Protein 4MNR (pdb70)

B-factor: mean 21.24, std 13.18, range [5.57, 93.98]

Nearest PDB structures (foldseek):
  4mnr-assembly1_A  TM=1.002E+00  e=3.454E-84  Eggerthella lenta DSM 2243
  4r3j-assembly1_A  TM=9.388E-01  e=1.676E-47  Lancefieldella parvula DSM 20469
  4r23-assembly2_B  TM=9.209E-01  e=1.993E-47  Lancefieldella parvula DSM 20469
  4jbf-assembly1_A  TM=9.152E-01  e=1.888E-46  Lancefieldella parvula DSM 20469
  7kis-assembly1_A  TM=8.381E-01  e=5.412E-27  Pseudomonas aeruginosa

Radius of gyration: 22.0 Å; Cα contacts (8 Å, |Δi|>4): 1036; chains: 1; bounding box: 55×34×71 Å

Sequence (407 aa):
ARSERGTIATYDGVVLARSVKEEDGTYEREYPAGDLASHVVGYSSSPQFGNSGIEKAYNDTLKGTAGNDVTLTLNSKIQQAAQDALAGRKGACVVDPDDTGAILAASSAPTYNAADFAAVIEEQANNANPDDSTLVDRAAGSLYAPGSSTFKIVTLATALEDDVAGEDTVFSSSPGTTEIGNATVSSNFFNKANYGSLTLAQATELSSNTVFGQLGVEGADKLVAGAESSFGFNKEIDFPLYTPESLPSAEDLQKSPWELAWAAAGEPVGDTTRPGRESPAGPQATVLEAVGTAIANDGVIQPYLVDSVNNANGERSFSASPTKLQAVSKTTAGRVRRDVLLGVVQNGTGTAAAIPGIDVAGKTGTAEKENGNDSWFVGAPAEDPRVVVVAIVIEDGEEGVGTAKAQNVLKTALEVQGLL

Foldseek 3Di:
DQAWFAWEAEQVGHTQKTWDQDPVRDIDIDGPPFFQCLLQVWDDDPVPHTAHPCVLCVDQRPDLGHWYFYWHEDRLLAVLQCVLQPPFAWGKWKFLAFQGTHYDGPPEGTNRCVVVVVVVCVVPVPDCHNPDQQFADWAQFFQQCLLLLQLLCVQVVLFAQQAKDFQFQWDWQRDMWGFVVSDGPGIDGNLVCQLALGLVRLLVSQVSALVSSVVLVVLLQAPHDADASHHGDHFYFHSVVCRVGSPLSSRQSRRAFPDDPVDPPRDTGTDRIHGLSSLNLSCLQPQQWGRNYITQFIANPVRHTDDGDDRDTPGSGGSVSSLSSLVSQLCSCVPGLQVLLDDPPARKGWGWRWYDDDPATKTWIWITNSVRDRMIMIIITPRDDYCSRSNSVNSSVVSVCVVVPVD

Structure (mmCIF, N/CA/C/O backbone):
data_4MNR
#
_entry.id   4MNR
#
_cell.length_a   48.060
_cell.length_b   69.159
_cell.length_c   119.975
_cell.angle_alpha   90.00
_cell.angle_beta   90.00
_cell.angle_gamma   90.00
#
_symmetry.space_group_name_H-M   'P 21 21 21'
#
loop_
_entity.id
_entity.type
_entity.pdbx_description
1 polymer 'Peptidoglycan glycosyltransferase'
2 non-polymer 'MAGNESIUM ION'
3 non-polymer 'ACETIC ACID'
4 water water
#
loop_
_atom_site.group_PDB
_atom_site.id
_atom_site.type_symbol
_atom_site.label_atom_id
_atom_site.label_alt_id
_atom_site.label_comp_id
_atom_site.label_asym_id
_atom_site.label_entity_id
_atom_site.label_seq_id
_atom_site.pdbx_PDB_ins_code
_atom_site.Cartn_x
_atom_site.Cartn_y
_atom_site.Cartn_z
_atom_site.occupancy
_atom_site.B_iso_or_equiv
_atom_site.auth_seq_id
_atom_site.auth_comp_id
_atom_site.auth_asym_id
_atom_site.auth_atom_id
_atom_site.pdbx_PDB_model_num
ATOM 1 N N . ALA A 1 23 ? -7.178 15.982 59.574 1.00 64.42 20 ALA A N 1
ATOM 2 C CA . ALA A 1 23 ? -7.566 14.818 60.362 1.00 65.31 20 ALA A CA 1
ATOM 3 C C . ALA A 1 23 ? -9.019 14.913 60.823 1.00 65.20 20 ALA A C 1
ATOM 4 O O . ALA A 1 23 ? -9.684 13.895 61.025 1.00 62.65 20 ALA A O 1
ATOM 6 N N . ARG A 1 24 ? -9.507 16.142 60.969 1.00 68.45 21 ARG A N 1
ATOM 7 C CA . ARG A 1 24 ? -10.807 16.388 61.591 1.00 72.06 21 ARG A CA 1
ATOM 8 C C . ARG A 1 24 ? -11.975 16.560 60.615 1.00 69.79 21 ARG A C 1
ATOM 9 O O . ARG A 1 24 ? -13.129 16.326 60.978 1.00 70.40 21 ARG A O 1
ATOM 17 N N . SER A 1 25 ? -11.683 16.980 59.389 1.00 65.59 22 SER A N 1
ATOM 18 C CA . SER A 1 25 ? -12.735 17.290 58.422 1.00 62.05 22 SER A CA 1
ATOM 19 C C . SER A 1 25 ? -12.677 16.404 57.179 1.00 52.33 22 SER A C 1
ATOM 20 O O . SER A 1 25 ? -11.632 15.836 56.859 1.00 51.35 22 SER A O 1
ATOM 23 N N . GLU A 1 26 ? -13.805 16.292 56.479 1.00 44.11 23 GLU A N 1
ATOM 24 C CA . GLU A 1 26 ? -13.899 15.398 55.329 1.00 39.21 23 GLU A CA 1
ATOM 25 C C . GLU A 1 26 ? -13.163 15.938 54.110 1.00 32.29 23 GLU A C 1
ATOM 26 O O . GLU A 1 26 ? -13.592 16.911 53.492 1.00 31.17 23 GLU A O 1
ATOM 32 N N . ARG A 1 27 ? -12.050 15.300 53.771 1.00 28.01 24 ARG A N 1
ATOM 33 C CA . ARG A 1 27 ? -11.339 15.607 52.536 1.00 23.86 24 ARG A CA 1
ATOM 34 C C . ARG A 1 27 ? -12.254 15.311 51.344 1.00 23.76 24 ARG A C 1
ATOM 35 O O . ARG A 1 27 ? -12.999 14.330 51.357 1.00 23.08 24 ARG A O 1
ATOM 43 N N . GLY A 1 28 ? -12.211 16.159 50.319 1.00 21.86 25 GLY A N 1
ATOM 44 C CA . GLY A 1 28 ? -13.078 15.989 49.160 1.00 21.29 25 GLY A CA 1
ATOM 45 C C . GLY A 1 28 ? -12.818 14.719 48.358 1.00 22.10 25 GLY A C 1
ATOM 46 O O . GLY A 1 28 ? -11.767 14.096 48.496 1.00 18.31 25 GLY A O 1
ATOM 47 N N . THR A 1 29 ? -13.781 14.324 47.528 1.00 18.02 26 THR A N 1
ATOM 48 C CA . THR A 1 29 ? -13.622 13.132 46.692 1.00 16.81 26 THR A CA 1
ATOM 49 C C . THR A 1 29 ? -12.927 13.465 45.383 1.00 16.43 26 THR A C 1
ATOM 50 O O . THR A 1 29 ? -12.940 14.603 44.944 1.00 17.41 26 THR A O 1
ATOM 54 N N . ILE A 1 30 ? -12.296 12.457 44.785 1.00 14.26 27 ILE A N 1
ATOM 55 C CA . ILE A 1 30 ? -11.755 12.555 43.436 1.00 12.86 27 ILE A CA 1
ATOM 56 C C . ILE A 1 30 ? -12.476 11.489 42.641 1.00 14.08 27 ILE A C 1
ATOM 57 O O . ILE A 1 30 ? -12.532 10.340 43.074 1.00 14.25 27 ILE A O 1
ATOM 62 N N . ALA A 1 31 ? -13.024 11.857 41.482 1.00 12.32 28 ALA A N 1
ATOM 63 C CA . ALA A 1 31 ? -13.821 10.923 40.686 1.00 11.69 28 ALA A CA 1
ATOM 64 C C . ALA A 1 31 ? -13.559 11.133 39.193 1.00 11.39 28 ALA A C 1
ATOM 65 O O . ALA A 1 31 ? -13.145 12.218 38.780 1.00 13.92 28 ALA A O 1
ATOM 67 N N . THR A 1 32 ? -13.802 10.097 38.387 1.00 11.74 29 THR A N 1
ATOM 68 C CA . THR A 1 32 ? -13.715 10.231 36.932 1.00 11.66 29 THR A CA 1
ATOM 69 C C . THR A 1 32 ? -14.905 11.024 36.388 1.00 11.99 29 THR A C 1
ATOM 70 O O . THR A 1 32 ? -15.867 11.302 37.098 1.00 14.60 29 THR A O 1
ATOM 74 N N . TYR A 1 33 ? -14.824 11.384 35.110 1.00 10.16 30 TYR A N 1
ATOM 75 C CA . TYR A 1 33 ? -15.871 12.195 34.494 1.00 10.35 30 TYR A CA 1
ATOM 76 C C . TYR A 1 33 ? -17.204 11.443 34.459 1.00 12.43 30 TYR A C 1
ATOM 77 O O . TYR A 1 33 ? -18.273 12.054 34.571 1.00 15.25 30 TYR A O 1
ATOM 86 N N . ASP A 1 34 ? -17.138 10.114 34.343 1.00 14.00 31 ASP A N 1
ATOM 87 C CA . ASP A 1 34 ? -18.358 9.303 34.354 1.00 16.20 31 ASP A CA 1
ATOM 88 C C . ASP A 1 34 ? -18.762 8.839 35.752 1.00 19.94 31 ASP A C 1
ATOM 89 O O . ASP A 1 34 ? -19.659 8.011 35.898 1.00 21.21 31 ASP A O 1
ATOM 94 N N . GLY A 1 35 ? -18.100 9.378 36.774 1.00 16.24 32 GLY A N 1
ATOM 95 C CA . GLY A 1 35 ? -18.599 9.260 38.130 1.00 17.78 32 GLY A CA 1
ATOM 96 C C . GLY A 1 35 ? -18.045 8.130 38.972 1.00 17.22 32 GLY A C 1
ATOM 97 O O . GLY A 1 35 ? -18.565 7.862 40.056 1.00 20.89 32 GLY A O 1
ATOM 98 N N . VAL A 1 36 ? -16.993 7.472 38.493 1.00 16.32 33 VAL A N 1
ATOM 99 C CA . VAL A 1 36 ? -16.342 6.438 39.300 1.00 15.01 33 VAL A CA 1
ATOM 100 C C . VAL A 1 36 ? -15.441 7.106 40.342 1.00 13.94 33 VAL A C 1
ATOM 101 O O . VAL A 1 36 ? -14.503 7.834 40.000 1.00 15.50 33 VAL A O 1
ATOM 105 N N . VAL A 1 37 ? -15.755 6.871 41.612 1.00 14.75 34 VAL A N 1
ATOM 106 C CA . VAL A 1 37 ? -14.998 7.453 42.714 1.00 16.44 34 VAL A CA 1
ATOM 107 C C . VAL A 1 37 ? -13.632 6.779 42.846 1.00 15.68 34 VAL A C 1
ATOM 108 O O . VAL A 1 37 ? -13.545 5.549 42.991 1.00 15.83 34 VAL A O 1
ATOM 112 N N . LEU A 1 38 ? -12.572 7.585 42.801 1.00 12.58 35 LEU A N 1
ATOM 113 C CA . LEU A 1 38 ? -11.208 7.077 42.921 1.00 12.95 35 LEU A CA 1
ATOM 114 C C . LEU A 1 38 ? -10.663 7.266 44.331 1.00 14.92 35 LEU A C 1
ATOM 115 O O . LEU A 1 38 ? -9.784 6.524 44.766 1.00 14.82 35 LEU A O 1
ATOM 120 N N . ALA A 1 39 ? -11.178 8.264 45.045 1.00 15.17 36 ALA A N 1
ATOM 121 C CA . ALA A 1 39 ? -10.744 8.516 46.419 1.00 15.16 36 ALA A CA 1
ATOM 122 C C . ALA A 1 39 ? -11.844 9.240 47.169 1.00 16.29 36 ALA A C 1
ATOM 123 O O . ALA A 1 39 ? -12.499 10.116 46.623 1.00 15.97 36 ALA A O 1
ATOM 125 N N . ARG A 1 40 ? -12.052 8.867 48.423 1.00 17.77 37 ARG A N 1
ATOM 126 C CA . ARG A 1 40 ? -13.036 9.539 49.253 1.00 19.11 37 ARG A CA 1
ATOM 127 C C . ARG A 1 40 ? -12.595 9.387 50.697 1.00 20.73 37 ARG A C 1
ATOM 128 O O . ARG A 1 40 ? -11.724 8.571 50.999 1.00 20.83 37 ARG A O 1
ATOM 136 N N . SER A 1 41 ? -13.177 10.185 51.585 1.00 22.14 38 SER A N 1
ATOM 137 C CA . SER A 1 41 ? -12.903 10.047 53.006 1.00 23.99 38 SER A CA 1
ATOM 138 C C . SER A 1 41 ? -14.165 9.587 53.710 1.00 26.14 38 SER A C 1
ATOM 139 O O . SER A 1 41 ? -15.263 10.059 53.409 1.00 28.31 38 SER A O 1
ATOM 142 N N . VAL A 1 42 ? -14.002 8.649 54.633 1.00 30.00 39 VAL A N 1
ATOM 143 C CA . VAL A 1 42 ? -15.127 8.097 55.376 1.00 35.37 39 VAL A CA 1
ATOM 144 C C . VAL A 1 42 ? -14.933 8.338 56.871 1.00 39.48 39 VAL A C 1
ATOM 145 O O . VAL A 1 42 ? -13.835 8.145 57.400 1.00 36.24 39 VAL A O 1
ATOM 149 N N . LYS A 1 43 ? -15.990 8.783 57.547 1.00 45.54 40 LYS A N 1
ATOM 150 C CA . LYS A 1 43 ? -15.897 9.075 58.972 1.00 53.39 40 LYS A CA 1
ATOM 151 C C . LYS A 1 43 ? -15.829 7.783 59.773 1.00 58.17 40 LYS A C 1
ATOM 152 O O . LYS A 1 43 ? -16.659 6.888 59.604 1.00 57.48 40 LYS A O 1
ATOM 158 N N . GLU A 1 44 ? -14.830 7.695 60.644 1.00 62.92 41 GLU A N 1
ATOM 159 C CA . GLU A 1 44 ? -14.551 6.470 61.382 1.00 68.61 41 GLU A CA 1
ATOM 160 C C . GLU A 1 44 ? -15.396 6.357 62.648 1.00 72.08 41 GLU A C 1
ATOM 161 O O . GLU A 1 44 ? -16.278 7.182 62.905 1.00 72.28 41 GLU A O 1
ATOM 167 N N . GLU A 1 45 ? -15.110 5.320 63.430 1.00 74.47 42 GLU A N 1
ATOM 168 C CA . GLU A 1 45 ? -15.725 5.107 64.732 1.00 77.68 42 GLU A CA 1
ATOM 169 C C . GLU A 1 45 ? -15.561 6.321 65.640 1.00 75.31 42 GLU A C 1
ATOM 170 O O . GLU A 1 45 ? -16.543 6.900 66.108 1.00 75.76 42 GLU A O 1
ATOM 176 N N . ASP A 1 46 ? -14.309 6.706 65.871 1.00 72.76 43 ASP A N 1
ATOM 177 C CA . ASP A 1 46 ? -13.979 7.784 66.802 1.00 73.43 43 ASP A CA 1
ATOM 178 C C . ASP A 1 46 ? -14.263 9.180 66.256 1.00 70.34 43 ASP A C 1
ATOM 179 O O . ASP A 1 46 ? -13.855 10.175 66.853 1.00 71.25 43 ASP A O 1
ATOM 184 N N . GLY A 1 47 ? -14.950 9.253 65.120 1.00 66.76 44 GLY A N 1
ATOM 185 C CA . GLY A 1 47 ? -15.288 10.531 64.522 1.00 63.51 44 GLY A CA 1
ATOM 186 C C . GLY A 1 47 ? -14.184 11.083 63.640 1.00 58.94 44 GLY A C 1
ATOM 187 O O . GLY A 1 47 ? -14.309 12.178 63.089 1.00 57.98 44 GLY A O 1
ATOM 188 N N . THR A 1 48 ? -13.099 10.326 63.507 1.00 54.13 45 THR A N 1
ATOM 189 C CA . THR A 1 48 ? -11.991 10.730 62.650 1.00 48.48 45 THR A CA 1
ATOM 190 C C . THR A 1 48 ? -12.298 10.337 61.203 1.00 43.88 45 THR A C 1
ATOM 191 O O . THR A 1 48 ? -13.269 9.622 60.943 1.00 38.71 45 THR A O 1
ATOM 195 N N . TYR A 1 49 ? -11.487 10.822 60.267 1.00 43.21 46 TYR A N 1
ATOM 196 C CA . TYR A 1 49 ? -11.655 10.479 58.857 1.00 42.30 46 TYR A CA 1
ATOM 197 C C . TYR A 1 49 ? -10.465 9.694 58.316 1.00 42.97 46 TYR A C 1
ATOM 198 O O . TYR A 1 49 ? -9.316 9.966 58.664 1.00 45.41 46 TYR A O 1
ATOM 207 N N . GLU A 1 50 ? -10.753 8.719 57.459 1.00 39.56 47 GLU A N 1
ATOM 208 C CA . GLU A 1 50 ? -9.715 7.922 56.823 1.00 38.29 47 GLU A CA 1
ATOM 209 C C . GLU A 1 50 ? -9.945 7.916 55.318 1.00 30.68 47 GLU A C 1
ATOM 210 O O . GLU A 1 50 ? -11.090 7.901 54.856 1.00 27.32 47 GLU A O 1
ATOM 216 N N . ARG A 1 51 ? -8.856 7.933 54.560 1.00 25.24 48 ARG A N 1
ATOM 217 C CA . ARG A 1 51 ? -8.927 7.984 53.104 1.00 23.60 48 ARG A CA 1
ATOM 218 C C . ARG A 1 51 ? -9.176 6.587 52.538 1.00 26.42 48 ARG A C 1
ATOM 219 O O . ARG A 1 51 ? -8.524 5.626 52.938 1.00 29.82 48 ARG A O 1
ATOM 227 N N . GLU A 1 52 ? -10.136 6.474 51.629 1.00 21.38 49 GLU A N 1
ATOM 228 C CA . GLU A 1 52 ? -10.410 5.212 50.953 1.00 23.36 49 GLU A CA 1
ATOM 229 C C . GLU A 1 52 ? -10.153 5.350 49.457 1.00 18.78 49 GLU A C 1
ATOM 230 O O . GLU A 1 52 ? -10.466 6.388 48.869 1.00 17.99 49 GLU A O 1
ATOM 236 N N . TYR A 1 53 ? -9.600 4.295 48.852 1.00 18.14 50 TYR A N 1
ATOM 237 C CA . TYR A 1 53 ? -9.358 4.244 47.397 1.00 16.45 50 TYR A CA 1
ATOM 238 C C . TYR A 1 53 ? -10.100 3.048 46.799 1.00 19.43 50 TYR A C 1
ATOM 239 O O . TYR A 1 53 ? -9.546 1.952 46.679 1.00 18.18 50 TYR A O 1
ATOM 248 N N . PRO A 1 54 ? -11.379 3.246 46.444 1.00 16.61 51 PRO A N 1
ATOM 249 C CA . PRO A 1 54 ? -12.239 2.079 46.212 1.00 17.93 51 PRO A CA 1
ATOM 250 C C . PRO A 1 54 ? -12.228 1.524 44.790 1.00 18.79 51 PRO A C 1
ATOM 251 O O . PRO A 1 54 ? -12.995 0.603 44.503 1.00 20.02 51 PRO A O 1
ATOM 255 N N . ALA A 1 55 ? -11.389 2.060 43.913 1.00 15.20 52 ALA A N 1
ATOM 256 C CA . ALA A 1 55 ? -11.418 1.636 42.515 1.00 13.66 52 ALA A CA 1
ATOM 257 C C . ALA A 1 55 ? -10.225 0.779 42.086 1.00 14.92 52 ALA A C 1
ATOM 258 O O . ALA A 1 55 ? -9.884 0.744 40.902 1.00 16.48 52 ALA A O 1
ATOM 260 N N . GLY A 1 56 ? -9.595 0.096 43.036 1.00 15.74 53 GLY A N 1
ATOM 261 C CA . GLY A 1 56 ? -8.542 -0.849 42.697 1.00 16.77 53 GLY A CA 1
ATOM 262 C C . GLY A 1 56 ? -7.371 -0.145 42.052 1.00 15.96 53 GLY A C 1
ATOM 263 O O . GLY A 1 56 ? -6.867 0.829 42.597 1.00 14.61 53 GLY A O 1
ATOM 264 N N . ASP A 1 57 ? -6.941 -0.612 40.884 1.00 14.04 54 ASP A N 1
ATOM 265 C CA . ASP A 1 57 ? -5.806 0.035 40.222 1.00 13.55 54 ASP A CA 1
ATOM 266 C C . ASP A 1 57 ? -6.187 1.040 39.132 1.00 11.41 54 ASP A C 1
ATOM 267 O O . ASP A 1 57 ? -5.347 1.422 38.316 1.00 13.29 54 ASP A O 1
ATOM 272 N N . LEU A 1 58 ? -7.440 1.494 39.138 1.00 12.75 55 LEU A N 1
ATOM 273 C CA . LEU A 1 58 ? -7.905 2.436 38.119 1.00 11.36 55 LEU A CA 1
ATOM 274 C C . LEU A 1 58 ? -7.241 3.801 38.292 1.00 11.64 55 LEU A C 1
ATOM 275 O O . LEU A 1 58 ? -7.419 4.450 39.327 1.00 12.76 55 LEU A O 1
ATOM 280 N N . ALA A 1 59 ? -6.435 4.195 37.300 1.00 8.32 56 ALA A N 1
ATOM 281 C CA . ALA A 1 59 ? -5.727 5.473 37.310 1.00 9.38 56 ALA A CA 1
ATOM 282 C C . ALA A 1 59 ? -4.891 5.731 38.573 1.00 10.40 56 ALA A C 1
ATOM 283 O O . ALA A 1 59 ? -4.801 6.862 39.029 1.00 11.84 56 ALA A O 1
ATOM 285 N N . SER A 1 60 ? -4.265 4.691 39.113 1.00 10.40 57 SER A N 1
ATOM 286 C CA . SER A 1 60 ? -3.531 4.839 40.367 1.00 12.22 57 SER A CA 1
ATOM 287 C C . SER A 1 60 ? -2.497 5.958 40.376 1.00 10.94 57 SER A C 1
ATOM 288 O O . SER A 1 60 ? -2.418 6.721 41.339 1.00 12.65 57 SER A O 1
ATOM 291 N N . HIS A 1 61 ? -1.685 6.045 39.332 1.00 9.95 58 HIS A N 1
ATOM 292 C CA . HIS A 1 61 ? -0.625 7.052 39.325 1.00 13.21 58 HIS A CA 1
ATOM 293 C C . HIS A 1 61 ? -1.193 8.452 39.270 1.00 11.73 58 HIS A C 1
ATOM 294 O O . HIS A 1 61 ? -0.633 9.378 39.850 1.00 15.88 58 HIS A O 1
ATOM 301 N N . VAL A 1 62 ? -2.301 8.605 38.550 1.00 10.51 59 VAL A N 1
ATOM 302 C CA . VAL A 1 62 ? -2.961 9.899 38.425 1.00 11.38 59 VAL A CA 1
ATOM 303 C C . VAL A 1 62 ? -3.600 10.345 39.746 1.00 11.15 59 VAL A C 1
ATOM 304 O O . VAL A 1 62 ? -3.390 11.483 40.191 1.00 13.86 59 VAL A O 1
ATOM 308 N N . VAL A 1 63 ? -4.345 9.446 40.387 1.00 11.84 60 VAL A N 1
ATOM 309 C CA . VAL A 1 63 ? -5.045 9.798 41.620 1.00 13.11 60 VAL A CA 1
ATOM 310 C C . VAL A 1 63 ? -4.051 10.138 42.732 1.00 15.57 60 VAL A C 1
ATOM 311 O O . VAL A 1 63 ? -4.208 11.134 43.444 1.00 13.37 60 VAL A O 1
ATOM 315 N N . GLY A 1 64 ? -2.988 9.349 42.831 1.00 14.18 61 GLY A N 1
ATOM 316 C CA . GLY A 1 64 ? -1.988 9.559 43.853 1.00 14.15 61 GLY A CA 1
ATOM 317 C C . GLY A 1 64 ? -2.493 9.122 45.213 1.00 17.53 61 GLY A C 1
ATOM 318 O O . GLY A 1 64 ? -3.497 8.420 45.332 1.00 17.63 61 GLY A O 1
ATOM 319 N N . TYR A 1 65 ? -1.790 9.538 46.251 1.00 16.26 62 TYR A N 1
ATOM 320 C CA . TYR A 1 65 ? -2.185 9.176 47.602 1.00 16.22 62 TYR A CA 1
ATOM 321 C C . TYR A 1 65 ? -2.070 10.381 48.501 1.00 19.36 62 TYR A C 1
ATOM 322 O O . TYR A 1 65 ? -1.345 11.328 48.193 1.00 16.94 62 TYR A O 1
ATOM 331 N N A SER A 1 66 ? -2.799 10.345 49.613 0.27 21.07 63 SER A N 1
ATOM 332 N N B SER A 1 66 ? -2.802 10.344 49.610 0.73 21.43 63 SER A N 1
ATOM 333 C CA A SER A 1 66 ? -2.693 11.365 50.647 0.27 22.45 63 SER A CA 1
ATOM 334 C CA B SER A 1 66 ? -2.694 11.351 50.651 0.73 22.28 63 SER A CA 1
ATOM 335 C C A SER A 1 66 ? -2.546 10.671 51.993 0.27 24.56 63 SER A C 1
ATOM 336 C C B SER A 1 66 ? -2.516 10.616 51.964 0.73 24.77 63 SER A C 1
ATOM 337 O O A SER A 1 66 ? -3.437 9.938 52.425 0.27 25.24 63 SER A O 1
ATOM 338 O O B SER A 1 66 ? -3.353 9.791 52.339 0.73 24.93 63 SER A O 1
ATOM 343 N N . SER A 1 67 ? -1.413 10.901 52.647 1.00 25.88 64 SER A N 1
ATOM 344 C CA . SER A 1 67 ? -1.073 10.188 53.865 1.00 34.83 64 SER A CA 1
ATOM 345 C C . SER A 1 67 ? -0.319 11.084 54.834 1.00 36.40 64 SER A C 1
ATOM 346 O O . SER A 1 67 ? 0.578 11.822 54.424 1.00 37.85 64 SER A O 1
ATOM 349 N N . PRO A 1 68 ? -0.671 11.009 56.128 1.00 42.54 65 PRO A N 1
ATOM 350 C CA . PRO A 1 68 ? 0.038 11.785 57.148 1.00 40.87 65 PRO A CA 1
ATOM 351 C C . PRO A 1 68 ? 1.437 11.223 57.390 1.00 42.85 65 PRO A C 1
ATOM 352 O O . PRO A 1 68 ? 2.266 11.882 58.014 1.00 45.47 65 PRO A O 1
ATOM 356 N N . GLN A 1 69 ? 1.689 10.016 56.892 1.00 41.96 66 GLN A N 1
ATOM 357 C CA . GLN A 1 69 ? 2.991 9.377 57.032 1.00 45.19 66 GLN A CA 1
ATOM 358 C C . GLN A 1 69 ? 3.849 9.592 55.789 1.00 40.02 66 GLN A C 1
ATOM 359 O O . GLN A 1 69 ? 5.029 9.920 55.891 1.00 39.10 66 GLN A O 1
ATOM 365 N N . PHE A 1 70 ? 3.247 9.403 54.615 1.00 35.23 67 PHE A N 1
ATOM 366 C CA . PHE A 1 70 ? 3.999 9.379 53.361 1.00 32.63 67 PHE A CA 1
ATOM 367 C C . PHE A 1 70 ? 3.827 10.631 52.507 1.00 31.15 67 PHE A C 1
ATOM 368 O O . PHE A 1 70 ? 4.455 10.754 51.456 1.00 34.27 67 PHE A O 1
ATOM 376 N N . GLY A 1 71 ? 2.979 11.555 52.945 1.00 29.11 68 GLY A N 1
ATOM 377 C CA . GLY A 1 71 ? 2.767 12.779 52.190 1.00 29.60 68 GLY A CA 1
ATOM 378 C C . GLY A 1 71 ? 1.782 12.558 51.055 1.00 28.75 68 GLY A C 1
ATOM 379 O O . GLY A 1 71 ? 0.876 11.735 51.190 1.00 28.03 68 GLY A O 1
ATOM 380 N N . ASN A 1 72 ? 1.956 13.284 49.948 1.00 26.67 69 ASN A N 1
ATOM 381 C CA . ASN A 1 72 ? 1.020 13.207 48.819 1.00 24.94 69 ASN A CA 1
ATOM 382 C C 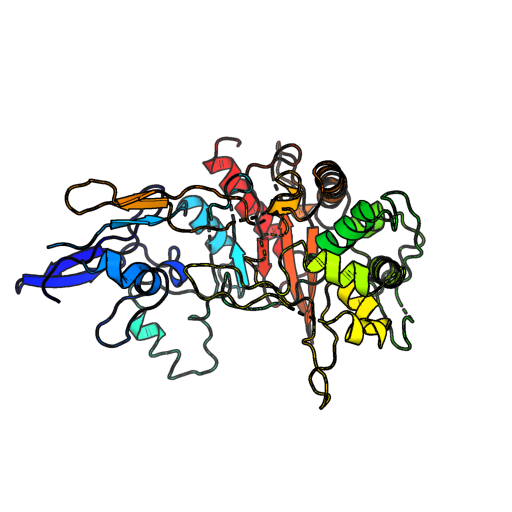. ASN A 1 72 ? 1.703 13.011 47.466 1.00 22.10 69 ASN A C 1
ATOM 383 O O . ASN A 1 72 ? 2.892 13.285 47.307 1.00 23.77 69 ASN A O 1
ATOM 388 N N . SER A 1 73 ? 0.930 12.545 46.488 1.00 19.01 70 SER A N 1
ATOM 389 C CA . SER A 1 73 ? 1.368 12.508 45.101 1.00 20.13 70 SER A CA 1
ATOM 390 C C . SER A 1 73 ? 0.150 12.638 44.194 1.00 16.36 70 SER A C 1
ATOM 391 O O . SER A 1 73 ? -0.994 12.646 44.676 1.00 16.90 70 SER A O 1
ATOM 394 N N . GLY A 1 74 ? 0.388 12.733 42.890 1.00 12.95 71 GLY A N 1
ATOM 395 C CA . GLY A 1 74 ? -0.697 12.778 41.919 1.00 12.87 71 GLY A CA 1
ATOM 396 C C . GLY A 1 74 ? -1.674 13.924 42.137 1.00 11.09 71 GLY A C 1
ATOM 397 O O . GLY A 1 74 ? -1.276 15.035 42.505 1.00 12.86 71 GLY A O 1
ATOM 398 N N . ILE A 1 75 ? -2.955 13.660 41.904 1.00 12.35 72 ILE A N 1
ATOM 399 C CA . ILE A 1 75 ? -3.989 14.684 42.055 1.00 12.34 72 ILE A CA 1
ATOM 400 C C . ILE A 1 75 ? -4.173 15.050 43.529 1.00 13.72 72 ILE A C 1
ATOM 401 O O . ILE A 1 75 ? -4.432 16.206 43.862 1.00 14.34 72 ILE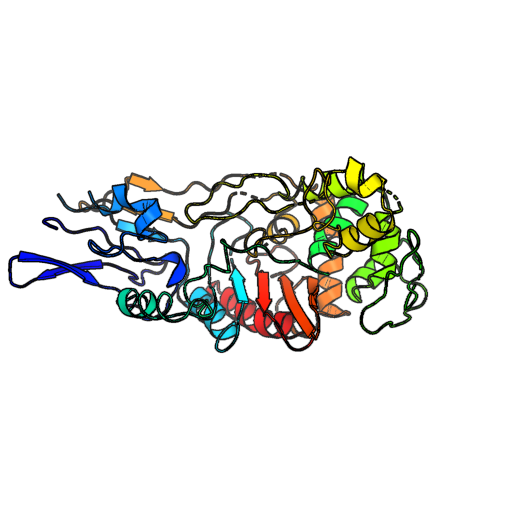 A O 1
ATOM 406 N N . GLU A 1 76 ? -3.999 14.073 44.418 1.00 12.92 73 GLU A N 1
ATOM 407 C CA . GLU A 1 76 ? -4.080 14.334 45.861 1.00 15.51 73 GLU A CA 1
ATOM 408 C C . GLU A 1 76 ? -3.116 15.443 46.274 1.00 19.29 73 GLU A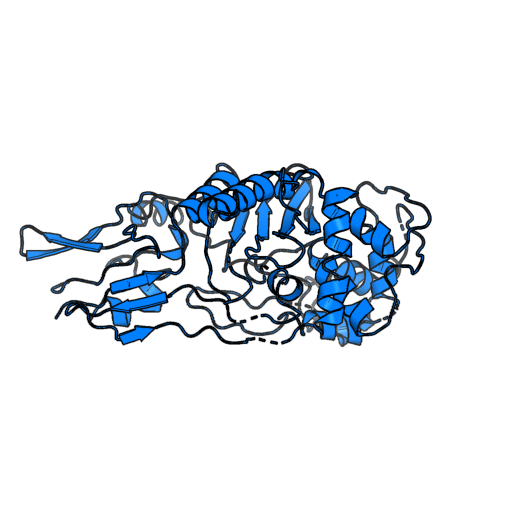 C 1
ATOM 409 O O . GLU A 1 76 ? -3.416 16.258 47.153 1.00 19.37 73 GLU A O 1
ATOM 415 N N . LYS A 1 77 ? -1.940 15.447 45.648 1.00 16.93 74 LYS A N 1
ATOM 416 C CA . LYS A 1 77 ? -0.942 16.490 45.871 1.00 17.97 74 LYS A CA 1
ATOM 417 C C . LYS A 1 77 ? -1.286 17.792 45.146 1.00 15.35 74 LYS A C 1
ATOM 418 O O . LYS A 1 77 ? -1.319 18.863 45.760 1.00 19.10 74 LYS A O 1
ATOM 424 N N . ALA A 1 78 ? -1.548 17.697 43.846 1.00 15.13 75 ALA A N 1
ATOM 425 C CA . ALA A 1 78 ? -1.743 18.884 43.020 1.00 18.32 75 ALA A CA 1
ATOM 426 C C . ALA A 1 78 ? -2.939 19.703 43.473 1.00 19.18 75 ALA A C 1
ATOM 427 O O . ALA A 1 78 ? -2.920 20.931 43.414 1.00 21.46 75 ALA A O 1
ATOM 429 N N . TYR A 1 79 ? -3.981 19.017 43.931 1.00 15.76 76 TYR A N 1
ATOM 430 C CA . TYR A 1 79 ? -5.204 19.698 44.329 1.00 17.20 76 TYR A CA 1
ATOM 431 C C . TYR A 1 79 ? -5.429 19.570 45.826 1.00 20.23 76 TYR A C 1
ATOM 432 O O . TYR A 1 79 ? -6.557 19.657 46.305 1.00 20.70 76 TYR A O 1
ATOM 441 N N . ASN A 1 80 ? -4.334 19.386 46.564 1.00 17.62 77 ASN A N 1
ATOM 442 C CA . ASN A 1 80 ? -4.402 19.234 48.013 1.00 19.81 77 ASN A CA 1
ATOM 443 C C . ASN A 1 80 ? -5.175 20.348 48.705 1.00 23.40 77 ASN A C 1
ATOM 444 O O . ASN A 1 80 ? -6.010 20.082 49.563 1.00 21.80 77 ASN A O 1
ATOM 449 N N . ASP A 1 81 ? -4.908 21.593 48.322 1.00 21.85 78 ASP A N 1
ATOM 450 C CA . ASP A 1 81 ? -5.570 22.730 48.951 1.00 28.47 78 ASP A CA 1
ATOM 451 C C . ASP A 1 81 ? -7.091 22.722 48.773 1.00 24.85 78 ASP A C 1
ATOM 452 O O . ASP A 1 81 ? -7.828 22.999 49.723 1.00 27.50 78 ASP A O 1
ATOM 457 N N . THR A 1 82 ? -7.560 22.399 47.574 1.00 23.35 79 THR A N 1
ATOM 458 C CA . THR A 1 82 ? -8.999 22.368 47.341 1.00 26.27 79 THR A CA 1
ATOM 459 C C . THR A 1 82 ? -9.634 21.151 48.007 1.00 24.36 79 THR A C 1
ATOM 460 O O . THR A 1 82 ? -10.751 21.225 48.513 1.00 22.93 79 THR A O 1
ATOM 464 N N . LEU A 1 83 ? -8.912 20.035 48.011 1.00 19.33 80 LEU A N 1
ATOM 465 C CA . LEU A 1 83 ? -9.444 18.797 48.578 1.00 19.48 80 LEU A CA 1
ATOM 466 C C . LEU A 1 83 ? -9.515 18.858 50.096 1.00 21.43 80 LEU A C 1
ATOM 467 O O . LEU A 1 83 ? -10.423 18.296 50.702 1.00 22.15 80 LEU A O 1
ATOM 472 N N . LYS A 1 84 ? -8.548 19.540 50.700 1.00 24.83 81 LYS A N 1
ATOM 473 C CA . LYS A 1 84 ? -8.454 19.649 52.151 1.00 32.03 81 LYS A CA 1
ATOM 474 C C . LYS A 1 84 ? -9.600 20.467 52.736 1.00 36.84 81 LYS A C 1
ATOM 475 O O . LYS A 1 84 ? -10.231 20.068 53.715 1.00 38.40 81 LYS A O 1
ATOM 481 N N . GLY A 1 85 ? -9.850 21.626 52.138 1.00 37.90 82 GLY A N 1
ATOM 482 C CA . GLY A 1 85 ? -10.862 22.536 52.644 1.00 46.90 82 GLY A CA 1
ATOM 483 C C . GLY A 1 85 ? -10.389 23.284 53.876 1.00 52.02 82 GLY A C 1
ATOM 484 O O . GLY A 1 85 ? -9.194 23.535 54.037 1.00 54.67 82 GLY A O 1
ATOM 485 N N . THR A 1 104 ? -15.256 22.537 58.098 1.00 53.38 101 THR A N 1
ATOM 486 C CA . THR A 1 104 ? -15.880 22.585 56.782 1.00 50.96 101 THR A CA 1
ATOM 487 C C . THR A 1 104 ? -15.201 21.609 55.823 1.00 47.41 101 THR A C 1
ATOM 488 O O . THR A 1 104 ? -13.975 21.591 55.701 1.00 46.24 101 THR A O 1
ATOM 492 N N . ALA A 1 105 ? -16.010 20.800 55.149 1.00 41.65 102 ALA A N 1
ATOM 493 C CA . ALA A 1 105 ? -15.507 19.782 54.237 1.00 36.80 102 ALA A CA 1
ATOM 494 C C . ALA A 1 105 ? -14.700 20.385 53.094 1.00 33.36 102 ALA A C 1
ATOM 495 O O . ALA A 1 105 ? -14.831 21.567 52.778 1.00 32.04 102 ALA A O 1
ATOM 497 N N . GLY A 1 106 ? -13.857 19.563 52.481 1.00 27.12 103 GLY A N 1
ATOM 498 C CA . GLY A 1 106 ? -13.115 19.972 51.305 1.00 24.56 103 GLY A CA 1
ATOM 499 C C . GLY A 1 106 ? -13.973 19.857 50.061 1.00 24.96 103 GLY A C 1
ATOM 500 O O . GLY A 1 106 ? -15.105 19.377 50.114 1.00 27.44 103 GLY A O 1
ATOM 501 N N . ASN A 1 107 ? -13.424 20.296 48.934 1.00 21.80 104 ASN A N 1
ATOM 502 C CA . ASN A 1 107 ? -14.153 20.301 47.679 1.00 22.82 104 ASN A CA 1
ATOM 503 C C . ASN A 1 107 ? -13.920 19.023 46.881 1.00 22.14 104 ASN A C 1
ATOM 504 O O . ASN A 1 107 ? -12.889 18.378 47.019 1.00 19.74 104 ASN A O 1
ATOM 509 N N . ASP A 1 108 ? -14.891 18.664 46.053 1.00 18.43 105 ASP A N 1
ATOM 510 C CA . ASP A 1 108 ? -14.818 17.448 45.265 1.00 18.06 105 ASP A CA 1
ATOM 511 C C . ASP A 1 108 ? -14.250 17.772 43.897 1.00 17.03 105 ASP A C 1
ATOM 512 O O . ASP A 1 108 ? -14.633 18.762 43.270 1.00 18.07 105 ASP A O 1
ATOM 517 N N . VAL A 1 109 ? -13.337 16.926 43.435 1.00 14.55 106 VAL A N 1
ATOM 518 C CA . VAL A 1 109 ? -12.648 17.143 42.169 1.00 15.85 106 VAL A CA 1
ATOM 519 C C . VAL A 1 109 ? -13.098 16.117 41.136 1.00 15.36 106 VAL A C 1
ATOM 520 O O . VAL A 1 109 ? -13.040 14.917 41.395 1.00 17.18 106 VAL A O 1
ATOM 524 N N . THR A 1 110 ? -13.559 16.594 39.977 1.00 13.70 107 THR A N 1
ATOM 525 C CA . THR A 1 110 ? -13.963 15.716 38.876 1.00 12.05 107 THR A CA 1
ATOM 526 C C . THR A 1 110 ? -12.933 15.750 37.759 1.00 12.77 107 THR A C 1
ATOM 527 O O . THR A 1 110 ? -12.628 16.815 37.218 1.00 12.72 107 THR A O 1
ATOM 531 N N . LEU A 1 111 ? -12.387 14.584 37.430 1.00 10.17 108 LEU A N 1
ATOM 532 C CA . LEU A 1 111 ? -11.371 14.477 36.389 1.00 10.13 108 LEU A CA 1
ATOM 533 C C . LEU A 1 111 ? -12.021 14.350 35.021 1.00 10.25 108 LEU A C 1
ATOM 534 O O . LEU A 1 111 ? -13.230 14.102 34.913 1.00 11.21 108 LEU A O 1
ATOM 539 N N . THR A 1 112 ? -11.197 14.504 33.985 1.00 10.10 109 THR A N 1
ATOM 540 C CA . THR A 1 112 ? -11.634 14.320 32.602 1.00 9.26 109 THR A CA 1
ATOM 541 C C . THR A 1 112 ? -11.677 12.844 32.181 1.00 10.08 109 THR A C 1
ATOM 542 O O . THR A 1 112 ? -12.235 12.513 31.129 1.00 10.29 109 THR A O 1
ATOM 546 N N . LEU A 1 113 ? -11.082 11.969 32.992 1.00 9.67 110 LEU A N 1
ATOM 547 C CA . LEU A 1 113 ? -10.937 10.562 32.621 1.00 9.21 110 LEU A CA 1
ATOM 548 C C . LEU A 1 113 ? -12.277 9.871 32.429 1.00 9.11 110 LEU A C 1
ATOM 549 O O . LEU A 1 113 ? -13.230 10.125 33.179 1.00 11.07 110 LEU A O 1
ATOM 554 N N . ASN A 1 114 ? -12.352 8.993 31.426 1.00 8.99 111 ASN A N 1
ATOM 555 C CA . ASN A 1 114 ? -13.486 8.087 31.298 1.00 9.41 111 ASN A CA 1
ATOM 556 C C . ASN A 1 114 ? -13.067 6.716 31.824 1.00 8.40 111 ASN A C 1
ATOM 557 O O . ASN A 1 114 ? -12.022 6.203 31.434 1.00 9.49 111 ASN A O 1
ATOM 562 N N . SER A 1 115 ? -13.844 6.135 32.732 1.00 9.93 112 SER A N 1
ATOM 563 C CA . SER A 1 115 ? -13.391 4.900 33.367 1.00 11.23 112 SER A CA 1
ATOM 564 C C . SER A 1 115 ? -13.204 3.729 32.397 1.00 11.12 112 SER A C 1
ATOM 565 O O . SER A 1 115 ? -12.310 2.912 32.596 1.00 12.66 112 SER A O 1
ATOM 568 N N . LYS A 1 116 ? -14.012 3.668 31.340 1.00 12.55 113 LYS A N 1
ATOM 569 C CA . LYS A 1 116 ? -13.919 2.555 30.394 1.00 13.18 113 LYS A CA 1
ATOM 570 C C . LYS A 1 116 ? -12.715 2.699 29.467 1.00 14.05 113 LYS A C 1
ATOM 571 O O . LYS A 1 116 ? -12.033 1.712 29.160 1.00 14.17 113 LYS A O 1
ATOM 577 N N . ILE A 1 117 ? -12.450 3.927 29.023 1.00 8.29 114 ILE A N 1
ATOM 578 C CA . ILE A 1 117 ? -11.273 4.177 28.197 1.00 7.52 114 ILE A CA 1
ATOM 579 C C . ILE A 1 117 ? -10.018 3.987 29.047 1.00 11.40 114 ILE A C 1
ATOM 580 O O . ILE A 1 117 ? -9.031 3.409 28.602 1.00 11.56 114 ILE A O 1
ATOM 585 N N . GLN A 1 118 ? -10.075 4.449 30.292 1.00 10.44 115 GLN A N 1
ATOM 586 C CA . GLN A 1 118 ? -8.959 4.262 31.215 1.00 10.56 115 GLN A CA 1
ATOM 587 C C . GLN A 1 118 ? -8.658 2.770 31.405 1.00 9.17 115 GLN A C 1
ATOM 588 O O . GLN A 1 118 ? -7.510 2.357 31.356 1.00 10.81 115 GLN A O 1
ATOM 594 N N . GLN A 1 119 ? -9.698 1.959 31.565 1.00 7.76 116 GLN A N 1
ATOM 595 C CA . GLN A 1 119 ? -9.498 0.525 31.760 1.00 9.29 116 GLN A CA 1
ATOM 596 C C . GLN A 1 119 ? -8.895 -0.102 30.499 1.00 14.71 116 GLN A C 1
ATOM 597 O O . GLN A 1 119 ? -8.038 -0.990 30.588 1.00 12.38 116 GLN A O 1
ATOM 603 N N . ALA A 1 120 ? -9.341 0.353 29.327 1.00 12.11 117 ALA A N 1
ATOM 604 C CA . ALA A 1 120 ? -8.796 -0.184 28.081 1.00 12.05 117 ALA A CA 1
ATOM 605 C C . ALA A 1 120 ? -7.312 0.145 27.961 1.00 11.27 117 ALA A C 1
ATOM 606 O O . ALA A 1 120 ? -6.522 -0.695 27.529 1.00 13.19 117 ALA A O 1
ATOM 608 N N . ALA A 1 121 ? -6.944 1.363 28.343 1.00 7.09 118 ALA A N 1
ATOM 609 C CA . ALA A 1 121 ? -5.529 1.757 28.306 1.00 8.30 118 ALA A CA 1
ATOM 610 C C . ALA A 1 121 ? -4.698 0.890 29.247 1.00 11.80 118 ALA A C 1
ATOM 611 O O . ALA A 1 121 ? -3.595 0.449 28.908 1.00 12.24 118 ALA A O 1
ATOM 613 N N . GLN A 1 122 ? -5.239 0.624 30.430 1.00 10.23 119 GLN A N 1
ATOM 614 C CA . GLN A 1 122 ? -4.537 -0.215 31.393 1.00 9.96 119 GLN A CA 1
ATOM 615 C C . GLN A 1 122 ? -4.455 -1.667 30.925 1.00 12.82 119 GLN A C 1
ATOM 616 O O . GLN A 1 122 ? -3.431 -2.326 31.110 1.00 13.93 119 GLN A O 1
ATOM 622 N N . ASP A 1 123 ? -5.520 -2.158 30.297 1.00 9.82 120 ASP A N 1
ATOM 623 C CA . ASP A 1 123 ? -5.518 -3.526 29.784 1.00 13.01 120 ASP A CA 1
ATOM 624 C C . ASP A 1 123 ? -4.472 -3.710 28.679 1.00 13.24 120 ASP A C 1
ATOM 625 O O . ASP A 1 123 ? -3.872 -4.786 28.555 1.00 15.02 120 ASP A O 1
ATOM 630 N N . ALA A 1 124 ? -4.271 -2.664 27.880 1.00 12.38 121 ALA A N 1
ATOM 631 C CA . ALA A 1 124 ? -3.291 -2.680 26.796 1.00 11.23 121 ALA A CA 1
ATOM 632 C C . ALA A 1 124 ? -1.888 -2.849 27.362 1.00 10.44 121 ALA A C 1
ATOM 633 O O . ALA A 1 124 ? -1.044 -3.512 26.754 1.00 15.46 121 ALA A O 1
ATOM 635 N N . LEU A 1 125 ? -1.658 -2.283 28.546 1.00 10.34 122 LEU A N 1
ATOM 636 C CA . LEU A 1 125 ? -0.341 -2.307 29.178 1.00 10.35 122 LEU A CA 1
ATOM 637 C C . LEU A 1 125 ? -0.148 -3.454 30.165 1.00 11.97 122 LEU A C 1
ATOM 638 O O . LEU A 1 125 ? 0.938 -3.605 30.719 1.00 13.81 122 LEU A O 1
ATOM 643 N N . ALA A 1 126 ? -1.189 -4.244 30.404 1.00 14.54 123 ALA A N 1
ATOM 644 C CA . ALA A 1 126 ? -1.133 -5.254 31.461 1.00 16.97 123 ALA A CA 1
ATOM 645 C C . ALA A 1 126 ? 0.022 -6.246 31.270 1.00 16.23 123 ALA A C 1
ATOM 646 O O . ALA A 1 126 ? 0.155 -6.860 30.216 1.00 16.57 123 ALA A O 1
ATOM 648 N N . GLY A 1 127 ? 0.867 -6.380 32.288 1.00 11.96 124 GLY A N 1
ATOM 649 C CA . GLY A 1 127 ? 1.991 -7.301 32.221 1.00 12.93 124 GLY A CA 1
ATOM 650 C C . GLY A 1 127 ? 3.197 -6.725 31.496 1.00 12.66 124 GLY A C 1
ATOM 651 O O . GLY A 1 127 ? 4.205 -7.416 31.312 1.00 13.53 124 GLY A O 1
ATOM 652 N N . ARG A 1 128 ? 3.096 -5.455 31.107 1.00 12.01 125 ARG A N 1
ATOM 653 C CA . ARG A 1 128 ? 4.169 -4.787 30.388 1.00 14.65 125 ARG A CA 1
ATOM 654 C C . ARG A 1 128 ? 4.684 -3.602 31.187 1.00 14.27 125 ARG A C 1
ATOM 655 O O . ARG A 1 128 ? 4.143 -3.256 32.235 1.00 12.06 125 ARG A O 1
ATOM 663 N N . LYS A 1 129 ? 5.744 -2.990 30.670 1.00 12.08 126 LYS A N 1
ATOM 664 C CA . LYS A 1 129 ? 6.226 -1.713 31.151 1.00 11.73 126 LYS A CA 1
ATOM 665 C C . LYS A 1 129 ? 5.934 -0.687 30.053 1.00 9.59 126 LYS A C 1
ATOM 666 O O . LYS A 1 129 ? 6.233 -0.914 28.876 1.00 12.92 126 LYS A O 1
ATOM 672 N N . GLY A 1 130 ? 5.348 0.439 30.426 1.00 8.84 127 GLY A N 1
ATOM 673 C CA . GLY A 1 130 ? 5.073 1.470 29.434 1.00 9.96 127 GLY A CA 1
ATOM 674 C C . GLY A 1 130 ? 3.980 2.421 29.859 1.00 10.36 127 GLY A C 1
ATOM 675 O O . GLY A 1 130 ? 3.686 2.555 31.050 1.00 9.21 127 GLY A O 1
ATOM 676 N N . ALA A 1 131 ? 3.360 3.082 28.887 1.00 7.39 128 ALA A N 1
ATOM 677 C CA . ALA A 1 131 ? 2.365 4.087 29.209 1.00 8.68 128 ALA A CA 1
ATOM 678 C C . ALA A 1 131 ? 1.451 4.351 28.046 1.00 8.85 128 ALA A C 1
ATOM 679 O O . ALA A 1 131 ? 1.815 4.112 26.888 1.00 9.03 128 ALA A O 1
ATOM 681 N N . CYS A 1 132 ? 0.267 4.872 28.358 1.00 6.10 129 CYS A N 1
ATOM 682 C CA . CYS A 1 132 ? -0.716 5.185 27.330 1.00 9.05 129 CYS A CA 1
ATOM 683 C C . CYS A 1 132 ? -1.478 6.446 27.703 1.00 11.62 129 CYS A C 1
ATOM 684 O O . CYS A 1 132 ? -1.907 6.590 28.851 1.00 11.39 129 CYS A O 1
ATOM 687 N N . VAL A 1 133 ? -1.629 7.367 26.747 1.00 5.57 130 VAL A N 1
ATOM 688 C CA . VAL A 1 133 ? -2.412 8.579 26.956 1.00 7.93 130 VAL A CA 1
ATOM 689 C C . VAL A 1 133 ? -3.453 8.680 25.840 1.00 9.52 130 VAL A C 1
ATOM 690 O O . VAL A 1 133 ? -3.128 8.468 24.677 1.00 9.73 130 VAL A O 1
ATOM 694 N N . VAL A 1 134 ? -4.705 8.963 26.201 1.00 6.08 131 VAL A N 1
ATOM 695 C CA . VAL A 1 134 ? -5.768 9.155 25.224 1.00 7.46 131 VAL A CA 1
ATOM 696 C C . VAL A 1 134 ? -6.298 10.556 25.465 1.00 8.97 131 VAL A C 1
ATOM 697 O O . VAL A 1 134 ? -6.584 10.922 26.600 1.00 9.68 131 VAL A O 1
ATOM 717 N N . ASP A 1 136 ? -8.764 14.037 23.866 1.00 9.75 133 ASP A N 1
ATOM 718 C CA . ASP A 1 136 ? -9.707 14.624 22.913 1.00 10.30 133 ASP A CA 1
ATOM 719 C C . ASP A 1 136 ? -8.966 15.766 22.234 1.00 11.36 133 ASP A C 1
ATOM 720 O O . ASP A 1 136 ? -8.629 16.754 22.877 1.00 10.66 133 ASP A O 1
ATOM 725 N N . PRO A 1 137 ? -8.706 15.641 20.926 1.00 10.12 134 PRO A N 1
ATOM 726 C CA . PRO A 1 137 ? -7.866 16.650 20.271 1.00 11.15 134 PRO A CA 1
ATOM 727 C C . PRO A 1 137 ? -8.538 18.013 20.165 1.00 13.59 134 PRO A C 1
ATOM 728 O O . PRO A 1 137 ? -7.868 19.012 19.940 1.00 16.00 134 PRO A O 1
ATOM 732 N N A ASP A 1 138 ? -9.853 18.058 20.330 0.57 12.98 135 ASP A N 1
ATOM 733 N N B ASP A 1 138 ? -9.854 18.056 20.327 0.43 13.23 135 ASP A N 1
ATOM 734 C CA A ASP A 1 138 ? -10.570 19.313 20.158 0.57 14.40 135 ASP A CA 1
ATOM 735 C CA B ASP A 1 138 ? -10.573 19.311 20.170 0.43 14.49 135 ASP A CA 1
ATOM 736 C C A ASP A 1 138 ? -10.546 20.179 21.420 0.57 12.54 135 ASP A C 1
ATOM 737 C C B ASP A 1 138 ? -10.441 20.192 21.408 0.43 12.59 135 ASP A C 1
ATOM 738 O O A ASP A 1 138 ? -10.766 21.393 21.347 0.57 14.10 135 ASP A O 1
ATOM 739 O O B ASP A 1 138 ? -10.492 21.422 21.308 0.43 12.69 135 ASP A O 1
ATOM 748 N N . THR A 1 139 ? -10.265 19.564 22.569 1.00 11.64 136 THR A N 1
ATOM 749 C CA . THR A 1 139 ? -10.285 20.292 23.835 1.00 11.83 136 THR A CA 1
ATOM 750 C C . THR A 1 139 ? -8.998 20.225 24.631 1.00 10.55 136 THR A C 1
ATOM 751 O O . THR A 1 139 ? -8.751 21.112 25.449 1.00 13.12 136 THR A O 1
ATOM 755 N N . GLY A 1 140 ? -8.206 19.174 24.415 1.00 10.61 137 GLY A N 1
ATOM 756 C CA . GLY A 1 140 ? -7.051 18.890 25.249 1.00 10.75 137 GLY A CA 1
ATOM 757 C C . GLY A 1 140 ? -7.393 18.026 26.459 1.00 11.63 137 GLY A C 1
ATOM 758 O O . GLY A 1 140 ? -6.528 17.738 27.292 1.00 10.29 137 GLY A O 1
ATOM 759 N N . ALA A 1 141 ? -8.660 17.632 26.592 1.00 10.63 138 ALA A N 1
ATOM 760 C CA . ALA A 1 141 ? -9.046 16.801 27.739 1.00 11.39 138 ALA A CA 1
ATOM 761 C C . ALA A 1 141 ? -8.388 15.432 27.675 1.00 9.01 138 ALA A C 1
ATOM 762 O O . ALA A 1 141 ? -8.363 14.791 26.628 1.00 10.17 138 ALA A O 1
ATOM 764 N N . ILE A 1 142 ? -7.880 14.986 28.815 1.00 7.72 139 ILE A N 1
ATOM 765 C CA . ILE A 1 142 ? -7.273 13.662 28.924 1.00 7.56 139 ILE A CA 1
ATOM 766 C C . ILE A 1 142 ? -8.321 12.615 29.303 1.00 8.80 139 ILE A C 1
ATOM 767 O O . ILE A 1 142 ? -8.881 12.640 30.405 1.00 10.34 139 ILE A O 1
ATOM 772 N N . LEU A 1 143 ? -8.601 11.708 28.371 1.00 8.97 140 LEU A N 1
ATOM 773 C CA . LEU A 1 143 ? -9.643 10.695 28.568 1.00 6.94 140 LEU A CA 1
ATOM 774 C C . LEU A 1 143 ? -9.109 9.436 29.251 1.00 7.32 140 LEU A C 1
ATOM 775 O O . LEU A 1 143 ? -9.871 8.699 29.870 1.00 9.69 140 LEU A O 1
ATOM 780 N N . ALA A 1 144 ? -7.809 9.176 29.100 1.00 7.54 141 ALA A N 1
ATOM 781 C CA . ALA A 1 144 ? -7.132 8.081 29.801 1.00 6.46 141 ALA A CA 1
ATOM 782 C C . ALA A 1 144 ? -5.651 8.419 29.958 1.00 7.11 141 ALA A C 1
ATOM 783 O O . ALA A 1 144 ? -5.047 9.047 29.100 1.00 8.47 141 ALA A O 1
ATOM 793 N N . ALA A 1 146 ? -2.473 6.118 31.646 1.00 7.20 143 ALA A N 1
ATOM 794 C CA . ALA A 1 146 ? -2.082 4.876 32.341 1.00 8.59 143 ALA A CA 1
ATOM 795 C C . ALA A 1 146 ? -0.585 4.621 32.292 1.00 8.83 143 ALA A C 1
ATOM 796 O O . ALA A 1 146 ? 0.068 4.879 31.283 1.00 7.79 143 ALA A O 1
ATOM 798 N N A SER A 1 147 ? -0.052 4.103 33.394 0.60 8.29 144 SER A N 1
ATOM 799 N N B SER A 1 147 ? -0.054 4.090 33.389 0.40 8.29 144 SER A N 1
ATOM 800 C CA A SER A 1 147 ? 1.339 3.664 33.442 0.60 8.59 144 SER A CA 1
ATOM 801 C CA B SER A 1 147 ? 1.341 3.666 33.440 0.40 9.88 144 SER A CA 1
ATOM 802 C C A SER A 1 147 ? 1.364 2.217 33.923 0.60 9.06 144 SER A C 1
ATOM 803 C C B SER A 1 147 ? 1.425 2.249 34.001 0.40 10.78 144 SER A C 1
ATOM 804 O O A SER A 1 147 ? 0.471 1.792 34.661 0.60 11.26 144 SER A O 1
ATOM 805 O O B SER A 1 147 ? 0.640 1.877 34.874 0.40 11.72 144 SER A O 1
ATOM 810 N N . ALA A 1 148 ? 2.373 1.467 33.491 1.00 9.25 145 ALA A N 1
ATOM 811 C CA . ALA A 1 148 ? 2.562 0.089 33.924 1.00 10.23 145 ALA A CA 1
ATOM 812 C C . ALA A 1 148 ? 4.053 -0.145 34.137 1.00 12.42 145 ALA A C 1
ATOM 813 O O . ALA A 1 148 ? 4.862 0.359 33.378 1.00 10.61 145 ALA A O 1
ATOM 815 N N . PRO A 1 149 ? 4.426 -0.924 35.167 1.00 12.25 146 PRO A N 1
ATOM 816 C CA . PRO A 1 149 ? 3.572 -1.645 36.113 1.00 11.51 146 PRO A CA 1
ATOM 817 C C . PRO A 1 149 ? 2.792 -0.722 37.025 1.00 14.81 146 PRO A C 1
ATOM 818 O O . PRO A 1 149 ? 3.130 0.454 37.202 1.00 14.56 146 PRO A O 1
ATOM 822 N N . THR A 1 150 ? 1.721 -1.261 37.582 1.00 14.04 147 THR A N 1
ATOM 823 C CA . THR A 1 150 ? 0.861 -0.455 38.416 1.00 13.16 147 THR A CA 1
ATOM 824 C C . THR A 1 150 ? 0.553 -1.174 39.722 1.00 12.41 147 THR A C 1
ATOM 825 O O . THR A 1 150 ? 1.173 -2.198 40.051 1.00 14.76 147 THR A O 1
ATOM 829 N N . TYR A 1 151 ? -0.381 -0.610 40.481 1.00 12.44 148 TYR A N 1
ATOM 830 C CA . TYR A 1 151 ? -0.683 -1.074 41.823 1.00 13.25 148 TYR A CA 1
ATOM 831 C C . TYR A 1 151 ? -2.073 -0.605 42.212 1.00 13.05 148 TYR A C 1
ATOM 832 O O . TYR A 1 151 ? -2.629 0.316 41.599 1.00 14.80 148 TYR A O 1
ATOM 841 N N . ASN A 1 152 ? -2.649 -1.245 43.221 1.00 13.73 149 ASN A N 1
ATOM 842 C CA . ASN A 1 152 ? -3.906 -0.752 43.778 1.00 13.68 149 ASN A CA 1
ATOM 843 C C . ASN A 1 152 ? -3.633 0.501 44.587 1.00 13.81 149 ASN A C 1
ATOM 844 O O . ASN A 1 152 ? -2.795 0.477 45.496 1.00 16.74 149 ASN A O 1
ATOM 849 N N . ALA A 1 153 ? -4.353 1.572 44.273 1.00 14.19 150 ALA A N 1
ATOM 850 C CA . ALA A 1 153 ? -4.186 2.859 44.949 1.00 13.32 150 ALA A CA 1
ATOM 851 C C . ALA A 1 153 ? -4.262 2.734 46.460 1.00 18.20 150 ALA A C 1
ATOM 852 O O . ALA A 1 153 ? -3.518 3.411 47.171 1.00 15.41 150 ALA A O 1
ATOM 854 N N . ALA A 1 154 ? -5.138 1.855 46.946 1.00 14.64 151 ALA A N 1
ATOM 855 C CA . ALA A 1 154 ? -5.321 1.672 48.380 1.00 17.86 151 ALA A CA 1
ATOM 856 C C . ALA A 1 154 ? -4.039 1.195 49.053 1.00 21.70 151 ALA A C 1
ATOM 857 O O . ALA A 1 154 ? -3.807 1.478 50.229 1.00 19.18 151 ALA A O 1
ATOM 859 N N . ASP A 1 155 ? -3.208 0.482 48.298 1.00 19.73 152 ASP A N 1
ATOM 860 C CA . ASP A 1 155 ? -2.012 -0.143 48.856 1.00 22.83 152 ASP A CA 1
ATOM 861 C C . ASP A 1 155 ? -0.741 0.673 48.674 1.00 24.05 152 ASP A C 1
ATOM 862 O O . ASP A 1 155 ? 0.352 0.110 48.668 1.00 22.00 152 ASP A O 1
ATOM 867 N N . PHE A 1 156 ? -0.875 1.989 48.538 1.00 20.12 153 PHE A N 1
ATOM 868 C CA . PHE A 1 156 ? 0.280 2.855 48.290 1.00 20.71 153 PHE A CA 1
ATOM 869 C C . PHE A 1 156 ? 1.394 2.717 49.331 1.00 18.74 153 PHE A C 1
ATOM 870 O O . PHE A 1 156 ? 2.575 2.760 48.985 1.00 22.29 153 PHE A O 1
ATOM 878 N N . ALA A 1 157 ? 1.022 2.530 50.597 1.00 20.74 154 ALA A N 1
ATOM 879 C CA . ALA A 1 157 ? 2.006 2.433 51.673 1.00 24.14 154 ALA A CA 1
ATOM 880 C C . ALA A 1 157 ? 2.894 1.203 51.507 1.00 25.89 154 ALA A C 1
ATOM 881 O O . ALA A 1 157 ? 4.123 1.289 51.595 1.00 22.82 154 ALA A O 1
ATOM 883 N N . ALA A 1 158 ? 2.268 0.060 51.263 1.00 23.15 155 ALA A N 1
ATOM 884 C CA . ALA A 1 158 ? 3.010 -1.168 51.002 1.00 26.14 155 ALA A CA 1
ATOM 885 C C . ALA A 1 158 ? 3.885 -1.061 49.750 1.00 23.74 155 ALA A C 1
ATOM 886 O O . ALA A 1 158 ? 4.989 -1.602 49.716 1.00 23.46 155 ALA A O 1
ATOM 888 N N . VAL A 1 159 ? 3.395 -0.363 48.724 1.00 23.04 156 VAL A N 1
ATOM 889 C CA . VAL A 1 159 ? 4.148 -0.178 47.485 1.00 21.62 156 VAL A CA 1
ATOM 890 C C . VAL A 1 159 ? 5.347 0.741 47.694 1.00 20.69 156 VAL A C 1
ATOM 891 O O . VAL A 1 159 ? 6.417 0.522 47.132 1.00 20.29 156 VAL A O 1
ATOM 895 N N . ILE A 1 160 ? 5.166 1.774 48.509 1.00 18.69 157 ILE A N 1
ATOM 896 C CA . ILE A 1 160 ? 6.286 2.632 48.889 1.00 21.71 157 ILE A CA 1
ATOM 897 C C . ILE A 1 160 ? 7.340 1.821 49.656 1.00 22.72 157 ILE A C 1
ATOM 898 O O . ILE A 1 160 ? 8.544 1.990 49.442 1.00 23.20 157 ILE A O 1
ATOM 903 N N A GLU A 1 161 ? 6.887 0.933 50.533 0.48 24.25 158 GLU A N 1
ATOM 904 N N B GLU A 1 161 ? 6.870 0.942 50.540 0.52 24.18 158 GLU A N 1
ATOM 905 C CA A GLU A 1 161 ? 7.804 0.110 51.317 0.48 27.75 158 GLU A CA 1
ATOM 906 C CA B GLU A 1 161 ? 7.740 0.064 51.324 0.52 27.96 158 GLU A CA 1
ATOM 907 C C A GLU A 1 161 ? 8.600 -0.859 50.439 0.48 27.66 158 GLU A C 1
ATOM 908 C C B GLU A 1 161 ? 8.596 -0.812 50.415 0.52 27.66 158 GLU A C 1
ATOM 909 O O A GLU A 1 161 ? 9.766 -1.133 50.710 0.48 27.34 158 GLU A O 1
ATOM 910 O O B GLU A 1 161 ? 9.794 -0.975 50.638 0.52 26.95 158 GLU A O 1
ATOM 921 N N . GLN A 1 162 ? 7.972 -1.370 49.384 1.00 26.92 159 GLN A N 1
ATOM 922 C CA . GLN A 1 162 ? 8.674 -2.224 48.427 1.00 29.60 159 GLN A CA 1
ATOM 923 C C . GLN A 1 162 ? 9.719 -1.450 47.635 1.00 30.30 159 GLN A C 1
ATOM 924 O O . GLN A 1 162 ? 10.802 -1.965 47.358 1.00 30.03 159 GLN A O 1
ATOM 930 N N . ALA A 1 163 ? 9.384 -0.220 47.262 1.00 29.28 160 ALA A N 1
ATOM 931 C CA . ALA A 1 163 ? 10.291 0.617 46.489 1.00 29.26 160 ALA A CA 1
ATOM 932 C C . ALA A 1 163 ? 11.543 0.900 47.296 1.00 31.54 160 ALA A C 1
ATOM 933 O O . ALA A 1 163 ? 12.648 0.888 46.760 1.00 33.41 160 ALA A O 1
ATOM 935 N N A ASN A 1 164 ? 11.366 1.151 48.589 0.47 30.89 161 ASN A N 1
ATOM 936 N N B ASN A 1 164 ? 11.365 1.157 48.588 0.53 30.75 161 ASN A N 1
ATOM 937 C CA A ASN A 1 164 ? 12.494 1.406 49.478 0.47 32.99 161 ASN A CA 1
ATOM 938 C CA B ASN A 1 164 ? 12.493 1.402 49.475 0.53 32.97 161 ASN A CA 1
ATOM 939 C C A ASN A 1 164 ? 13.380 0.176 49.644 0.47 33.82 161 ASN A C 1
ATOM 940 C C B ASN A 1 164 ? 13.382 0.169 49.577 0.53 33.83 161 ASN A C 1
ATOM 941 O O A ASN A 1 164 ? 14.605 0.285 49.690 0.47 35.45 161 ASN A O 1
ATOM 942 O O B ASN A 1 164 ? 14.607 0.267 49.509 0.53 35.29 161 ASN A O 1
ATOM 951 N N . ALA A 1 165 ? 12.753 -0.993 49.724 1.00 31.74 162 ALA A N 1
ATOM 952 C CA . ALA A 1 165 ? 13.484 -2.248 49.878 1.00 34.97 162 ALA A CA 1
ATOM 953 C C . ALA A 1 165 ? 14.183 -2.654 48.584 1.00 35.06 162 ALA A C 1
ATOM 954 O O . ALA A 1 165 ? 15.233 -3.299 48.606 1.00 33.51 162 ALA A O 1
ATOM 956 N N . ASN A 1 166 ? 13.598 -2.270 47.457 1.00 33.12 163 ASN A N 1
ATOM 957 C CA . ASN A 1 166 ? 14.152 -2.620 46.157 1.00 35.06 163 ASN A CA 1
ATOM 958 C C . ASN A 1 166 ? 14.232 -1.401 45.243 1.00 36.67 163 ASN A C 1
ATOM 959 O O . ASN A 1 166 ? 13.236 -1.008 44.635 1.00 30.84 163 ASN A O 1
ATOM 964 N N . PRO A 1 167 ? 15.428 -0.807 45.129 1.00 40.50 164 PRO A N 1
ATOM 965 C CA . PRO A 1 167 ? 15.629 0.397 44.315 1.00 43.84 164 PRO A CA 1
ATOM 966 C C . PRO A 1 167 ? 15.423 0.117 42.830 1.00 41.75 164 PRO A C 1
ATOM 967 O O . PRO A 1 167 ? 15.420 1.040 42.016 1.00 44.37 164 PRO A O 1
ATOM 971 N N . ASP A 1 168 ? 15.243 -1.153 42.489 1.00 40.03 165 ASP A N 1
ATOM 972 C CA . ASP A 1 168 ? 15.018 -1.552 41.108 1.00 41.84 165 ASP A CA 1
ATOM 973 C C . ASP A 1 168 ? 13.522 -1.592 40.779 1.00 33.26 165 ASP A C 1
ATOM 974 O O . ASP A 1 168 ? 13.136 -1.679 39.616 1.00 32.45 165 ASP A O 1
ATOM 979 N N . ASP A 1 169 ? 12.681 -1.516 41.807 1.00 27.06 166 ASP A N 1
ATOM 980 C CA . ASP A 1 169 ? 11.232 -1.582 41.612 1.00 27.08 166 ASP A CA 1
ATOM 981 C C . ASP A 1 169 ? 10.703 -0.247 41.097 1.00 22.47 166 ASP A C 1
ATOM 982 O O . ASP A 1 169 ? 10.756 0.757 41.803 1.00 28.24 166 ASP A O 1
ATOM 987 N N . SER A 1 170 ? 10.167 -0.239 39.880 1.00 20.20 167 SER A N 1
ATOM 988 C CA . SER A 1 170 ? 9.737 1.012 39.269 1.00 19.78 167 SER A CA 1
ATOM 989 C C . SER A 1 170 ? 8.215 1.183 39.185 1.00 18.22 167 SER A C 1
ATOM 990 O O . SER A 1 170 ? 7.721 1.990 38.397 1.00 18.59 167 SER A O 1
ATOM 993 N N . THR A 1 171 ? 7.481 0.438 40.004 1.00 14.55 168 THR A N 1
ATOM 994 C CA . THR A 1 171 ? 6.018 0.469 39.984 1.00 15.64 168 THR A CA 1
ATOM 995 C C . THR A 1 171 ? 5.447 1.878 40.223 1.00 17.32 168 THR A C 1
ATOM 996 O O . THR A 1 171 ? 4.437 2.261 39.635 1.00 19.06 168 THR A O 1
ATOM 1000 N N . LEU A 1 172 ? 6.106 2.648 41.082 1.00 15.39 169 LEU A N 1
ATOM 1001 C CA . LEU A 1 172 ? 5.610 3.970 41.445 1.00 15.72 169 LEU A CA 1
ATOM 1002 C C . LEU A 1 172 ? 5.903 5.045 40.407 1.00 19.17 169 LEU A C 1
ATOM 1003 O O . LEU A 1 172 ? 5.418 6.174 40.530 1.00 23.04 169 LEU A O 1
ATOM 1008 N N . VAL A 1 173 ? 6.681 4.701 39.388 1.00 17.17 170 VAL A N 1
ATOM 1009 C CA . VAL A 1 173 ? 7.078 5.682 38.384 1.00 16.46 170 VAL A CA 1
ATOM 1010 C C . VAL A 1 173 ? 5.904 6.065 37.495 1.00 17.04 170 VAL A C 1
ATOM 1011 O O . VAL A 1 173 ? 5.214 5.200 36.962 1.00 14.57 170 VAL A O 1
ATOM 1015 N N . ASP A 1 174 ? 5.671 7.367 37.355 1.00 15.17 171 ASP A N 1
ATOM 1016 C CA . ASP A 1 174 ? 4.671 7.876 36.412 1.00 17.90 171 ASP A CA 1
ATOM 1017 C C . ASP A 1 174 ? 5.285 7.865 35.019 1.00 15.55 171 ASP A C 1
ATOM 1018 O O . ASP A 1 174 ? 6.096 8.723 34.675 1.00 20.26 171 ASP A O 1
ATOM 1023 N N . ARG A 1 175 ? 4.915 6.885 34.213 1.00 10.58 172 ARG A N 1
ATOM 1024 C CA . ARG A 1 175 ? 5.494 6.780 32.884 1.00 10.78 172 ARG A CA 1
ATOM 1025 C C . ARG A 1 175 ? 4.757 7.577 31.829 1.00 11.36 172 ARG A C 1
ATOM 1026 O O . ARG A 1 175 ? 5.308 7.841 30.764 1.00 14.45 172 ARG A O 1
ATOM 1034 N N . ALA A 1 176 ? 3.503 7.925 32.094 1.00 9.53 173 ALA A N 1
ATOM 1035 C CA . ALA A 1 176 ? 2.685 8.613 31.093 1.00 7.56 173 ALA A CA 1
ATOM 1036 C C . ALA A 1 176 ? 2.971 10.100 30.967 1.00 11.35 173 ALA A C 1
ATOM 1037 O O . ALA A 1 176 ? 2.917 10.664 29.862 1.00 12.97 173 ALA A O 1
ATOM 1039 N N . ALA A 1 177 ? 3.221 10.744 32.098 1.00 12.85 174 ALA A N 1
ATOM 1040 C CA . ALA A 1 177 ? 3.492 12.173 32.117 1.00 12.28 174 ALA A CA 1
ATOM 1041 C C . ALA A 1 177 ? 4.902 12.453 32.606 1.00 12.78 174 ALA A C 1
ATOM 1042 O O . ALA A 1 177 ? 5.493 13.462 32.237 1.00 15.07 174 ALA A O 1
ATOM 1044 N N . GLY A 1 178 ? 5.426 11.563 33.442 1.00 13.56 175 GLY A N 1
ATOM 1045 C CA . GLY A 1 178 ? 6.599 11.871 34.254 1.00 12.77 175 GLY A CA 1
ATOM 1046 C C . GLY A 1 178 ? 7.961 11.390 33.790 1.00 13.33 175 GLY A C 1
ATOM 1047 O O . GLY A 1 178 ? 8.956 11.616 34.480 1.00 16.05 175 GLY A O 1
ATOM 1048 N N . SER A 1 179 ? 8.004 10.750 32.623 1.00 10.11 176 SER A N 1
ATOM 1049 C CA . SER A 1 179 ? 9.208 10.077 32.126 1.00 12.95 176 SER A CA 1
ATOM 1050 C C . SER A 1 179 ? 9.555 10.458 30.682 1.00 13.69 176 SER A C 1
ATOM 1051 O O . SER A 1 179 ? 8.680 10.474 29.821 1.00 12.68 176 SER A O 1
ATOM 1054 N N . LEU A 1 180 ? 10.835 10.721 30.405 1.00 13.31 177 LEU A N 1
ATOM 1055 C CA . LEU A 1 180 ? 11.268 10.977 29.025 1.00 9.12 177 LEU A CA 1
ATOM 1056 C C . LEU A 1 180 ? 11.651 9.697 28.303 1.00 9.91 177 LEU A C 1
ATOM 1057 O O . LEU A 1 180 ? 12.373 8.858 28.848 1.00 14.00 177 LEU A O 1
ATOM 1062 N N . TYR A 1 181 ? 11.215 9.584 27.062 1.00 8.78 178 TYR A N 1
ATOM 1063 C CA . TYR A 1 181 ? 11.544 8.441 26.211 1.00 9.80 178 TYR A CA 1
ATOM 1064 C C . TYR A 1 181 ? 12.116 8.925 24.883 1.00 11.67 178 TYR A C 1
ATOM 1065 O O . TYR A 1 181 ? 11.799 10.020 24.430 1.00 10.79 178 TYR A O 1
ATOM 1074 N N . ALA A 1 182 ? 12.934 8.098 24.235 1.00 11.99 179 ALA A N 1
ATOM 1075 C CA . ALA A 1 182 ? 13.221 8.330 22.818 1.00 9.43 179 ALA A CA 1
ATOM 1076 C C . ALA A 1 182 ? 11.970 7.941 22.034 1.00 10.99 179 ALA A C 1
ATOM 1077 O O . ALA A 1 182 ? 11.449 6.831 22.208 1.00 10.66 179 ALA A O 1
ATOM 1079 N N . PRO A 1 183 ? 11.484 8.838 21.162 1.00 8.84 180 PRO A N 1
ATOM 1080 C CA . PRO A 1 183 ? 10.227 8.530 20.466 1.00 7.45 180 PRO A CA 1
ATOM 1081 C C . PRO A 1 183 ? 10.433 7.640 19.251 1.00 11.94 180 PRO A C 1
ATOM 1082 O O . PRO A 1 183 ? 9.459 7.100 18.713 1.00 13.69 180 PRO A O 1
ATOM 1086 N N . GLY A 1 184 ? 11.679 7.518 18.800 1.00 11.70 181 GLY A N 1
ATOM 1087 C CA . GLY A 1 184 ? 11.938 6.779 17.581 1.00 13.94 181 GLY A CA 1
ATOM 1088 C C . GLY A 1 184 ? 11.098 7.308 16.430 1.00 11.28 181 GLY A C 1
ATOM 1089 O O . GLY A 1 184 ? 10.778 8.505 16.347 1.00 8.90 181 GLY A O 1
ATOM 1090 N N A SER A 1 185 ? 10.709 6.401 15.538 0.37 11.97 182 SER A N 1
ATOM 1091 N N B SER A 1 185 ? 10.709 6.405 15.541 0.63 12.17 182 SER A N 1
ATOM 1092 C CA A SER A 1 185 ? 10.033 6.771 14.296 0.37 12.77 182 SER A CA 1
ATOM 1093 C CA B SER A 1 185 ? 10.093 6.807 14.290 0.63 12.17 182 SER A CA 1
ATOM 1094 C C A SER A 1 185 ? 8.752 7.574 14.455 0.37 12.85 182 SER A C 1
ATOM 1095 C C B SER A 1 185 ? 8.720 7.498 14.427 0.63 12.67 182 SER A C 1
ATOM 1096 O O A SER A 1 185 ? 8.313 8.238 13.521 0.37 10.86 182 SER A O 1
ATOM 1097 O O B SER A 1 185 ? 8.204 8.043 13.457 0.63 12.73 182 SER A O 1
ATOM 1102 N N . THR A 1 186 ? 8.146 7.516 15.632 1.00 11.98 183 THR A N 1
ATOM 1103 C CA . THR A 1 186 ? 6.938 8.298 15.877 1.00 11.97 183 THR A CA 1
ATOM 1104 C C . THR A 1 186 ? 7.182 9.797 15.655 1.00 11.11 183 THR A C 1
ATOM 1105 O O . THR A 1 186 ? 6.305 10.545 15.225 1.00 12.74 183 THR A O 1
ATOM 1109 N N . PHE A 1 187 ? 8.404 10.228 15.937 1.00 9.33 184 PHE A N 1
ATOM 1110 C CA . PHE A 1 187 ? 8.803 11.621 15.769 1.00 7.30 184 PHE A CA 1
ATOM 1111 C C . PHE A 1 187 ? 8.812 12.048 14.300 1.00 9.97 184 PHE A C 1
ATOM 1112 O O . PHE A 1 187 ? 8.851 13.241 13.993 1.00 9.92 184 PHE A O 1
ATOM 1120 N N . LYS A 1 188 ? 8.799 11.080 13.386 1.00 8.51 185 LYS A N 1
ATOM 1121 C CA . LYS A 1 188 ? 8.748 11.426 11.968 1.00 8.45 185 LYS A CA 1
ATOM 1122 C C . LYS A 1 188 ? 7.502 12.261 11.640 1.00 9.52 185 LYS A C 1
ATOM 1123 O O . LYS A 1 188 ? 7.486 12.981 10.644 1.00 12.58 185 LYS A O 1
ATOM 1129 N N . ILE A 1 189 ? 6.479 12.195 12.485 1.00 9.54 186 ILE A N 1
ATOM 1130 C CA . ILE A 1 189 ? 5.327 13.085 12.308 1.00 9.12 186 ILE A CA 1
ATOM 1131 C C . ILE A 1 189 ? 5.803 14.545 12.342 1.00 10.29 186 ILE A C 1
ATOM 1132 O O . ILE A 1 189 ? 5.409 15.367 11.508 1.00 10.85 186 ILE A O 1
ATOM 1137 N N . VAL A 1 190 ? 6.679 14.862 13.296 1.00 9.50 187 VAL A N 1
ATOM 1138 C CA . VAL A 1 190 ? 7.236 16.217 13.417 1.00 10.92 187 VAL A CA 1
ATOM 1139 C C . VAL A 1 190 ? 8.129 16.594 12.233 1.00 9.70 187 VAL A C 1
ATOM 1140 O O . VAL A 1 190 ? 7.976 17.672 11.654 1.00 11.04 187 VAL A O 1
ATOM 1144 N N . THR A 1 191 ? 9.050 15.706 11.874 1.00 9.23 188 THR A N 1
ATOM 1145 C CA . THR A 1 191 ? 9.926 15.940 10.733 1.00 8.45 188 THR A CA 1
ATOM 1146 C C . THR A 1 191 ? 9.153 16.165 9.435 1.00 9.93 188 THR A C 1
ATOM 1147 O O . THR A 1 191 ? 9.413 17.126 8.715 1.00 11.21 188 THR A O 1
ATOM 1151 N N . LEU A 1 192 ? 8.198 15.283 9.160 1.00 11.01 189 LEU A N 1
ATOM 1152 C CA . LEU A 1 192 ? 7.350 15.397 7.964 1.00 7.96 189 LEU A CA 1
ATOM 1153 C C . LEU A 1 192 ? 6.550 16.691 7.963 1.00 11.65 189 LEU A C 1
ATOM 1154 O O . LEU A 1 192 ? 6.508 17.419 6.965 1.00 12.11 189 LEU A O 1
ATOM 1159 N N . ALA A 1 193 ? 5.890 16.981 9.080 1.00 11.56 190 ALA A N 1
ATOM 1160 C CA . ALA A 1 193 ? 5.088 18.200 9.162 1.00 8.35 190 ALA A CA 1
ATOM 1161 C C . ALA A 1 193 ? 5.938 19.446 8.943 1.00 12.56 190 ALA A C 1
ATOM 1162 O O . ALA A 1 193 ? 5.516 20.388 8.291 1.00 13.00 190 ALA A O 1
ATOM 1164 N N . THR A 1 194 ? 7.153 19.438 9.484 1.00 11.20 191 THR A N 1
ATOM 1165 C CA . THR A 1 194 ? 8.045 20.568 9.329 1.00 12.05 191 THR A CA 1
ATOM 1166 C C . THR A 1 194 ? 8.480 20.719 7.876 1.00 12.49 191 THR A C 1
ATOM 1167 O O . THR A 1 194 ? 8.530 21.827 7.345 1.00 14.66 191 THR A O 1
ATOM 1171 N N . ALA A 1 195 ? 8.784 19.593 7.231 1.00 14.07 192 ALA A N 1
ATOM 1172 C CA . ALA A 1 195 ? 9.240 19.622 5.845 1.00 14.49 192 ALA A CA 1
ATOM 1173 C C . ALA A 1 195 ? 8.150 20.153 4.918 1.00 13.14 192 ALA A C 1
ATOM 1174 O O . ALA A 1 195 ? 8.432 20.906 3.993 1.00 16.67 192 ALA A O 1
ATOM 1176 N N . LEU A 1 196 ? 6.902 19.763 5.167 1.00 13.82 193 LEU A N 1
ATOM 1177 C CA . LEU A 1 196 ? 5.807 20.253 4.341 1.00 12.29 193 LEU A CA 1
ATOM 1178 C C . LEU A 1 196 ? 5.514 21.731 4.610 1.00 17.15 193 LEU A C 1
ATOM 1179 O O . LEU A 1 196 ? 5.285 22.505 3.680 1.00 21.19 193 LEU A O 1
ATOM 1184 N N . GLU A 1 197 ? 5.507 22.118 5.880 1.00 15.90 194 GLU A N 1
ATOM 1185 C CA . GLU A 1 197 ? 5.232 23.507 6.265 1.00 16.23 194 GLU A CA 1
ATOM 1186 C C . GLU A 1 197 ? 6.257 24.476 5.667 1.00 19.89 194 GLU A C 1
ATOM 1187 O O . GLU A 1 197 ? 5.905 25.572 5.205 1.00 20.63 194 GLU A O 1
ATOM 1193 N N . ASP A 1 198 ? 7.520 24.057 5.654 1.00 18.22 195 ASP A N 1
ATOM 1194 C CA . ASP A 1 198 ? 8.619 24.914 5.212 1.00 21.49 195 ASP A CA 1
ATOM 1195 C C . ASP A 1 198 ? 8.963 24.698 3.743 1.00 24.47 195 ASP A C 1
ATOM 1196 O O . ASP A 1 198 ? 9.909 25.302 3.223 1.00 24.05 195 ASP A O 1
ATOM 1201 N N . ASP A 1 199 ? 8.195 23.833 3.084 1.00 19.98 196 ASP A N 1
ATOM 1202 C CA . ASP A 1 199 ? 8.371 23.545 1.658 1.00 24.78 196 ASP A CA 1
ATOM 1203 C C . ASP A 1 199 ? 9.761 23.002 1.333 1.00 20.72 196 ASP A C 1
ATOM 1204 O O . ASP A 1 199 ? 10.312 23.281 0.269 1.00 24.09 196 ASP A O 1
ATOM 1209 N N . VAL A 1 200 ? 10.316 22.217 2.249 1.00 16.93 197 VAL A N 1
ATOM 1210 C CA . VAL A 1 200 ? 11.597 21.563 2.001 1.00 17.47 197 VAL A CA 1
ATOM 1211 C C . VAL A 1 200 ? 11.431 20.408 1.012 1.00 17.96 197 VAL A C 1
ATOM 1212 O O . VAL A 1 200 ? 12.282 20.182 0.151 1.00 19.10 197 VAL A O 1
ATOM 1216 N N . ALA A 1 201 ? 10.329 19.678 1.148 1.00 15.09 198 ALA A N 1
ATOM 1217 C CA . ALA A 1 201 ? 10.009 18.572 0.255 1.00 16.31 198 ALA A CA 1
ATOM 1218 C C . ALA A 1 201 ? 8.501 18.453 0.219 1.00 14.14 198 ALA A C 1
ATOM 1219 O O . ALA A 1 201 ? 7.806 19.079 1.027 1.00 19.36 198 ALA A O 1
ATOM 1221 N N . GLY A 1 202 ? 7.996 17.641 -0.704 1.00 15.11 199 GLY A N 1
ATOM 1222 C CA . GLY A 1 202 ? 6.572 17.344 -0.742 1.00 13.55 199 GLY A CA 1
ATOM 1223 C C . GLY A 1 202 ? 6.341 15.849 -0.633 1.00 16.38 199 GLY A C 1
ATOM 1224 O O . GLY A 1 202 ? 7.295 15.068 -0.664 1.00 15.71 199 GLY A O 1
ATOM 1225 N N . GLU A 1 203 ? 5.076 15.444 -0.527 1.00 15.61 200 GLU A N 1
ATOM 1226 C CA . GLU A 1 203 ? 4.737 14.037 -0.354 1.00 14.34 200 GLU A CA 1
ATOM 1227 C C . GLU A 1 203 ? 5.262 13.202 -1.509 1.00 14.18 200 GLU A C 1
ATOM 1228 O O . GLU A 1 203 ? 5.563 12.024 -1.341 1.00 14.88 200 GLU A O 1
ATOM 1234 N N . ASP A 1 204 ? 5.377 13.839 -2.673 1.00 14.15 201 ASP A N 1
ATOM 1235 C CA . ASP A 1 204 ? 5.791 13.176 -3.910 1.00 18.14 201 ASP A CA 1
ATOM 1236 C C . ASP A 1 204 ? 7.296 13.241 -4.186 1.00 15.83 201 ASP A C 1
ATOM 1237 O O . ASP A 1 204 ? 7.768 12.706 -5.194 1.00 18.99 201 ASP A O 1
ATOM 1242 N N . THR A 1 205 ? 8.050 13.890 -3.302 1.00 14.89 202 THR A N 1
ATOM 1243 C CA . THR A 1 205 ? 9.493 14.031 -3.505 1.00 16.14 202 THR A CA 1
ATOM 1244 C C . THR A 1 205 ? 10.168 12.679 -3.339 1.00 14.24 202 THR A C 1
ATOM 1245 O O . THR A 1 205 ? 9.893 11.977 -2.384 1.00 14.08 202 THR A O 1
ATOM 1249 N N . VAL A 1 206 ? 11.054 12.321 -4.272 1.00 15.38 203 VAL A N 1
ATOM 1250 C CA . VAL A 1 206 ? 11.667 10.994 -4.260 1.00 14.87 203 VAL A CA 1
ATOM 1251 C C . VAL A 1 206 ? 13.028 11.005 -3.582 1.00 14.21 203 VAL A C 1
ATOM 1252 O O . VAL A 1 206 ? 13.862 11.876 -3.858 1.00 16.82 203 VAL A O 1
ATOM 1256 N N . PHE A 1 207 ? 13.252 10.034 -2.698 1.00 13.45 204 PHE A N 1
ATOM 1257 C CA . PHE A 1 207 ? 14.522 9.886 -1.993 1.00 14.30 204 PHE A CA 1
ATOM 1258 C C . PHE A 1 207 ? 15.038 8.461 -2.131 1.00 15.40 204 PHE A C 1
ATOM 1259 O O . PHE A 1 207 ? 14.255 7.517 -2.191 1.00 16.41 204 PHE A O 1
ATOM 1267 N N A SER A 1 208 ? 16.355 8.298 -2.158 0.44 15.47 205 SER A N 1
ATOM 1268 N N B SER A 1 208 ? 16.356 8.292 -2.152 0.56 15.16 205 SER A N 1
ATOM 1269 C CA A SER A 1 208 ? 16.928 6.963 -2.086 0.44 17.46 205 SER A CA 1
ATOM 1270 C CA B SER A 1 208 ? 16.915 6.948 -2.110 0.56 17.58 205 SER A CA 1
ATOM 1271 C C A SER A 1 208 ? 16.669 6.389 -0.694 0.44 15.73 205 SER A C 1
ATOM 1272 C C B SER A 1 208 ? 16.735 6.373 -0.704 0.56 15.93 205 SER A C 1
ATOM 1273 O O A SER A 1 208 ? 16.725 7.116 0.297 0.44 14.30 205 SER A O 1
ATOM 1274 O O B SER A 1 208 ? 16.915 7.082 0.286 0.56 15.00 205 SER A O 1
ATOM 1279 N N . SER A 1 209 ? 16.380 5.093 -0.614 1.00 13.21 206 SER A N 1
ATOM 1280 C CA . SER A 1 209 ? 16.162 4.451 0.682 1.00 11.86 206 SER A CA 1
ATOM 1281 C C . SER A 1 209 ? 17.013 3.176 0.865 1.00 13.42 206 SER A C 1
ATOM 1282 O O . SER A 1 209 ? 16.477 2.068 0.970 1.00 13.55 206 SER A O 1
ATOM 1285 N N . PRO A 1 210 ? 18.344 3.329 0.930 1.00 13.88 207 PRO A N 1
ATOM 1286 C CA . PRO A 1 210 ? 19.206 2.152 1.104 1.00 16.91 207 PRO A CA 1
ATOM 1287 C C . PRO A 1 210 ? 19.101 1.570 2.511 1.00 16.17 207 PRO A C 1
ATOM 1288 O O . PRO A 1 210 ? 18.601 2.244 3.413 1.00 14.44 207 PRO A O 1
ATOM 1292 N N . GLY A 1 211 ? 19.580 0.341 2.700 1.00 17.65 208 GLY A N 1
ATOM 1293 C CA . GLY A 1 211 ? 19.502 -0.292 4.003 1.00 18.11 208 GLY A CA 1
ATOM 1294 C C . GLY A 1 211 ? 20.406 0.429 4.984 1.00 15.42 208 GLY A C 1
ATOM 1295 O O . GLY A 1 211 ? 20.078 0.579 6.165 1.00 16.25 208 GLY A O 1
ATOM 1296 N N A THR A 1 212 ? 21.568 0.839 4.496 0.67 15.54 209 THR A N 1
ATOM 1297 N N B THR A 1 212 ? 21.529 0.917 4.466 0.33 16.20 209 THR A N 1
ATOM 1298 C CA A THR A 1 212 ? 22.483 1.638 5.289 0.67 17.17 209 THR A CA 1
ATOM 1299 C CA B THR A 1 212 ? 22.568 1.547 5.271 0.33 17.54 209 THR A CA 1
ATOM 1300 C C A THR A 1 212 ? 23.041 2.735 4.406 0.67 16.48 209 THR A C 1
ATOM 1301 C C B THR A 1 212 ? 23.278 2.627 4.456 0.33 17.61 209 THR A C 1
ATOM 1302 O O A THR A 1 212 ? 23.079 2.616 3.182 0.67 16.74 209 THR A O 1
ATOM 1303 O O B THR A 1 212 ? 23.644 2.389 3.302 0.33 17.32 209 THR A O 1
ATOM 1318 N N . GLU A 1 214 ? 26.158 6.195 4.813 1.00 16.45 211 GLU A N 1
ATOM 1319 C CA . GLU A 1 214 ? 26.979 7.060 5.635 1.00 17.65 211 GLU A CA 1
ATOM 1320 C C . GLU A 1 214 ? 26.460 8.491 5.576 1.00 19.12 211 GLU A C 1
ATOM 1321 O O . GLU A 1 214 ? 26.290 9.072 4.499 1.00 17.58 211 GLU A O 1
ATOM 1327 N N . ILE A 1 215 ? 26.182 9.047 6.750 1.00 15.69 212 ILE A N 1
ATOM 1328 C CA . ILE A 1 215 ? 25.856 10.460 6.865 1.00 14.57 212 ILE A CA 1
ATOM 1329 C C . ILE A 1 215 ? 26.697 10.996 8.010 1.00 17.29 212 ILE A C 1
ATOM 1330 O O . ILE A 1 215 ? 26.681 10.441 9.105 1.00 17.20 212 ILE A O 1
ATOM 1335 N N . GLY A 1 216 ? 27.466 12.045 7.749 1.00 19.07 213 GLY A N 1
ATOM 1336 C CA . GLY A 1 216 ? 28.327 12.628 8.768 1.00 20.06 213 GLY A CA 1
ATOM 1337 C C . GLY A 1 216 ? 29.335 11.666 9.387 1.00 22.21 213 GLY A C 1
ATOM 1338 O O . GLY A 1 216 ? 29.553 11.682 10.602 1.00 24.53 213 GLY A O 1
ATOM 1339 N N . ASN A 1 217 ? 29.926 10.809 8.561 1.00 21.42 214 ASN A N 1
ATOM 1340 C CA . ASN A 1 217 ? 31.016 9.928 8.999 1.00 21.99 214 ASN A CA 1
ATOM 1341 C C . ASN A 1 217 ? 30.635 8.790 9.948 1.00 21.02 214 ASN A C 1
ATOM 1342 O O . ASN A 1 217 ? 31.504 8.159 10.545 1.00 23.38 214 ASN A O 1
ATOM 1347 N N . ALA A 1 218 ? 29.336 8.532 10.087 1.00 16.36 215 ALA A N 1
ATOM 1348 C CA . ALA A 1 218 ? 28.893 7.298 10.704 1.00 17.36 215 ALA A CA 1
ATOM 1349 C C . ALA A 1 218 ? 27.626 6.859 9.959 1.00 20.50 215 ALA A C 1
ATOM 1350 O O . ALA A 1 218 ? 27.225 7.499 9.002 1.00 21.87 215 ALA A O 1
ATOM 1352 N N . THR A 1 219 ? 27.004 5.783 10.415 1.00 19.19 216 THR A N 1
ATOM 1353 C CA . THR A 1 219 ? 25.954 5.107 9.651 1.00 18.40 216 THR A CA 1
ATOM 1354 C C . THR A 1 219 ? 24.526 5.457 10.098 1.00 16.79 216 THR A C 1
ATOM 1355 O O . THR A 1 219 ? 24.247 5.579 11.288 1.00 17.29 216 THR A O 1
ATOM 1359 N N . VAL A 1 220 ? 23.627 5.631 9.131 1.00 12.87 217 VAL A N 1
ATOM 1360 C CA . VAL A 1 220 ? 22.194 5.656 9.399 1.00 12.03 217 VAL A CA 1
ATOM 1361 C C . VAL A 1 220 ? 21.650 4.423 8.689 1.00 14.96 217 VAL A C 1
ATOM 1362 O O . VAL A 1 220 ? 22.017 4.152 7.544 1.00 14.70 217 VAL A O 1
ATOM 1366 N N A SER A 1 221 ? 20.797 3.663 9.366 0.61 15.36 218 SER A N 1
ATOM 1367 N N B SER A 1 221 ? 20.783 3.675 9.357 0.39 15.31 218 SER A N 1
ATOM 1368 C CA A SER A 1 221 ? 20.303 2.414 8.787 0.61 16.22 218 SER A CA 1
ATOM 1369 C CA B SER A 1 221 ? 20.296 2.431 8.774 0.39 15.99 218 SER A CA 1
ATOM 1370 C C A SER A 1 221 ? 18.795 2.296 8.918 0.61 15.93 218 SER A C 1
ATOM 1371 C C B SER A 1 221 ? 18.794 2.289 8.921 0.39 15.69 218 SER A C 1
ATOM 1372 O O A SER A 1 221 ? 18.218 2.701 9.929 0.61 14.47 218 SER A O 1
ATOM 1373 O O B SER A 1 221 ? 18.221 2.668 9.943 0.39 14.68 218 SER A O 1
ATOM 1378 N N . ASN A 1 222 ? 18.160 1.743 7.888 1.00 14.35 219 ASN A N 1
ATOM 1379 C CA . ASN A 1 222 ? 16.753 1.388 7.972 1.00 15.46 219 ASN A CA 1
ATOM 1380 C C . ASN A 1 222 ? 16.606 0.259 8.966 1.00 16.23 219 ASN A C 1
ATOM 1381 O O . ASN A 1 222 ? 17.574 -0.463 9.249 1.00 16.86 219 ASN A O 1
ATOM 1386 N N A PHE A 1 223 ? 15.405 0.104 9.512 0.57 16.25 220 PHE A N 1
ATOM 1387 N N B PHE A 1 223 ? 15.400 0.098 9.502 0.43 16.49 220 PHE A N 1
ATOM 1388 C CA A PHE A 1 223 ? 15.130 -1.019 10.400 0.57 18.04 220 PHE A CA 1
ATOM 1389 C CA B PHE A 1 223 ? 15.113 -1.024 10.388 0.43 18.34 220 PHE A CA 1
ATOM 1390 C C A PHE A 1 223 ? 15.399 -2.319 9.651 0.57 21.75 220 PHE A C 1
ATOM 1391 C C B PHE A 1 223 ? 15.402 -2.322 9.644 0.43 21.53 220 PHE A C 1
ATOM 1392 O O A PHE A 1 223 ? 14.997 -2.471 8.497 0.57 21.62 220 PHE A O 1
ATOM 1393 O O B PHE A 1 223 ? 15.011 -2.478 8.487 0.43 21.55 220 PHE A O 1
ATOM 1408 N N . ASN A 1 224 ? 16.116 -3.233 10.303 1.00 23.33 221 ASN A N 1
ATOM 1409 C CA . ASN A 1 224 ? 16.568 -4.486 9.680 1.00 27.58 221 ASN A CA 1
ATOM 1410 C C . ASN A 1 224 ? 17.442 -4.304 8.433 1.00 27.81 221 ASN A C 1
ATOM 1411 O O . ASN A 1 224 ? 17.589 -5.229 7.633 1.00 25.94 221 ASN A O 1
ATOM 1416 N N . LYS A 1 225 ? 18.025 -3.117 8.287 1.00 21.85 222 LYS A N 1
ATOM 1417 C CA . LYS A 1 225 ? 18.852 -2.775 7.136 1.00 21.01 222 LYS A CA 1
ATOM 1418 C C . LYS A 1 225 ? 18.177 -3.079 5.792 1.00 21.29 222 LYS A C 1
ATOM 1419 O O . LYS A 1 225 ? 18.842 -3.445 4.824 1.00 22.95 222 LYS A O 1
ATOM 1425 N N . ALA A 1 226 ? 16.855 -2.919 5.752 1.00 20.52 223 ALA A N 1
ATOM 1426 C CA . ALA A 1 226 ? 16.072 -3.133 4.537 1.00 21.82 223 ALA A CA 1
ATOM 1427 C C . ALA A 1 226 ? 16.366 -2.090 3.460 1.00 17.95 223 ALA A C 1
ATOM 1428 O O . ALA A 1 226 ? 16.339 -0.886 3.725 1.00 17.95 223 ALA A O 1
ATOM 1430 N N . ASN A 1 227 ? 16.653 -2.568 2.253 1.00 18.89 224 ASN A N 1
ATOM 1431 C CA . ASN A 1 227 ? 16.815 -1.706 1.086 1.00 17.67 224 ASN A CA 1
ATOM 1432 C C . ASN A 1 227 ? 15.467 -1.564 0.381 1.00 18.16 224 ASN A C 1
ATOM 1433 O O . ASN A 1 227 ? 14.930 -2.541 -0.138 1.00 22.53 224 ASN A O 1
ATOM 1438 N N . TYR A 1 228 ? 14.912 -0.356 0.382 1.00 13.29 225 TYR A N 1
ATOM 1439 C CA . TYR A 1 228 ? 13.615 -0.136 -0.248 1.00 15.47 225 TYR A CA 1
ATOM 1440 C C . TYR A 1 228 ? 13.722 0.526 -1.615 1.00 16.72 225 TYR A C 1
ATOM 1441 O O . TYR A 1 228 ? 12.705 0.816 -2.245 1.00 21.38 225 TYR A O 1
ATOM 1450 N N . GLY A 1 229 ? 14.939 0.763 -2.083 1.00 15.92 226 GLY A N 1
ATOM 1451 C CA . GLY A 1 229 ? 15.112 1.448 -3.350 1.00 19.94 226 GLY A CA 1
ATOM 1452 C C . GLY A 1 229 ? 14.634 2.880 -3.246 1.00 21.81 226 GLY A C 1
ATOM 1453 O O . GLY A 1 229 ? 14.790 3.521 -2.215 1.00 27.78 226 GLY A O 1
ATOM 1454 N N . SER A 1 230 ? 14.040 3.398 -4.310 1.00 17.27 227 SER A N 1
ATOM 1455 C CA . SER A 1 230 ? 13.644 4.798 -4.300 1.00 20.68 227 SER A CA 1
ATOM 1456 C C . SER A 1 230 ? 12.207 4.914 -3.803 1.00 15.67 227 SER A C 1
ATOM 1457 O O . SER A 1 230 ? 11.323 4.186 -4.265 1.00 19.06 227 SER A O 1
ATOM 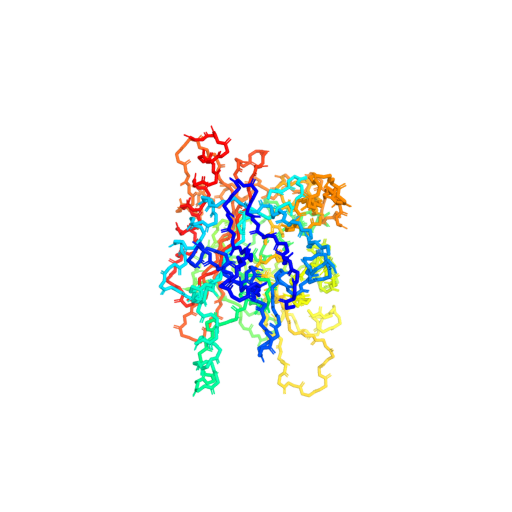1460 N N . LEU A 1 231 ? 11.983 5.816 -2.851 1.00 13.73 228 LEU A N 1
ATOM 1461 C CA . LEU A 1 231 ? 10.652 6.002 -2.288 1.00 12.46 228 LEU A CA 1
ATOM 1462 C C . LEU A 1 231 ? 10.224 7.459 -2.355 1.00 12.90 228 LEU A C 1
ATOM 1463 O O . LEU A 1 231 ? 11.046 8.350 -2.181 1.00 13.83 228 LEU A O 1
ATOM 1468 N N . THR A 1 232 ? 8.935 7.714 -2.569 1.00 14.52 229 THR A N 1
ATOM 1469 C CA . THR A 1 232 ? 8.438 9.062 -2.341 1.00 13.43 229 THR A CA 1
ATOM 1470 C C . THR A 1 232 ? 8.448 9.288 -0.842 1.00 10.12 229 THR A C 1
ATOM 1471 O O . THR A 1 232 ? 8.505 8.335 -0.059 1.00 12.20 229 THR A O 1
ATOM 1475 N N . LEU A 1 233 ? 8.396 10.552 -0.439 1.00 10.03 230 LEU A N 1
ATOM 1476 C CA . LEU A 1 233 ? 8.392 10.872 0.978 1.00 10.04 230 LEU A CA 1
ATOM 1477 C C . LEU A 1 233 ? 7.177 10.257 1.684 1.00 11.75 230 LEU A C 1
ATOM 1478 O O . LEU A 1 233 ? 7.292 9.800 2.829 1.00 11.53 230 LEU A O 1
ATOM 1483 N N . ALA A 1 234 ? 6.033 10.215 0.999 1.00 11.23 231 ALA A N 1
ATOM 1484 C CA . ALA A 1 234 ? 4.851 9.539 1.560 1.00 12.91 231 ALA A CA 1
ATOM 1485 C C . ALA A 1 234 ? 5.101 8.046 1.776 1.00 10.30 231 ALA A C 1
ATOM 1486 O O . ALA A 1 234 ? 4.789 7.500 2.838 1.00 12.22 231 ALA A O 1
ATOM 1488 N N . GLN A 1 235 ? 5.678 7.383 0.783 1.00 11.65 232 GLN A N 1
ATOM 1489 C CA . GLN A 1 235 ? 5.997 5.963 0.914 1.00 11.80 232 GLN A CA 1
ATOM 1490 C C . GLN A 1 235 ? 7.012 5.717 2.018 1.00 12.95 232 GLN A C 1
ATOM 1491 O O . GLN A 1 235 ? 6.921 4.721 2.732 1.00 12.86 232 GLN A O 1
ATOM 1497 N N . ALA A 1 236 ? 7.979 6.627 2.152 1.00 9.96 233 ALA A N 1
ATOM 1498 C CA . ALA A 1 236 ? 9.000 6.502 3.187 1.00 11.32 233 ALA A CA 1
ATOM 1499 C C . ALA A 1 236 ? 8.389 6.653 4.583 1.00 10.24 233 ALA A C 1
ATOM 1500 O O . ALA A 1 236 ? 8.883 6.083 5.537 1.00 12.53 233 ALA A O 1
ATOM 1502 N N . THR A 1 237 ? 7.306 7.412 4.690 1.00 8.85 234 THR A N 1
ATOM 1503 C CA . THR A 1 237 ? 6.602 7.536 5.959 1.00 10.02 234 THR A CA 1
ATOM 1504 C C . THR A 1 237 ? 5.842 6.234 6.212 1.00 11.74 234 THR A C 1
ATOM 1505 O O . THR A 1 237 ? 5.860 5.714 7.326 1.00 11.95 234 THR A O 1
ATOM 1509 N N . GLU A 1 238 ? 5.185 5.709 5.179 1.00 11.37 235 GLU A N 1
ATOM 1510 C CA . GLU A 1 238 ? 4.471 4.432 5.306 1.00 10.57 235 GLU A CA 1
ATOM 1511 C C . GLU 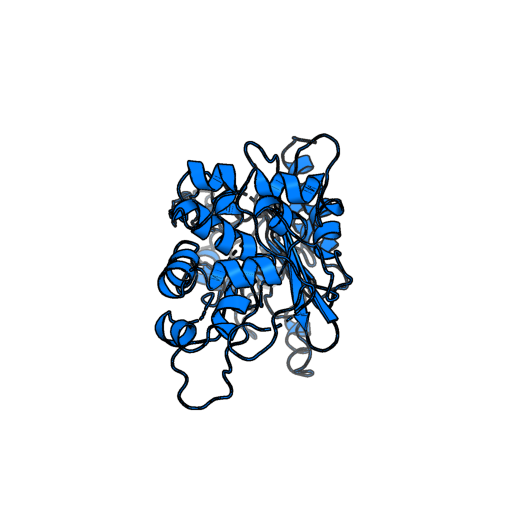A 1 238 ? 5.372 3.284 5.755 1.00 12.38 235 GLU A C 1
ATOM 1512 O O . GLU A 1 238 ? 4.971 2.480 6.602 1.00 15.44 235 GLU A O 1
ATOM 1518 N N . LEU A 1 239 ? 6.579 3.214 5.189 1.00 11.26 236 LEU A N 1
ATOM 1519 C CA . LEU A 1 239 ? 7.514 2.134 5.476 1.00 13.65 236 LEU A CA 1
ATOM 1520 C C . LEU A 1 239 ? 8.417 2.471 6.659 1.00 14.45 236 LEU A C 1
ATOM 1521 O O . LEU A 1 239 ? 9.187 1.626 7.121 1.00 16.36 236 LEU A O 1
ATOM 1526 N N . SER A 1 240 ? 8.323 3.712 7.125 1.00 11.36 237 SER A N 1
ATOM 1527 C CA . SER A 1 240 ? 9.179 4.238 8.191 1.00 11.69 237 SER A CA 1
ATOM 1528 C C . SER A 1 240 ? 10.682 4.129 7.890 1.00 15.67 237 SER A C 1
ATOM 1529 O O . SER A 1 240 ? 11.440 3.567 8.676 1.00 17.05 237 SER A O 1
ATOM 1532 N N . SER A 1 241 ? 11.115 4.689 6.766 1.00 10.45 238 SER A N 1
ATOM 1533 C CA . SER A 1 241 ? 12.530 4.606 6.385 1.00 8.81 238 SER A CA 1
ATOM 1534 C C . SER A 1 241 ? 13.415 5.625 7.110 1.00 10.58 238 SER A C 1
ATOM 1535 O O . SER A 1 241 ? 13.237 6.839 6.968 1.00 11.01 238 SER A O 1
ATOM 1538 N N . ASN A 1 242 ? 14.377 5.130 7.881 1.00 11.20 239 ASN A N 1
ATOM 1539 C CA . ASN A 1 242 ? 15.309 6.013 8.576 1.00 10.20 239 ASN A CA 1
ATOM 1540 C C . ASN A 1 242 ? 16.266 6.692 7.600 1.00 9.44 239 ASN A C 1
ATOM 1541 O O . ASN A 1 242 ? 16.657 7.848 7.794 1.00 11.48 239 ASN A O 1
ATOM 1546 N N . THR A 1 243 ? 16.675 5.975 6.559 1.00 9.44 240 THR A N 1
ATOM 1547 C CA . THR A 1 243 ? 17.639 6.583 5.629 1.00 9.21 240 THR A CA 1
ATOM 1548 C C . THR A 1 243 ? 17.025 7.718 4.810 1.00 11.65 240 THR A C 1
ATOM 1549 O O . THR A 1 243 ? 17.711 8.681 4.471 1.00 13.03 240 THR A O 1
ATOM 1553 N N . VAL A 1 244 ? 15.733 7.632 4.509 1.00 9.58 241 VAL A N 1
ATOM 1554 C CA . VAL A 1 244 ? 15.083 8.759 3.854 1.00 9.09 241 VAL A CA 1
ATOM 1555 C C . VAL A 1 244 ? 14.936 9.924 4.828 1.00 12.02 241 VAL A C 1
ATOM 1556 O O . VAL A 1 244 ? 15.251 11.061 4.499 1.00 11.62 241 VAL A O 1
ATOM 1560 N N . PHE A 1 245 ? 14.451 9.648 6.030 1.00 11.36 242 PHE A N 1
ATOM 1561 C CA . PHE A 1 245 ? 14.267 10.746 6.984 1.00 10.47 242 PHE A CA 1
ATOM 1562 C C . PHE A 1 245 ? 15.589 11.390 7.417 1.00 10.49 242 PHE A C 1
ATOM 1563 O O . PHE A 1 245 ? 15.639 12.600 7.664 1.00 10.20 242 PHE A O 1
ATOM 1571 N N . GLY A 1 246 ? 16.661 10.600 7.447 1.00 9.77 243 GLY A N 1
ATOM 1572 C CA . GLY A 1 246 ? 17.972 11.136 7.747 1.00 11.26 243 GLY A CA 1
ATOM 1573 C C . GLY A 1 246 ? 18.394 12.150 6.700 1.00 14.68 243 GLY A C 1
ATOM 1574 O O . GLY A 1 246 ? 18.858 13.244 7.020 1.00 14.00 243 GLY A O 1
ATOM 1575 N N . GLN A 1 247 ? 18.217 11.785 5.436 1.00 12.81 244 GLN A N 1
ATOM 1576 C CA . GLN A 1 247 ? 18.548 12.684 4.337 1.00 13.05 244 GLN A CA 1
ATOM 1577 C C . GLN A 1 247 ? 17.677 13.928 4.368 1.00 12.89 244 GLN A C 1
ATOM 1578 O O . GLN A 1 247 ? 18.147 15.023 4.063 1.00 12.57 244 GLN A O 1
ATOM 1584 N N . LEU A 1 248 ? 16.399 13.750 4.703 1.00 10.62 245 LEU A N 1
ATOM 1585 C CA . LEU A 1 248 ? 15.479 14.873 4.789 1.00 9.69 245 LEU A CA 1
ATOM 1586 C C . LEU A 1 248 ? 15.918 15.838 5.897 1.00 13.17 245 LEU A C 1
ATOM 1587 O O . LEU A 1 248 ? 15.886 17.044 5.713 1.00 13.50 245 LEU A O 1
ATOM 1592 N N . GLY A 1 249 ? 16.362 15.299 7.030 1.00 12.93 246 GLY A N 1
ATOM 1593 C CA . GLY A 1 249 ? 16.909 16.110 8.108 1.00 12.66 246 GLY A CA 1
ATOM 1594 C C . GLY A 1 249 ? 18.098 16.959 7.679 1.00 1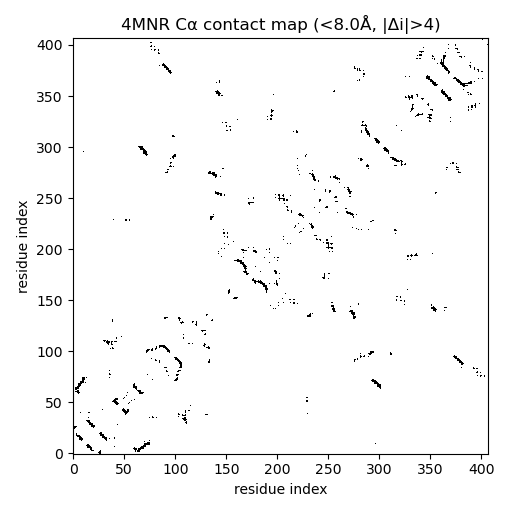3.16 246 GLY A C 1
ATOM 1595 O O . GLY A 1 249 ? 18.156 18.153 7.978 1.00 13.21 246 GLY A O 1
ATOM 1596 N N . VAL A 1 250 ? 19.047 16.345 6.981 1.00 14.05 247 VAL A N 1
ATOM 1597 C CA . VAL A 1 250 ? 20.210 17.075 6.491 1.00 14.46 247 VAL A CA 1
ATOM 1598 C C . VAL A 1 250 ? 19.776 18.136 5.482 1.00 12.75 247 VAL A C 1
ATOM 1599 O O . VAL A 1 250 ? 20.312 19.244 5.460 1.00 18.36 247 VAL A O 1
ATOM 1603 N N . GLU A 1 251 ? 18.799 17.800 4.646 1.00 13.04 248 GLU A N 1
ATOM 1604 C CA . GLU A 1 251 ? 18.339 18.757 3.645 1.00 16.05 248 GLU A CA 1
ATOM 1605 C C . GLU A 1 251 ? 17.673 19.974 4.290 1.00 16.49 248 GLU A C 1
ATOM 1606 O O . GLU A 1 251 ? 17.909 21.118 3.871 1.00 21.97 248 GLU A O 1
ATOM 1628 N N . GLY A 1 253 ? 18.114 20.999 7.400 1.00 14.48 250 GLY A N 1
ATOM 1629 C CA . GLY A 1 253 ? 19.097 21.681 8.218 1.00 16.57 250 GLY A CA 1
ATOM 1630 C C . GLY A 1 253 ? 18.685 21.788 9.671 1.00 15.48 250 GLY A C 1
ATOM 1631 O O . GLY A 1 253 ? 17.505 21.661 10.028 1.00 15.21 250 GLY A O 1
ATOM 1632 N N . ALA A 1 254 ? 19.676 22.053 10.518 1.00 16.33 251 ALA A N 1
ATOM 1633 C CA . ALA A 1 254 ? 19.462 22.061 11.961 1.00 15.48 251 ALA A CA 1
ATOM 1634 C C . ALA A 1 254 ? 18.480 23.139 12.418 1.00 14.66 251 ALA A C 1
ATOM 1635 O O . ALA A 1 254 ? 17.606 22.866 13.242 1.00 14.60 251 ALA A O 1
ATOM 1637 N N . ASP A 1 255 ? 18.625 24.359 11.893 1.00 16.56 252 ASP A N 1
ATOM 1638 C CA . ASP A 1 255 ? 17.757 25.467 12.310 1.00 18.31 252 ASP A CA 1
ATOM 1639 C C . ASP A 1 255 ? 16.285 25.106 12.129 1.00 15.53 252 ASP A C 1
ATOM 1640 O O . ASP A 1 255 ? 15.478 25.264 13.055 1.00 14.88 252 ASP A O 1
ATOM 1645 N N . LYS A 1 256 ? 15.942 24.593 10.948 1.00 17.53 253 LYS A N 1
ATOM 1646 C CA . LYS A 1 256 ? 14.544 24.254 10.650 1.00 16.45 253 LYS A CA 1
ATOM 1647 C C . LYS A 1 256 ? 14.058 23.059 11.458 1.00 11.98 253 LYS A C 1
ATOM 1648 O O . LYS A 1 256 ? 12.908 23.035 11.893 1.00 15.62 253 LYS A O 1
ATOM 1654 N N . LEU A 1 257 ? 14.913 22.056 11.657 1.00 10.79 254 LEU A N 1
ATOM 1655 C CA . LEU A 1 257 ? 14.444 20.879 12.381 1.00 12.32 254 LEU A CA 1
ATOM 1656 C C . LEU A 1 257 ? 14.181 21.238 13.842 1.00 13.19 254 LEU A C 1
ATOM 1657 O O . LEU A 1 257 ? 13.168 20.840 14.413 1.00 13.43 254 LEU A O 1
ATOM 1662 N N . VAL A 1 258 ? 15.084 22.006 14.441 1.00 14.11 255 VAL A N 1
ATOM 1663 C CA . VAL A 1 258 ? 14.909 22.382 15.835 1.00 12.57 255 VAL A CA 1
ATOM 1664 C C . VAL A 1 258 ? 13.691 23.301 15.998 1.00 14.85 255 VAL A C 1
ATOM 1665 O O . VAL A 1 258 ? 12.888 23.122 16.916 1.00 15.76 255 VAL A O 1
ATOM 1669 N N . ALA A 1 259 ? 13.542 24.268 15.095 1.00 13.39 256 ALA A N 1
ATOM 1670 C CA . ALA A 1 259 ? 12.386 25.168 15.135 1.00 17.45 256 ALA A CA 1
ATOM 1671 C C . ALA A 1 259 ? 11.085 24.392 14.966 1.00 15.75 256 ALA A C 1
ATOM 1672 O O . ALA A 1 259 ? 10.078 24.692 15.611 1.00 15.16 256 ALA A O 1
ATOM 1674 N N . GLY A 1 260 ? 11.103 23.391 14.095 1.00 15.58 257 GLY A N 1
ATOM 1675 C CA . GLY A 1 260 ? 9.917 22.586 13.873 1.00 15.77 257 GLY A CA 1
ATOM 1676 C C . GLY A 1 260 ? 9.519 21.803 15.111 1.00 12.06 257 GLY A C 1
ATOM 1677 O O . GLY A 1 260 ? 8.331 21.725 15.462 1.00 13.84 257 GLY A O 1
ATOM 1678 N N . ALA A 1 261 ? 10.508 21.208 15.773 1.00 12.45 258 ALA A N 1
ATOM 1679 C CA . ALA A 1 261 ? 10.239 20.454 16.985 1.00 10.58 258 ALA A CA 1
ATOM 1680 C C . ALA A 1 261 ? 9.719 21.401 18.067 1.00 11.62 258 ALA A C 1
ATOM 1681 O O . ALA A 1 261 ? 8.805 21.053 18.827 1.00 11.65 258 ALA A O 1
ATOM 1683 N N . GLU A 1 262 ? 10.306 22.590 18.147 1.00 13.03 259 GLU A N 1
ATOM 1684 C CA . GLU A 1 262 ? 9.880 23.541 19.164 1.00 15.39 259 GLU A CA 1
ATOM 1685 C C . GLU A 1 262 ? 8.432 23.991 18.937 1.00 15.89 259 GLU A C 1
ATOM 1686 O O . GLU A 1 262 ? 7.701 24.276 19.895 1.00 16.58 259 GLU A O 1
ATOM 1692 N N A SER A 1 263 ? 8.014 24.036 17.676 0.50 13.07 260 SER A N 1
ATOM 1693 N N B SER A 1 263 ? 8.007 24.034 17.679 0.50 13.16 260 SER A N 1
ATOM 1694 C CA A SER A 1 263 ? 6.632 24.399 17.355 0.50 14.13 260 SER A CA 1
ATOM 1695 C CA B SER A 1 263 ? 6.622 24.405 17.374 0.50 13.52 260 SER A CA 1
ATOM 1696 C C A SER A 1 263 ? 5.622 23.390 17.903 0.50 13.09 260 SER A C 1
ATOM 1697 C C B SER A 1 263 ? 5.619 23.392 17.922 0.50 13.12 260 SER A C 1
ATOM 1698 O O A SER A 1 263 ? 4.454 23.729 18.114 0.50 14.00 260 SER A O 1
ATOM 1699 O O B SER A 1 263 ? 4.454 23.728 18.148 0.50 14.03 260 SER A O 1
ATOM 1704 N N . PHE A 1 264 ? 6.073 22.156 18.129 1.00 11.09 261 PHE A N 1
ATOM 1705 C CA . PHE A 1 264 ? 5.224 21.101 18.664 1.00 11.60 261 PHE A CA 1
ATOM 1706 C C . PHE A 1 264 ? 5.400 20.958 20.164 1.00 12.03 261 PHE A C 1
ATOM 1707 O O . PHE A 1 264 ? 4.799 20.081 20.776 1.00 15.32 261 PHE A O 1
ATOM 1715 N N . GLY A 1 265 ? 6.233 21.795 20.760 1.00 13.19 262 GLY A N 1
ATOM 1716 C CA . GLY A 1 265 ? 6.319 21.799 22.208 1.00 14.70 262 GLY A CA 1
ATOM 1717 C C . GLY A 1 265 ? 7.629 21.342 22.812 1.00 13.42 262 GLY A C 1
ATOM 1718 O O . GLY A 1 265 ? 7.797 21.399 24.032 1.00 13.00 262 GLY A O 1
ATOM 1719 N N . PHE A 1 266 ? 8.566 20.894 21.984 1.00 11.49 263 PHE A N 1
ATOM 1720 C CA . PHE A 1 266 ? 9.881 20.550 22.513 1.00 9.24 263 PHE A CA 1
ATOM 1721 C C . PHE A 1 266 ? 10.581 21.795 23.068 1.00 12.73 263 PHE A C 1
ATOM 1722 O O . PHE A 1 266 ? 10.444 22.899 22.531 1.00 13.84 263 PHE A O 1
ATOM 1730 N N . ASN A 1 267 ? 11.319 21.609 24.164 1.00 11.83 264 ASN A N 1
ATOM 1731 C CA . ASN A 1 267 ? 12.029 22.693 24.851 1.00 13.50 264 ASN A CA 1
ATOM 1732 C C . ASN A 1 267 ? 11.118 23.767 25.423 1.00 14.92 264 ASN A C 1
ATOM 1733 O O . ASN A 1 267 ? 11.557 24.900 25.648 1.00 17.70 264 ASN A O 1
ATOM 1738 N N . LYS A 1 268 ? 9.860 23.409 25.653 1.00 17.89 265 LYS A N 1
ATOM 1739 C CA . LYS A 1 268 ? 8.921 24.294 26.341 1.00 22.20 265 LYS A CA 1
ATOM 1740 C C . LYS A 1 268 ? 8.468 23.637 27.643 1.00 19.65 265 LYS A C 1
ATOM 1741 O O . LYS A 1 268 ? 8.206 22.445 27.692 1.00 22.38 265 LYS A O 1
ATOM 1747 N N . GLU A 1 269 ? 8.391 24.423 28.707 1.00 35.83 266 GLU A N 1
ATOM 1748 C CA . GLU A 1 269 ? 7.812 23.916 29.934 1.00 42.10 266 GLU A CA 1
ATOM 1749 C C . GLU A 1 269 ? 6.303 23.993 29.786 1.00 40.61 266 GLU A C 1
ATOM 1750 O O . GLU A 1 269 ? 5.735 25.064 29.595 1.00 42.41 266 GLU A O 1
ATOM 1756 N N . ILE A 1 270 ? 5.666 22.837 29.824 1.00 35.39 267 ILE A N 1
ATOM 1757 C CA . ILE A 1 270 ? 4.226 22.778 29.666 1.00 33.05 267 ILE A CA 1
ATOM 1758 C C . ILE A 1 270 ? 3.592 22.576 31.028 1.00 27.69 267 ILE A C 1
ATOM 1759 O O . ILE A 1 270 ? 3.964 21.673 31.771 1.00 31.80 267 ILE A O 1
ATOM 1764 N N . ASP A 1 271 ? 2.653 23.455 31.360 1.00 16.30 268 ASP A N 1
ATOM 1765 C CA . ASP A 1 271 ? 1.990 23.435 32.649 1.00 17.82 268 ASP A CA 1
ATOM 1766 C C . ASP A 1 271 ? 1.101 22.188 32.743 1.00 18.88 268 ASP A C 1
ATOM 1767 O O . ASP A 1 271 ? 0.364 21.872 31.807 1.00 21.05 268 ASP A O 1
ATOM 1772 N N . PHE A 1 272 ? 1.182 21.476 33.863 1.00 18.77 269 PHE A N 1
ATOM 1773 C CA . PHE A 1 272 ? 0.373 20.270 34.056 1.00 16.21 269 PHE A CA 1
ATOM 1774 C C . PHE A 1 272 ? 0.306 19.981 35.556 1.00 16.01 269 PHE A C 1
ATOM 1775 O O . PHE A 1 272 ? 1.261 20.266 36.284 1.00 19.86 269 PHE A O 1
ATOM 1783 N N . PRO A 1 273 ? -0.834 19.454 36.039 1.00 16.27 270 PRO A N 1
ATOM 1784 C CA . PRO A 1 273 ? -0.945 19.229 37.487 1.00 19.86 270 PRO A CA 1
ATOM 1785 C C . PRO A 1 273 ? -0.022 18.126 38.001 1.00 18.79 270 PRO A C 1
ATOM 1786 O O . PRO A 1 273 ? 0.328 18.129 39.177 1.00 22.35 270 PRO A O 1
ATOM 1790 N N . LEU A 1 274 ? 0.371 17.204 37.133 1.00 16.05 271 LEU A N 1
ATOM 1791 C CA . LEU A 1 274 ? 1.320 16.171 37.516 1.00 15.21 271 LEU A CA 1
ATOM 1792 C C . LEU A 1 274 ? 2.692 16.564 36.992 1.00 15.54 271 LEU A C 1
ATOM 1793 O O . LEU A 1 274 ? 2.795 17.235 35.967 1.00 18.68 271 LEU A O 1
ATOM 1798 N N . TYR A 1 275 ? 3.739 16.148 37.692 1.00 13.62 272 TYR A N 1
ATOM 1799 C CA . TYR A 1 275 ? 5.095 16.411 37.244 1.00 15.88 272 TYR A CA 1
ATOM 1800 C C . TYR A 1 275 ? 5.284 15.913 35.830 1.00 17.06 272 TYR A C 1
ATOM 1801 O O . TYR A 1 275 ? 5.007 14.752 35.538 1.00 14.59 272 TYR A O 1
ATOM 1810 N N . THR A 1 276 ? 5.744 16.803 34.955 1.00 15.04 273 THR A N 1
ATOM 1811 C CA . THR A 1 276 ? 6.018 16.431 33.573 1.00 14.72 273 THR A CA 1
ATOM 1812 C C . THR A 1 276 ? 7.329 17.090 33.162 1.00 16.19 273 THR A C 1
ATOM 1813 O O . THR A 1 276 ? 7.423 18.321 33.117 1.00 19.69 273 THR A O 1
ATOM 1817 N N . PRO A 1 277 ? 8.361 16.281 32.885 1.00 15.35 274 PRO A N 1
ATOM 1818 C CA . PRO A 1 277 ? 9.632 16.885 32.476 1.00 13.63 274 PRO A CA 1
ATOM 1819 C C . PRO A 1 277 ? 9.498 17.521 31.095 1.00 15.14 274 PRO A C 1
ATOM 1820 O O . PRO A 1 277 ? 8.735 17.050 30.253 1.00 15.02 274 PRO A O 1
ATOM 1824 N N . GLU A 1 278 ? 10.241 18.597 30.880 1.00 15.32 275 GLU A N 1
ATOM 1825 C CA . GLU A 1 278 ? 10.313 19.235 29.575 1.00 14.09 275 GLU A CA 1
ATOM 1826 C C . GLU A 1 278 ? 10.809 18.220 28.540 1.00 10.49 275 GLU A C 1
ATOM 1827 O O . GLU A 1 278 ? 11.798 17.521 28.791 1.00 13.84 275 GLU A O 1
ATOM 1833 N N . SER A 1 279 ? 10.136 18.134 27.391 1.00 11.47 276 SER A N 1
ATOM 1834 C CA . SER A 1 279 ? 10.649 17.320 26.284 1.00 10.23 276 SER A CA 1
ATOM 1835 C C . SER A 1 279 ? 11.794 18.089 25.640 1.00 11.88 276 SER A C 1
ATOM 1836 O O . SER A 1 279 ? 11.789 19.320 25.628 1.00 15.26 276 SER A O 1
ATOM 1839 N N . LEU A 1 280 ? 12.794 17.368 25.136 1.00 11.19 277 LEU A N 1
ATOM 1840 C CA . LEU A 1 280 ? 14.074 17.993 24.807 1.00 11.10 277 LEU A CA 1
ATOM 1841 C C . LEU A 1 280 ? 14.507 17.807 23.360 1.00 11.07 277 LEU A C 1
ATOM 1842 O O . LEU A 1 280 ? 14.287 16.753 22.761 1.00 11.35 277 LEU A O 1
ATOM 1855 N N . PRO A 1 282 ? 18.142 18.991 20.888 1.00 16.12 279 PRO A N 1
ATOM 1856 C CA . PRO A 1 282 ? 19.439 19.670 20.945 1.00 19.00 279 PRO A CA 1
ATOM 1857 C C . PRO A 1 282 ? 19.335 21.077 20.374 1.00 18.42 279 PRO A C 1
ATOM 1858 O O . PRO A 1 282 ? 18.375 21.383 19.660 1.00 16.86 279 PRO A O 1
ATOM 1862 N N . SER A 1 283 ? 20.319 21.917 20.674 1.00 18.99 280 SER A N 1
ATOM 1863 C CA . SER A 1 283 ? 20.375 23.241 20.078 1.00 20.55 280 SER A CA 1
ATOM 1864 C C . SER A 1 283 ? 20.698 23.095 18.597 1.00 19.34 280 SER A C 1
ATOM 1865 O O . SER A 1 283 ? 21.306 22.106 18.180 1.00 17.64 280 SER A O 1
ATOM 1868 N N . ALA A 1 284 ? 20.287 24.074 17.797 1.00 19.37 281 ALA A N 1
ATOM 1869 C CA . ALA A 1 284 ? 20.644 24.073 16.385 1.00 19.56 281 ALA A CA 1
ATOM 1870 C C . ALA A 1 284 ? 22.160 24.120 16.237 1.00 21.66 281 ALA A C 1
ATOM 1871 O O . ALA A 1 284 ? 22.716 23.515 15.323 1.00 21.71 281 ALA A O 1
ATOM 1873 N N . GLU A 1 285 ? 22.824 24.827 17.154 1.00 22.03 282 GLU A N 1
ATOM 1874 C CA . GLU A 1 285 ? 24.281 24.921 17.150 1.00 26.10 282 GLU A CA 1
ATOM 1875 C C . GLU A 1 285 ? 24.957 23.556 17.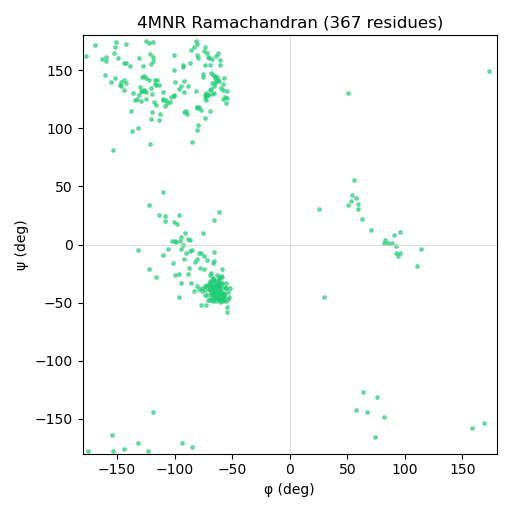274 1.00 24.73 282 GLU A C 1
ATOM 1876 O O . GLU A 1 285 ? 25.891 23.254 16.532 1.00 24.47 282 GLU A O 1
ATOM 1882 N N . ASP A 1 286 ? 24.483 22.730 18.205 1.00 23.37 283 ASP A N 1
ATOM 1883 C CA . ASP A 1 286 ? 25.019 21.376 18.353 1.00 24.34 283 ASP A CA 1
ATOM 1884 C C . ASP A 1 286 ? 24.707 20.467 17.160 1.00 23.93 283 ASP A C 1
ATOM 1885 O O . ASP A 1 286 ? 25.555 19.689 16.733 1.00 24.54 283 ASP A O 1
ATOM 1890 N N . LEU A 1 287 ? 23.494 20.546 16.621 1.00 18.03 284 LEU A N 1
ATOM 1891 C CA . LEU A 1 287 ? 23.152 19.704 15.482 1.00 16.74 284 LEU A CA 1
ATOM 1892 C C . LEU A 1 287 ? 23.909 20.085 14.224 1.00 20.14 284 LEU A C 1
ATOM 1893 O O . LEU A 1 287 ? 24.179 19.235 13.371 1.00 23.11 284 LEU A O 1
ATOM 1898 N N . GLN A 1 288 ? 24.207 21.370 14.089 1.00 21.20 285 GLN A N 1
ATOM 1899 C CA . GLN A 1 288 ? 24.988 21.864 12.956 1.00 26.74 285 GLN A CA 1
ATOM 1900 C C . GLN A 1 288 ? 26.354 21.199 12.905 1.00 28.49 285 GLN A C 1
ATOM 1901 O O . GLN A 1 288 ? 26.895 20.949 11.828 1.00 33.08 285 GLN A O 1
ATOM 1907 N N . LYS A 1 289 ? 26.893 20.895 14.078 1.00 25.32 286 LYS A N 1
ATOM 1908 C CA . LYS A 1 289 ? 28.225 20.313 14.187 1.00 23.74 286 LYS A CA 1
ATOM 1909 C C . LYS A 1 289 ? 28.296 18.841 13.787 1.00 21.73 286 LYS A C 1
ATOM 1910 O O . LYS A 1 289 ? 29.377 18.331 13.483 1.00 21.15 286 LYS A O 1
ATOM 1916 N N . SER A 1 290 ? 27.159 18.156 13.808 1.00 18.19 287 SER A N 1
ATOM 1917 C CA . SER A 1 290 ? 27.130 16.729 13.492 1.00 18.48 287 SER A CA 1
ATOM 1918 C C . SER A 1 290 ? 25.953 16.367 12.603 1.00 15.96 287 SER A C 1
ATOM 1919 O O . SER A 1 290 ? 24.842 16.172 13.105 1.00 14.80 287 SER A O 1
ATOM 1922 N N . PRO A 1 291 ? 26.190 16.263 11.281 1.00 15.31 288 PRO A N 1
ATOM 1923 C CA . PRO A 1 291 ? 25.166 15.798 10.336 1.00 16.50 288 PRO A CA 1
ATOM 1924 C C . PRO A 1 291 ? 24.606 14.444 10.731 1.00 12.94 288 PRO A C 1
ATOM 1925 O O . PRO A 1 291 ? 23.437 14.169 10.485 1.00 14.38 288 PRO A O 1
ATOM 1929 N N . TRP A 1 292 ? 25.442 13.601 11.324 1.00 13.46 289 TRP A N 1
ATOM 1930 C CA . TRP A 1 292 ? 24.998 12.290 11.771 1.00 11.86 289 TRP A CA 1
ATOM 1931 C C . TRP A 1 292 ? 23.953 12.423 12.889 1.00 11.08 289 TRP A C 1
ATOM 1932 O O . TRP A 1 292 ? 22.914 11.760 12.860 1.00 10.71 289 TRP A O 1
ATOM 1943 N N . GLU A 1 293 ? 24.224 13.281 13.873 1.00 11.38 290 GLU A N 1
ATOM 1944 C CA . GLU A 1 293 ? 23.259 13.526 14.938 1.00 12.11 290 GLU A CA 1
ATOM 1945 C C . GLU A 1 293 ? 21.974 14.143 14.378 1.00 12.17 290 GLU A C 1
ATOM 1946 O O . GLU A 1 293 ? 20.867 13.813 14.815 1.00 11.89 290 GLU A O 1
ATOM 1952 N N . LEU A 1 294 ? 22.131 15.043 13.408 1.00 10.83 291 LEU A N 1
ATOM 1953 C CA . LEU A 1 294 ? 20.980 15.707 12.787 1.00 10.53 291 LEU A CA 1
ATOM 1954 C C . LEU A 1 294 ? 20.103 14.707 12.039 1.00 9.99 291 LEU A C 1
ATOM 1955 O O . LEU A 1 294 ? 18.871 14.703 12.167 1.00 9.57 291 LEU A O 1
ATOM 1960 N N . ALA A 1 295 ? 20.748 13.841 11.272 1.00 10.47 292 ALA A N 1
ATOM 1961 C CA . ALA A 1 295 ? 20.032 12.830 10.504 1.00 9.68 292 ALA A CA 1
ATOM 1962 C C . ALA A 1 295 ? 19.242 11.900 11.421 1.00 9.25 292 ALA A C 1
ATOM 1963 O O . ALA A 1 295 ? 18.065 11.635 11.184 1.00 10.41 292 ALA A O 1
ATOM 1965 N N . TRP A 1 296 ? 19.885 11.412 12.478 1.00 10.54 293 TRP A N 1
ATOM 1966 C CA . TRP A 1 296 ? 19.181 10.543 13.416 1.00 9.13 293 TRP A CA 1
ATOM 1967 C C . TRP A 1 296 ? 18.073 11.259 14.191 1.00 8.77 293 TRP A C 1
ATOM 1968 O O . TRP A 1 296 ? 17.027 10.675 14.467 1.00 10.40 293 TRP A O 1
ATOM 1979 N N . ALA A 1 297 ? 18.291 12.519 14.543 1.00 9.00 294 ALA A N 1
ATOM 1980 C CA . ALA A 1 297 ? 17.243 13.271 15.237 1.00 8.80 294 ALA A CA 1
ATOM 1981 C C . ALA A 1 297 ? 16.000 13.377 14.363 1.00 9.43 294 ALA A C 1
ATOM 1982 O O . ALA A 1 297 ? 14.867 13.281 14.854 1.00 9.35 294 ALA A O 1
ATOM 1984 N N . ALA A 1 298 ? 16.206 13.572 13.063 1.00 11.33 295 ALA A N 1
ATOM 1985 C CA . ALA A 1 298 ? 15.071 13.669 12.139 1.00 12.73 295 ALA A CA 1
ATOM 1986 C C . ALA A 1 298 ? 14.289 12.369 12.107 1.00 11.82 295 ALA A C 1
ATOM 1987 O O . ALA A 1 298 ? 13.082 12.361 11.831 1.00 10.35 295 ALA A O 1
ATOM 1989 N N . ALA A 1 299 ? 14.969 11.267 12.406 1.00 10.67 296 ALA A N 1
ATOM 1990 C CA . ALA A 1 299 ? 14.323 9.960 12.448 1.00 11.22 296 ALA A CA 1
ATOM 1991 C C . ALA A 1 299 ? 13.872 9.591 13.853 1.00 15.74 296 ALA A C 1
ATOM 1992 O O . ALA A 1 299 ? 13.425 8.465 14.096 1.00 19.33 296 ALA A O 1
ATOM 1994 N N . GLY A 1 300 ? 13.997 10.521 14.787 1.00 12.18 297 GLY A N 1
ATOM 1995 C CA . GLY A 1 300 ? 13.488 10.287 16.125 1.00 10.21 297 GLY A CA 1
ATOM 1996 C C . GLY A 1 300 ? 14.434 9.654 17.136 1.00 12.97 297 GLY A C 1
ATOM 1997 O O . GLY A 1 300 ? 13.999 9.298 18.235 1.00 13.40 297 GLY A O 1
ATOM 1998 N N . GLU A 1 301 ? 15.717 9.501 16.793 1.00 8.35 298 GLU A N 1
ATOM 1999 C CA . GLU A 1 301 ? 16.659 8.893 17.723 1.00 10.07 298 GLU A CA 1
ATOM 2000 C C . GLU A 1 301 ? 17.620 9.926 18.308 1.00 10.71 298 GLU A C 1
ATOM 2001 O O . GLU A 1 301 ? 18.294 10.644 17.568 1.00 13.30 298 GLU A O 1
ATOM 2007 N N . PRO A 1 302 ? 17.675 10.014 19.643 1.00 10.90 299 PRO A N 1
ATOM 2008 C CA . PRO A 1 302 ? 18.574 10.951 20.321 1.00 12.28 299 PRO A CA 1
ATOM 2009 C C . PRO A 1 302 ? 19.975 10.382 20.506 1.00 12.69 299 PRO A C 1
ATOM 2010 O O . PRO A 1 302 ? 20.262 9.779 21.543 1.00 18.43 299 PRO A O 1
ATOM 2014 N N . VAL A 1 303 ? 20.841 10.577 19.517 1.00 11.91 300 VAL A N 1
ATOM 2015 C CA . VAL A 1 303 ? 22.163 9.957 19.550 1.00 13.33 300 VAL A CA 1
ATOM 2016 C C . VAL A 1 303 ? 23.276 10.896 20.015 1.00 15.85 300 VAL A C 1
ATOM 2017 O O . VAL A 1 303 ? 24.438 10.501 20.031 1.00 16.37 300 VAL A O 1
ATOM 2021 N N . GLY A 1 304 ? 22.923 12.128 20.391 1.00 12.33 301 GLY A N 1
ATOM 2022 C CA . GLY A 1 304 ? 23.892 13.087 20.888 1.00 13.68 301 GLY A CA 1
ATOM 2023 C C . GLY A 1 304 ? 24.679 12.539 22.055 1.00 15.44 301 GLY A C 1
ATOM 2024 O O . GLY A 1 304 ? 24.113 11.961 22.977 1.00 17.34 301 GLY A O 1
ATOM 2025 N N . ASP A 1 305 ? 25.999 12.696 22.001 1.00 17.48 302 ASP A N 1
ATOM 2026 C CA . ASP A 1 305 ? 26.862 12.117 23.030 1.00 18.38 302 ASP A CA 1
ATOM 2027 C C . ASP A 1 305 ? 26.912 12.970 24.296 1.00 18.55 302 ASP A C 1
ATOM 2028 O O . ASP A 1 305 ? 27.659 13.945 24.372 1.00 23.56 302 ASP A O 1
ATOM 2033 N N . THR A 1 306 ? 26.128 12.584 25.298 1.00 19.14 303 THR A N 1
ATOM 2034 C CA . THR A 1 306 ? 26.102 13.332 26.548 1.00 24.49 303 THR A CA 1
ATOM 2035 C C . THR A 1 306 ? 27.182 12.891 27.543 1.00 21.97 303 THR A C 1
ATOM 2036 O O . THR A 1 306 ? 27.237 13.409 28.657 1.00 25.99 303 THR A O 1
ATOM 2040 N N . THR A 1 307 ? 28.046 11.956 27.142 1.00 20.85 304 THR A N 1
ATOM 2041 C CA . THR A 1 307 ? 29.192 11.561 27.962 1.00 22.27 304 THR A CA 1
ATOM 2042 C C . THR A 1 307 ? 30.374 12.497 27.733 1.00 22.85 304 THR A C 1
ATOM 2043 O O . THR A 1 307 ? 31.401 12.396 28.395 1.00 25.80 304 THR A O 1
ATOM 2047 N N . ARG A 1 308 ? 30.203 13.409 26.784 1.00 22.67 305 ARG A N 1
ATOM 2048 C CA . ARG A 1 308 ? 31.273 14.276 26.321 1.00 26.02 305 ARG A CA 1
ATOM 2049 C C . ARG A 1 308 ? 31.269 15.545 27.158 1.00 21.13 305 ARG A C 1
ATOM 2050 O O . ARG A 1 308 ? 30.296 16.297 27.113 1.00 20.12 305 ARG A O 1
ATOM 2058 N N . PRO A 1 309 ? 32.332 15.779 27.941 1.00 20.42 306 PRO A N 1
ATOM 2059 C CA . PRO A 1 309 ? 32.403 17.031 28.701 1.00 21.17 306 PRO A CA 1
ATOM 2060 C C . PRO A 1 309 ? 32.299 18.237 27.775 1.00 24.17 306 PRO A C 1
ATOM 2061 O O . PRO A 1 309 ? 32.799 18.207 26.653 1.00 20.84 306 PRO A O 1
ATOM 2065 N N . GLY A 1 310 ? 31.625 19.282 28.234 1.00 22.98 307 GLY A N 1
ATOM 2066 C CA . GLY A 1 310 ? 31.518 20.497 27.453 1.00 23.37 307 GLY A CA 1
ATOM 2067 C C . GLY A 1 310 ? 30.299 20.605 26.556 1.00 24.09 307 GLY A C 1
ATOM 2068 O O . GLY A 1 310 ? 30.072 21.660 25.965 1.00 26.56 307 GLY A O 1
ATOM 2069 N N . ARG A 1 311 ? 29.505 19.542 26.435 1.00 19.57 308 ARG A N 1
ATOM 2070 C CA . ARG A 1 311 ? 28.318 19.634 25.590 1.00 19.58 308 ARG A CA 1
ATOM 2071 C C . ARG A 1 311 ? 27.266 20.532 26.244 1.00 22.96 308 ARG A C 1
ATOM 2072 O O . ARG A 1 311 ? 26.921 20.353 27.412 1.00 25.36 308 ARG A O 1
ATOM 2080 N N . GLU A 1 312 ? 26.776 21.507 25.484 1.00 26.21 309 GLU A N 1
ATOM 2081 C CA . GLU A 1 312 ? 25.899 22.547 26.024 1.00 28.88 309 GLU A CA 1
ATOM 2082 C C . GLU A 1 312 ? 24.429 22.157 26.064 1.00 25.61 309 GLU A C 1
ATOM 2083 O O . GLU A 1 312 ? 23.700 22.574 26.962 1.00 28.97 309 GLU A O 1
ATOM 2089 N N . SER A 1 313 ? 23.991 21.359 25.102 1.00 18.80 310 SER A N 1
ATOM 2090 C CA . SER A 1 313 ? 22.562 21.075 24.976 1.00 18.19 310 SER A CA 1
ATOM 2091 C C . SER A 1 313 ? 22.263 19.581 25.152 1.00 15.59 310 SER A C 1
ATOM 2092 O O . SER A 1 313 ? 23.165 18.755 25.057 1.00 17.36 310 SER A O 1
ATOM 2095 N N . PRO A 1 314 ? 20.999 19.228 25.446 1.00 16.91 311 PRO A N 1
ATOM 2096 C CA . PRO A 1 314 ? 20.702 17.807 25.644 1.00 15.52 311 PRO A CA 1
ATOM 2097 C C . PRO A 1 314 ? 20.686 17.043 24.329 1.00 14.89 311 PRO A C 1
ATOM 2098 O O . PRO A 1 314 ? 20.697 17.661 23.266 1.00 15.68 311 PRO A O 1
ATOM 2102 N N . ALA A 1 315 ? 20.701 15.715 24.413 1.00 14.41 312 ALA A N 1
ATOM 2103 C CA . ALA A 1 315 ? 20.408 14.877 23.262 1.00 15.16 312 ALA A CA 1
ATOM 2104 C C . ALA A 1 315 ? 18.912 14.950 23.007 1.00 14.75 312 ALA A C 1
ATOM 2105 O O . ALA A 1 315 ? 18.127 15.207 23.921 1.00 14.97 312 ALA A O 1
ATOM 2107 N N . GLY A 1 316 ? 18.497 14.717 21.775 1.00 13.59 313 GLY A N 1
ATOM 2108 C CA . GLY A 1 316 ? 17.073 14.690 21.517 1.00 10.04 313 GLY A CA 1
ATOM 2109 C C . GLY A 1 316 ? 16.814 14.147 20.140 1.00 10.36 313 GLY A C 1
ATOM 2110 O O . GLY A 1 316 ? 17.751 13.992 19.359 1.00 12.92 313 GLY A O 1
ATOM 2111 N N . PRO A 1 317 ? 15.546 13.894 19.822 1.00 11.58 314 PRO A N 1
ATOM 2112 C CA . PRO A 1 317 ? 14.408 14.186 20.709 1.00 8.55 314 PRO A CA 1
ATOM 2113 C C . PRO A 1 317 ? 14.228 13.216 21.876 1.00 11.56 314 PRO A C 1
ATOM 2114 O O . PRO A 1 317 ? 14.485 12.016 21.747 1.00 11.03 314 PRO A O 1
ATOM 2118 N N . GLN A 1 318 ? 13.806 13.758 23.014 1.00 10.55 315 GLN A N 1
ATOM 2119 C CA . GLN A 1 318 ? 13.349 12.940 24.134 1.00 8.65 315 GLN A CA 1
ATOM 2120 C C . GLN A 1 318 ? 12.001 13.517 24.513 1.00 8.39 315 GLN A C 1
ATOM 2121 O O . GLN A 1 318 ? 11.864 14.730 24.678 1.00 11.28 315 GLN A O 1
ATOM 2127 N N . ALA A 1 319 ? 11.008 12.657 24.670 1.00 8.86 316 ALA A N 1
ATOM 2128 C CA . ALA A 1 319 ? 9.663 13.165 24.864 1.00 9.22 316 ALA A CA 1
ATOM 2129 C C . ALA A 1 319 ? 8.924 12.368 25.914 1.00 7.99 316 ALA A C 1
ATOM 2130 O O . ALA A 1 319 ? 9.188 11.177 26.100 1.00 9.89 316 ALA A O 1
ATOM 2132 N N . THR A 1 320 ? 7.959 13.016 26.557 1.00 8.05 317 THR A N 1
ATOM 2133 C CA . THR A 1 320 ? 7.009 12.263 27.373 1.00 10.44 317 THR A CA 1
ATOM 2134 C C . THR A 1 320 ? 5.937 11.648 26.492 1.00 11.30 317 THR A C 1
ATOM 2135 O O . THR A 1 320 ? 5.753 12.062 25.356 1.00 8.75 317 THR A O 1
ATOM 2139 N N . VAL A 1 321 ? 5.204 10.668 27.015 1.00 10.21 318 VAL A N 1
ATOM 2140 C CA . VAL A 1 321 ? 4.105 10.090 26.247 1.00 9.27 318 VAL A CA 1
ATOM 2141 C C . VAL A 1 321 ? 3.026 11.158 26.034 1.00 10.60 318 VAL A C 1
ATOM 2142 O O . VAL A 1 321 ? 2.405 11.242 24.970 1.00 10.11 318 VAL A O 1
ATOM 2146 N N . LEU A 1 322 ? 2.841 12.010 27.041 1.00 9.87 319 LEU A N 1
ATOM 2147 C CA . LEU A 1 322 ? 1.923 13.142 26.921 1.00 12.08 319 LEU A CA 1
ATOM 2148 C C . LEU A 1 322 ? 2.308 14.052 25.756 1.00 6.97 319 LEU A C 1
ATOM 2149 O O . LEU A 1 322 ? 1.441 14.451 24.966 1.00 9.71 319 LEU A O 1
ATOM 2154 N N . GLU A 1 323 ? 3.606 14.348 25.625 1.00 7.63 320 GLU A N 1
ATOM 2155 C CA . GLU A 1 323 ? 4.077 15.172 24.517 1.00 8.67 320 GLU A CA 1
ATOM 2156 C C . GLU A 1 323 ? 3.773 14.501 23.176 1.00 7.92 320 GLU A C 1
ATOM 2157 O O . GLU A 1 323 ? 3.333 15.162 22.239 1.00 10.24 320 GLU A O 1
ATOM 2171 N N . ALA A 1 325 ? 1.366 12.437 22.523 1.00 7.43 322 ALA A N 1
ATOM 2172 C CA . ALA A 1 325 ? -0.060 12.554 22.307 1.00 7.95 322 ALA A CA 1
ATOM 2173 C C . ALA A 1 325 ? -0.387 13.957 21.808 1.00 9.38 322 ALA A C 1
ATOM 2174 O O . ALA A 1 325 ? -1.206 14.114 20.914 1.00 10.24 322 ALA A O 1
ATOM 2184 N N . VAL A 1 327 ? 1.581 15.816 20.035 1.00 10.21 324 VAL A N 1
ATOM 2185 C CA . VAL A 1 327 ? 1.973 15.833 18.627 1.00 10.32 324 VAL A CA 1
ATOM 2186 C C . VAL A 1 327 ? 0.831 15.292 17.771 1.00 12.76 324 VAL A C 1
ATOM 2187 O O . VAL A 1 327 ? 0.475 15.864 16.745 1.00 11.36 324 VAL A O 1
ATOM 2191 N N . GLY A 1 328 ? 0.236 14.191 18.215 1.00 8.05 325 GLY A N 1
ATOM 2192 C CA . GLY A 1 328 ? -0.927 13.644 17.552 1.00 9.94 325 GLY A CA 1
ATOM 2193 C C . GLY A 1 328 ? -2.106 14.606 17.503 1.00 10.69 325 GLY A C 1
ATOM 2194 O O . GLY A 1 328 ? -2.800 14.704 16.485 1.00 9.51 325 GLY A O 1
ATOM 2195 N N . THR A 1 329 ? -2.355 15.313 18.601 1.00 7.20 326 THR A N 1
ATOM 2196 C CA . THR A 1 329 ? -3.494 16.230 18.602 1.00 10.79 326 THR A CA 1
ATOM 2197 C C . THR A 1 329 ? -3.279 17.393 17.627 1.00 9.06 326 THR A C 1
ATOM 2198 O O . THR A 1 329 ? -4.244 17.885 17.068 1.00 10.69 326 THR A O 1
ATOM 2202 N N . ALA A 1 330 ? -2.027 17.791 17.398 1.00 8.48 327 ALA A N 1
ATOM 2203 C CA . ALA A 1 330 ? -1.748 18.861 16.439 1.00 7.91 327 ALA A CA 1
ATOM 2204 C C . ALA A 1 330 ? -2.205 18.441 15.056 1.00 9.43 327 ALA A C 1
ATOM 2205 O O . ALA A 1 330 ? -2.829 19.204 14.330 1.00 13.38 327 ALA A O 1
ATOM 2207 N N . ILE A 1 331 ? -1.887 17.208 14.686 1.00 8.09 328 ILE A N 1
ATOM 2208 C CA . ILE A 1 331 ? -2.268 16.712 13.370 1.00 10.11 328 ILE A CA 1
ATOM 2209 C C . ILE A 1 331 ? -3.784 16.524 13.266 1.00 10.77 328 ILE A C 1
ATOM 2210 O O . ILE A 1 331 ? -4.392 16.838 12.237 1.00 12.42 328 ILE A O 1
ATOM 2215 N N . ALA A 1 332 ? -4.399 16.057 14.351 1.00 7.30 329 ALA A N 1
ATOM 2216 C CA . ALA A 1 332 ? -5.836 15.844 14.407 1.00 7.96 329 ALA A CA 1
ATOM 2217 C C . ALA A 1 332 ? -6.667 17.141 14.391 1.00 13.31 329 ALA A C 1
ATOM 2218 O O . ALA A 1 332 ? -7.750 17.187 13.811 1.00 20.55 329 ALA A O 1
ATOM 2220 N N . ASN A 1 333 ? -6.144 18.192 15.015 1.00 11.14 330 ASN A N 1
ATOM 2221 C CA . ASN A 1 333 ? -6.916 19.403 15.290 1.00 14.63 330 ASN A CA 1
ATOM 2222 C C . ASN A 1 333 ? -6.458 20.586 14.448 1.00 13.24 330 ASN A C 1
ATOM 2223 O O . ASN A 1 333 ? -6.289 21.684 14.966 1.00 13.46 330 ASN A O 1
ATOM 2228 N N . ASP A 1 334 ? -6.248 20.354 13.149 1.00 13.28 331 ASP A N 1
ATOM 2229 C CA . ASP A 1 334 ? -5.969 21.448 12.217 1.00 13.45 331 ASP A CA 1
ATOM 2230 C C . ASP A 1 334 ? -4.708 22.241 12.592 1.00 13.53 331 ASP A C 1
ATOM 2231 O O . ASP A 1 334 ? -4.618 23.449 12.336 1.00 15.32 331 ASP A O 1
ATOM 2236 N N . GLY A 1 335 ? -3.753 21.558 13.219 1.00 10.87 332 GLY A N 1
ATOM 2237 C CA . GLY A 1 335 ? -2.455 22.144 13.500 1.00 11.29 332 GLY A CA 1
ATOM 2238 C C . GLY A 1 335 ? -2.329 22.731 14.894 1.00 10.39 332 GLY A C 1
ATOM 2239 O O . GLY A 1 335 ? -1.238 23.129 15.307 1.00 11.11 332 GLY A O 1
ATOM 2240 N N . VAL A 1 336 ? -3.439 22.776 15.626 1.00 9.71 333 VAL A N 1
ATOM 2241 C CA . VAL A 1 336 ? -3.463 23.455 16.924 1.00 11.06 333 VAL A CA 1
ATOM 2242 C C . VAL A 1 336 ? -3.355 22.455 18.049 1.00 11.98 333 VAL A C 1
ATOM 2243 O O . VAL A 1 336 ? -4.108 21.486 18.098 1.00 15.92 333 VAL A O 1
ATOM 2247 N N . ILE A 1 337 ? -2.409 22.687 18.949 1.00 10.66 334 ILE A N 1
ATOM 2248 C CA . ILE A 1 337 ? -2.326 21.895 20.167 1.00 7.72 334 ILE A CA 1
ATOM 2249 C C . ILE A 1 337 ? -3.083 22.603 21.284 1.00 11.68 334 ILE A C 1
ATOM 2250 O O . ILE A 1 337 ? -2.731 23.721 21.665 1.00 10.57 334 ILE A O 1
ATOM 2263 N N . GLN A 1 339 ? -4.177 22.999 25.244 1.00 8.48 336 GLN A N 1
ATOM 2264 C CA . GLN A 1 339 ? -3.522 22.741 26.529 1.00 10.84 336 GLN A CA 1
ATOM 2265 C C . GLN A 1 339 ? -4.085 21.450 27.144 1.00 10.34 336 GLN A C 1
ATOM 2266 O O . GLN A 1 339 ? -5.289 21.341 27.349 1.00 9.10 336 GLN A O 1
ATOM 2272 N N . PRO A 1 340 ? -3.219 20.461 27.428 1.00 8.71 337 PRO A N 1
ATOM 2273 C CA . PRO A 1 340 ? -3.737 19.230 28.049 1.00 8.57 337 PRO A CA 1
ATOM 2274 C C . PRO A 1 340 ? -4.284 19.525 29.441 1.00 10.48 337 PRO A C 1
ATOM 2275 O O . PRO A 1 340 ? -3.676 20.301 30.173 1.00 11.11 337 PRO A O 1
ATOM 2279 N N . TYR A 1 341 ? -5.417 18.933 29.795 1.00 9.59 338 TYR A N 1
ATOM 2280 C CA . TYR A 1 341 ? -5.922 19.091 31.152 1.00 10.83 338 TYR A CA 1
ATOM 2281 C C . TYR A 1 341 ? -6.599 17.833 31.674 1.00 11.34 338 TYR A C 1
ATOM 2282 O O . TYR A 1 341 ? -7.086 17.008 30.895 1.00 10.72 338 TYR A O 1
ATOM 2291 N N . LEU A 1 342 ? -6.627 17.723 32.999 1.00 11.45 339 LEU A N 1
ATOM 2292 C CA . LEU A 1 342 ? -7.039 16.515 33.684 1.00 10.18 339 LEU A CA 1
ATOM 2293 C C . LEU A 1 342 ? -8.217 16.770 34.626 1.00 10.94 339 LEU A C 1
ATOM 2294 O O . LEU A 1 342 ? -8.919 15.841 35.007 1.00 12.98 339 LEU A O 1
ATOM 2299 N N . VAL A 1 343 ? -8.422 18.028 35.026 1.00 11.42 340 VAL A N 1
ATOM 2300 C CA . VAL A 1 343 ? -9.524 18.358 35.939 1.00 12.27 340 VAL A CA 1
ATOM 2301 C C . VAL A 1 343 ? -10.622 19.109 35.222 1.00 12.96 340 VAL A C 1
ATOM 2302 O O . VAL A 1 343 ? -10.381 20.191 34.689 1.00 12.11 340 VAL A O 1
ATOM 2306 N N . ASP A 1 344 ? -11.827 18.534 35.207 1.00 12.47 341 ASP A N 1
ATOM 2307 C CA . ASP A 1 344 ? -12.952 19.146 34.509 1.00 13.22 341 ASP A CA 1
ATOM 2308 C C . ASP A 1 344 ? -13.618 20.196 35.371 1.00 14.73 341 ASP A C 1
ATOM 2309 O O . ASP A 1 344 ? -14.048 21.252 34.888 1.00 17.85 341 ASP A O 1
ATOM 2314 N N . SER A 1 345 ? -13.748 19.893 36.653 1.00 14.36 342 SER A N 1
ATOM 2315 C CA . SER A 1 345 ? -14.480 20.801 37.525 1.00 15.47 342 SER A CA 1
ATOM 2316 C C . SER A 1 345 ? -14.197 20.541 38.990 1.00 16.33 342 SER A C 1
ATOM 2317 O O . SER A 1 345 ? -13.759 19.455 39.372 1.00 16.94 342 SER A O 1
ATOM 2320 N N . VAL A 1 346 ? -14.467 21.547 39.809 1.00 17.34 343 VAL A N 1
ATOM 2321 C CA . VAL A 1 346 ? -14.409 21.365 41.250 1.00 18.42 343 VAL A CA 1
ATOM 2322 C C . VAL A 1 346 ? -15.709 21.873 41.836 1.00 19.61 343 VAL A C 1
ATOM 2323 O O . VAL A 1 346 ? -16.164 22.958 41.485 1.00 20.41 343 VAL A O 1
ATOM 2327 N N . ASN A 1 347 ? -16.310 21.069 42.709 1.00 20.40 344 ASN A N 1
ATOM 2328 C CA . ASN A 1 347 ? -17.573 21.423 43.341 1.00 21.69 344 ASN A CA 1
ATOM 2329 C C . ASN A 1 347 ? -17.467 21.430 44.860 1.00 23.04 344 ASN A C 1
ATOM 2330 O O . ASN A 1 347 ? -16.796 20.587 45.447 1.00 23.04 344 ASN A O 1
ATOM 2335 N N . ASN A 1 348 ? -18.130 22.387 45.497 1.00 24.82 345 ASN A N 1
ATOM 2336 C CA . ASN A 1 348 ? -18.060 22.486 46.951 1.00 35.99 345 ASN A CA 1
ATOM 2337 C C . ASN A 1 348 ? -19.000 21.500 47.640 1.00 36.39 345 ASN A C 1
ATOM 2338 O O . ASN A 1 348 ? -19.796 20.832 46.979 1.00 35.05 345 ASN A O 1
ATOM 2343 N N . ALA A 1 349 ? -18.894 21.399 48.962 1.00 44.04 346 ALA A N 1
ATOM 2344 C CA . ALA A 1 349 ? -19.731 20.476 49.720 1.00 50.41 346 ALA A CA 1
ATOM 2345 C C . ALA A 1 349 ? -21.197 20.849 49.538 1.00 56.05 346 ALA A C 1
ATOM 2346 O O . ALA A 1 349 ? -22.080 19.990 49.553 1.00 57.15 346 ALA A O 1
ATOM 2348 N N . ASN A 1 350 ? -21.432 22.144 49.352 1.00 60.52 347 ASN A N 1
ATOM 2349 C CA . ASN A 1 350 ? -22.754 22.675 49.053 1.00 65.13 347 ASN A CA 1
ATOM 2350 C C . ASN A 1 350 ? -23.294 22.119 47.735 1.00 62.12 347 ASN A C 1
ATOM 2351 O O . ASN A 1 350 ? -24.503 21.984 47.556 1.00 63.20 347 ASN A O 1
ATOM 2356 N N . GLY A 1 351 ? -22.389 21.788 46.820 1.00 58.19 348 GLY A N 1
ATOM 2357 C CA . GLY A 1 351 ? -22.770 21.307 45.504 1.00 54.09 348 GLY A CA 1
ATOM 2358 C C . GLY A 1 351 ? -22.438 22.328 44.434 1.00 49.96 348 GLY A C 1
ATOM 2359 O O . GLY A 1 351 ? -22.355 21.997 43.249 1.00 49.30 348 GLY A O 1
ATOM 2360 N N . GLU A 1 352 ? -22.243 23.573 44.865 1.00 47.86 349 GLU A N 1
ATOM 2361 C CA . GLU A 1 352 ? -21.888 24.675 43.977 1.00 45.24 349 GLU A CA 1
ATOM 2362 C C . GLU A 1 352 ? -20.542 24.433 43.300 1.00 41.70 349 GLU A C 1
ATOM 2363 O O . GLU A 1 352 ? -19.759 23.596 43.736 1.00 43.15 349 GLU A O 1
ATOM 2369 N N . ARG A 1 353 ? -20.267 25.191 42.248 1.00 36.78 350 ARG A N 1
ATOM 2370 C CA . ARG A 1 353 ? -19.103 24.923 41.416 1.00 36.21 350 ARG A CA 1
ATOM 2371 C C . ARG A 1 353 ? -18.085 26.052 41.454 1.00 38.03 350 ARG A C 1
ATOM 2372 O O . ARG A 1 353 ? -18.392 27.189 41.094 1.00 45.50 350 ARG A O 1
ATOM 2380 N N . SER A 1 354 ? -16.871 25.735 41.896 1.00 31.03 351 SER A N 1
ATOM 2381 C CA . SER A 1 354 ? -15.823 26.740 42.083 1.00 32.02 351 SER A CA 1
ATOM 2382 C C . SER A 1 354 ? -14.790 26.767 40.960 1.00 30.81 351 SER A C 1
ATOM 2383 O O . SER A 1 354 ? -14.020 27.720 40.842 1.00 33.26 351 SER A O 1
ATOM 2386 N N . PHE A 1 355 ? -14.754 25.713 40.150 1.00 22.00 352 PHE A N 1
ATOM 2387 C CA . PHE A 1 355 ? -13.875 25.680 38.997 1.00 19.81 352 PHE A CA 1
ATOM 2388 C C . PHE A 1 355 ? -14.523 24.895 37.877 1.00 19.96 352 PHE A C 1
ATOM 2389 O O . PHE A 1 355 ? -15.106 23.838 38.112 1.00 17.14 352 PHE A O 1
ATOM 2397 N N . SER A 1 356 ? -14.416 25.432 36.667 1.00 16.53 353 SER A N 1
ATOM 2398 C CA . SER A 1 356 ? -14.818 24.736 35.454 1.00 17.47 353 SER A CA 1
ATOM 2399 C C . SER A 1 356 ? -13.721 24.922 34.431 1.00 14.99 353 SER A C 1
ATOM 2400 O O . SER A 1 356 ? -13.354 26.059 34.117 1.00 17.59 353 SER A O 1
ATOM 2403 N N . ALA A 1 357 ? -13.205 23.820 33.903 1.00 13.73 354 ALA A N 1
ATOM 2404 C CA . ALA A 1 357 ? -12.126 23.903 32.923 1.00 13.79 354 ALA A CA 1
ATOM 2405 C C . ALA A 1 357 ? -12.606 24.609 31.671 1.00 15.72 354 ALA A C 1
ATOM 2406 O O . ALA A 1 357 ? -13.749 24.432 31.237 1.00 19.54 354 ALA A O 1
ATOM 2408 N N . SER A 1 358 ? -11.737 25.443 31.116 1.00 15.70 355 SER A N 1
ATOM 2409 C CA . SER A 1 358 ? -12.029 26.145 29.877 1.00 14.64 355 SER A CA 1
ATOM 2410 C C . SER A 1 358 ? -10.961 25.723 28.885 1.00 17.02 355 SER A C 1
ATOM 2411 O O . SER A 1 358 ? -9.805 26.127 29.023 1.00 19.93 355 SER A O 1
ATOM 2414 N N . PRO A 1 359 ? -11.330 24.896 27.894 1.00 17.57 356 PRO A N 1
ATOM 2415 C CA . PRO A 1 359 ? -10.342 24.456 26.902 1.00 17.25 356 PRO A CA 1
ATOM 2416 C C . PRO A 1 359 ? -9.737 25.668 26.208 1.00 13.73 356 PRO A C 1
ATOM 2417 O O . PRO A 1 359 ? -10.448 26.628 25.864 1.00 14.88 356 PRO A O 1
ATOM 2421 N N . THR A 1 360 ? -8.426 25.619 26.017 1.00 12.84 357 THR A N 1
ATOM 2422 C CA . THR A 1 360 ? -7.672 26.792 25.586 1.00 11.24 357 THR A CA 1
ATOM 2423 C C . THR A 1 360 ? -6.514 26.352 24.701 1.00 10.86 357 THR A C 1
ATOM 2424 O O . THR A 1 360 ? -5.870 25.336 24.983 1.00 11.48 357 THR A O 1
ATOM 2428 N N . LYS A 1 361 ? -6.258 27.105 23.630 1.00 11.01 358 LYS A N 1
ATOM 2429 C CA . LYS A 1 361 ? -5.086 26.856 22.784 1.00 11.71 358 LYS A CA 1
ATOM 2430 C C . LYS A 1 361 ? -3.775 26.976 23.553 1.00 14.32 358 LYS A C 1
ATOM 2431 O O . LYS A 1 361 ? -3.572 27.918 24.321 1.00 16.13 358 LYS A O 1
ATOM 2437 N N . LEU A 1 362 ? -2.882 26.017 23.338 1.00 10.46 359 LEU A N 1
ATOM 2438 C CA . LEU A 1 362 ? -1.526 26.119 23.850 1.00 9.76 359 LEU A CA 1
ATOM 2439 C C . LEU A 1 362 ? -0.626 26.700 22.772 1.00 13.16 359 LEU A C 1
ATOM 2440 O O . LEU A 1 362 ? 0.032 27.722 22.989 1.00 15.33 359 LEU A O 1
ATOM 2453 N N . GLN A 1 364 ? 0.048 26.865 18.103 1.00 15.45 361 GLN A N 1
ATOM 2454 C CA . GLN A 1 364 ? -0.198 26.438 16.727 1.00 13.93 361 GLN A CA 1
ATOM 2455 C C . GLN A 1 364 ? 1.072 25.784 16.190 1.00 11.83 361 GLN A C 1
ATOM 2456 O O . GLN A 1 364 ? 2.051 26.482 15.918 1.00 17.40 361 GLN A O 1
ATOM 2462 N N . ALA A 1 365 ? 1.075 24.458 16.045 1.00 11.83 362 ALA A N 1
ATOM 2463 C CA . ALA A 1 365 ? 2.275 23.761 15.572 1.00 13.85 362 ALA A CA 1
ATOM 2464 C C . ALA A 1 365 ? 2.531 23.978 14.084 1.00 13.24 362 ALA A C 1
ATOM 2465 O O . ALA A 1 365 ? 3.631 24.357 13.688 1.00 16.64 362 ALA A O 1
ATOM 2467 N N . VAL A 1 366 ? 1.512 23.723 13.269 1.00 11.21 363 VAL A N 1
ATOM 2468 C CA . VAL A 1 366 ? 1.597 23.896 11.818 1.00 10.82 363 VAL A CA 1
ATOM 2469 C C . VAL A 1 366 ? 0.258 24.435 11.320 1.00 11.87 363 VAL A C 1
ATOM 2470 O O . VAL A 1 366 ? -0.699 24.515 12.087 1.00 12.45 363 VAL A O 1
ATOM 2474 N N . SER A 1 367 ? 0.193 24.806 10.046 1.00 13.30 364 SER A N 1
ATOM 2475 C CA . SER A 1 367 ? -1.062 25.298 9.468 1.00 13.73 364 SER A CA 1
ATOM 2476 C C . SER A 1 367 ? -2.097 24.187 9.318 1.00 11.48 364 SER A C 1
ATOM 2477 O O . SER A 1 367 ? -1.764 22.999 9.311 1.00 11.34 364 SER A O 1
ATOM 2480 N N . LYS A 1 368 ? -3.360 24.589 9.193 1.00 12.55 365 LYS A N 1
ATOM 2481 C CA . LYS A 1 368 ? -4.426 23.633 8.948 1.00 12.37 365 LYS A CA 1
ATOM 2482 C C . LYS A 1 368 ? -4.160 22.821 7.676 1.00 11.02 365 LYS A C 1
ATOM 2483 O O . LYS A 1 368 ? -4.358 21.601 7.655 1.00 12.47 365 LYS A O 1
ATOM 2489 N N . THR A 1 369 ? -3.685 23.489 6.628 1.00 14.31 366 THR A N 1
ATOM 2490 C CA . THR A 1 369 ? -3.355 22.787 5.390 1.00 12.32 366 THR A CA 1
ATOM 2491 C C . THR A 1 369 ? -2.270 21.737 5.616 1.00 11.32 366 THR A C 1
ATOM 2492 O O . THR A 1 369 ? -2.374 20.601 5.135 1.00 11.89 366 THR A O 1
ATOM 2496 N N . THR A 1 370 ? -1.229 22.111 6.353 1.00 11.14 367 THR A N 1
ATOM 2497 C CA . THR A 1 370 ? -0.148 21.169 6.615 1.00 10.59 367 THR A CA 1
ATOM 2498 C C . THR A 1 370 ? -0.633 19.974 7.432 1.00 11.26 367 THR A C 1
ATOM 2499 O O . THR A 1 370 ? -0.327 18.821 7.108 1.00 11.26 367 THR A O 1
ATOM 2503 N N . ALA A 1 371 ? -1.415 20.248 8.476 1.00 11.81 368 ALA A N 1
ATOM 2504 C CA . ALA A 1 371 ? -1.945 19.184 9.325 1.00 9.59 368 ALA A CA 1
ATOM 2505 C C . ALA A 1 371 ? -2.741 18.185 8.490 1.00 12.21 368 ALA A C 1
ATOM 2506 O O . ALA A 1 371 ? -2.614 16.983 8.669 1.00 11.18 368 ALA A O 1
ATOM 2508 N N . GLY A 1 372 ? -3.563 18.698 7.578 1.00 12.33 369 GLY A N 1
ATOM 2509 C CA . GLY A 1 372 ? -4.381 17.842 6.741 1.00 13.51 369 GLY A CA 1
ATOM 2510 C C . GLY A 1 372 ? -3.544 16.987 5.807 1.00 12.85 369 GLY A C 1
ATOM 2511 O O . GLY A 1 372 ? -3.878 15.831 5.555 1.00 12.36 369 GLY A O 1
ATOM 2512 N N . ARG A 1 373 ? -2.450 17.548 5.294 1.00 9.50 370 ARG A N 1
ATOM 2513 C CA . ARG A 1 373 ? -1.601 16.797 4.373 1.00 9.98 370 ARG A CA 1
ATOM 2514 C C . ARG A 1 373 ? -0.900 15.694 5.127 1.00 12.11 370 ARG A C 1
ATOM 2515 O O . ARG A 1 373 ? -0.731 14.585 4.615 1.00 10.93 370 ARG A O 1
ATOM 2523 N N . VAL A 1 374 ? -0.478 15.999 6.351 1.00 9.16 371 VAL A N 1
ATOM 2524 C CA . VAL A 1 374 ? 0.176 14.984 7.184 1.00 9.53 371 VAL A CA 1
ATOM 2525 C C . VAL A 1 374 ? -0.813 13.882 7.561 1.00 10.58 371 VAL A C 1
ATOM 2526 O O . VAL A 1 374 ? -0.473 12.705 7.526 1.00 8.28 371 VAL A O 1
ATOM 2530 N N A ARG A 1 375 ? -2.035 14.274 7.914 0.65 9.79 372 ARG A N 1
ATOM 2531 N N B ARG A 1 375 ? -2.034 14.266 7.927 0.35 10.20 372 ARG A N 1
ATOM 2532 C CA A ARG A 1 375 ? -3.058 13.303 8.287 0.65 11.41 372 ARG A CA 1
ATOM 2533 C CA B ARG A 1 375 ? -3.052 13.278 8.275 0.35 11.02 372 ARG A CA 1
ATOM 2534 C C A ARG A 1 375 ? -3.323 12.327 7.135 0.65 9.84 372 ARG A C 1
ATOM 2535 C C B ARG A 1 375 ? -3.261 12.304 7.123 0.35 10.14 372 ARG A C 1
ATOM 2536 O O A ARG A 1 375 ? -3.490 11.129 7.350 0.65 10.39 372 ARG A O 1
ATOM 2537 O O B ARG A 1 375 ? -3.358 11.096 7.330 0.35 9.63 372 ARG A O 1
ATOM 2552 N N . ASP A 1 376 ? -3.327 12.837 5.909 1.00 10.47 373 ASP A N 1
ATOM 2553 C CA . ASP A 1 376 ? -3.524 11.990 4.732 1.00 11.03 373 ASP A CA 1
ATOM 2554 C C . ASP A 1 376 ? -2.384 10.966 4.559 1.00 10.46 373 ASP A C 1
ATOM 2555 O O . ASP A 1 376 ? -2.618 9.813 4.167 1.00 11.32 373 ASP A O 1
ATOM 2560 N N . VAL A 1 377 ? -1.156 11.387 4.833 1.00 10.72 374 VAL A N 1
ATOM 2561 C CA . VAL A 1 377 ? -0.024 10.457 4.768 1.00 9.62 374 VAL A CA 1
ATOM 2562 C C . VAL A 1 377 ? -0.137 9.397 5.868 1.00 9.48 374 VAL A C 1
ATOM 2563 O O . VAL A 1 377 ? 0.136 8.218 5.638 1.00 10.68 374 VAL A O 1
ATOM 2567 N N . LEU A 1 378 ? -0.565 9.817 7.059 1.00 9.99 375 LEU A N 1
ATOM 2568 C CA . LEU A 1 378 ? -0.715 8.881 8.176 1.00 9.55 375 LEU A CA 1
ATOM 2569 C C . LEU A 1 378 ? -1.869 7.887 7.985 1.00 9.95 375 LEU A C 1
ATOM 2570 O O . LEU A 1 378 ? -1.854 6.776 8.535 1.00 9.57 375 LEU A O 1
ATOM 2575 N N . LEU A 1 379 ? -2.874 8.270 7.201 1.00 10.55 376 LEU A N 1
ATOM 2576 C CA . LEU A 1 379 ? -3.911 7.318 6.837 1.00 9.17 376 LEU A CA 1
ATOM 2577 C C . LEU A 1 379 ? -3.254 6.220 6.015 1.00 12.12 376 LEU A C 1
ATOM 2578 O O . LEU A 1 379 ? -3.564 5.039 6.165 1.00 11.35 376 LEU A O 1
ATOM 2583 N N . GLY A 1 380 ? -2.312 6.620 5.161 1.00 12.48 377 GLY A N 1
ATOM 2584 C CA . GLY A 1 380 ? -1.568 5.680 4.348 1.00 13.08 377 GLY A CA 1
ATOM 2585 C C . GLY A 1 380 ? -0.730 4.700 5.148 1.00 10.39 377 GLY A C 1
ATOM 2586 O O . GLY A 1 380 ? -0.540 3.556 4.735 1.00 11.75 377 GLY A O 1
ATOM 2587 N N . VAL A 1 381 ? -0.202 5.154 6.287 1.00 9.62 378 VAL A N 1
ATOM 2588 C CA . VAL A 1 381 ? 0.580 4.286 7.150 1.00 10.70 378 VAL A CA 1
ATOM 2589 C C . VAL A 1 381 ? -0.266 3.102 7.591 1.00 11.83 378 VAL A C 1
ATOM 2590 O O . VAL A 1 381 ? 0.189 1.952 7.586 1.00 12.50 378 VAL A O 1
ATOM 2594 N N . VAL A 1 382 ? -1.517 3.388 7.934 1.00 10.13 379 VAL A N 1
ATOM 2595 C CA . VAL A 1 382 ? -2.406 2.356 8.443 1.00 10.93 379 VAL A CA 1
ATOM 2596 C C . VAL A 1 382 ? -3.010 1.507 7.314 1.00 12.65 379 VAL A C 1
ATOM 2597 O O . VAL A 1 382 ? -3.191 0.293 7.455 1.00 14.08 379 VAL A O 1
ATOM 2601 N N . GLN A 1 383 ? -3.290 2.134 6.176 1.00 13.39 380 GLN A N 1
ATOM 2602 C CA . GLN A 1 383 ? -3.852 1.398 5.045 1.00 13.51 380 GLN A CA 1
ATOM 2603 C C . GLN A 1 383 ? -2.840 0.540 4.290 1.00 15.98 380 GLN A C 1
ATOM 2604 O O . GLN A 1 383 ? -3.166 -0.577 3.853 1.00 18.42 380 GLN A O 1
ATOM 2610 N N . ASN A 1 384 ? -1.616 1.046 4.143 1.00 16.67 381 ASN A N 1
ATOM 2611 C CA . ASN A 1 384 ? -0.646 0.432 3.245 1.00 18.40 381 ASN A CA 1
ATOM 2612 C C . ASN A 1 384 ? 0.744 0.208 3.831 1.00 18.49 381 ASN A C 1
ATOM 2613 O O . ASN A 1 384 ? 1.613 -0.373 3.177 1.00 23.94 381 ASN A O 1
ATOM 2618 N N . GLY A 1 385 ? 0.963 0.667 5.053 1.00 16.22 382 GLY A N 1
ATOM 2619 C CA . GLY A 1 385 ? 2.301 0.646 5.612 1.00 16.10 382 GLY A CA 1
ATOM 2620 C C . GLY A 1 385 ? 2.458 -0.185 6.864 1.00 16.36 382 GLY A C 1
ATOM 2621 O O . GLY A 1 385 ? 1.849 -1.245 7.012 1.00 17.52 382 GLY A O 1
ATOM 2622 N N . THR A 1 386 ? 3.301 0.298 7.770 1.00 12.54 383 THR A N 1
ATOM 2623 C CA . THR A 1 386 ? 3.655 -0.466 8.961 1.00 12.05 383 THR A CA 1
ATOM 2624 C C . THR A 1 386 ? 2.534 -0.482 9.993 1.00 14.14 383 THR A C 1
ATOM 2625 O O . THR A 1 386 ? 2.611 -1.212 10.977 1.00 16.65 383 THR A O 1
ATOM 2629 N N . GLY A 1 387 ? 1.503 0.328 9.793 1.00 11.90 384 GLY A N 1
ATOM 2630 C CA . GLY A 1 387 ? 0.471 0.454 10.811 1.00 10.93 384 GLY A CA 1
ATOM 2631 C C . GLY A 1 387 ? -0.826 -0.317 10.600 1.00 11.69 384 GLY A C 1
ATOM 2632 O O . GLY A 1 387 ? -1.839 0.038 11.216 1.00 12.47 384 GLY A O 1
ATOM 2633 N N . THR A 1 388 ? -0.822 -1.348 9.755 1.00 12.97 385 THR A N 1
ATOM 2634 C CA . THR A 1 388 ? -2.073 -2.051 9.417 1.00 14.24 385 THR A CA 1
ATOM 2635 C C . THR A 1 388 ? -2.807 -2.671 10.613 1.00 16.62 385 THR A C 1
ATOM 2636 O O . THR A 1 388 ? -4.033 -2.818 10.578 1.00 15.00 385 THR A O 1
ATOM 2640 N N . ALA A 1 389 ? -2.068 -3.023 11.665 1.00 13.56 386 ALA A N 1
ATOM 2641 C CA . ALA A 1 389 ? -2.675 -3.593 12.869 1.00 15.18 386 ALA A CA 1
ATOM 2642 C C . ALA A 1 389 ? -3.577 -2.607 13.611 1.00 14.51 386 ALA A C 1
ATOM 2643 O O . ALA A 1 389 ? -4.357 -3.015 14.480 1.00 16.92 386 ALA A O 1
ATOM 2645 N N . ALA A 1 390 ? -3.477 -1.325 13.279 1.00 12.18 387 ALA A N 1
ATOM 2646 C CA . ALA A 1 390 ? -4.314 -0.318 13.930 1.00 14.61 387 ALA A CA 1
ATOM 2647 C C . ALA A 1 390 ? -5.673 -0.146 13.262 1.00 13.58 387 ALA A C 1
ATOM 2648 O O . ALA A 1 390 ? -6.530 0.590 13.769 1.00 14.14 387 ALA A O 1
ATOM 2650 N N . ALA A 1 391 ? -5.889 -0.814 12.134 1.00 15.10 388 ALA A N 1
ATOM 2651 C CA . ALA A 1 391 ? -7.152 -0.640 11.416 1.00 15.95 388 ALA A CA 1
ATOM 2652 C C . ALA A 1 391 ? -8.340 -1.111 12.243 1.00 19.04 388 ALA A C 1
ATOM 2653 O O . ALA A 1 391 ? -8.239 -2.080 12.996 1.00 16.09 388 ALA A O 1
ATOM 2655 N N . ILE A 1 392 ? -9.455 -0.402 12.103 1.00 17.41 389 ILE A N 1
ATOM 2656 C CA . ILE A 1 392 ? -10.692 -0.740 12.793 1.00 14.69 389 ILE A CA 1
ATOM 2657 C C . ILE A 1 392 ? -11.818 -0.793 11.773 1.00 18.24 389 ILE A C 1
ATOM 2658 O O . ILE A 1 392 ? -12.055 0.180 11.056 1.00 18.78 389 ILE A O 1
ATOM 2663 N N . PRO A 1 393 ? -12.516 -1.933 11.702 1.00 21.32 390 PRO A N 1
ATOM 2664 C CA . PRO A 1 393 ? -13.606 -2.106 10.735 1.00 23.80 390 PRO A CA 1
ATOM 2665 C C . PRO A 1 393 ? -14.662 -1.009 10.854 1.00 22.92 390 PRO A C 1
ATOM 2666 O O . PRO A 1 393 ? -15.230 -0.822 11.931 1.00 25.19 390 PRO A O 1
ATOM 2670 N N . GLY A 1 394 ? -14.896 -0.275 9.768 1.00 22.55 391 GLY A N 1
ATOM 2671 C CA . GLY A 1 394 ? -15.929 0.747 9.748 1.00 24.67 391 GLY A CA 1
ATOM 2672 C C . GLY A 1 394 ? -15.509 2.170 10.079 1.00 26.29 391 GLY A C 1
ATOM 2673 O O . GLY A 1 394 ? -16.307 3.096 9.922 1.00 27.11 391 GLY A O 1
ATOM 2674 N N . ILE A 1 395 ? -14.278 2.358 10.554 1.00 23.06 392 ILE A N 1
ATOM 2675 C CA . ILE A 1 395 ? -13.785 3.695 10.884 1.00 21.68 392 ILE A CA 1
ATOM 2676 C C . ILE A 1 395 ? -12.360 3.858 10.369 1.00 20.05 392 ILE A C 1
ATOM 2677 O O . ILE A 1 395 ? -11.514 3.012 10.626 1.00 23.02 392 ILE A O 1
ATOM 2682 N N . ASP A 1 396 ? -12.088 4.942 9.650 1.00 15.84 393 ASP A N 1
ATOM 2683 C CA . ASP A 1 396 ? -10.720 5.183 9.184 1.00 16.66 393 ASP A CA 1
ATOM 2684 C C . ASP A 1 396 ? -9.807 5.615 10.333 1.00 15.90 393 ASP A C 1
ATOM 2685 O O . ASP A 1 396 ? -10.125 6.541 11.092 1.00 14.44 393 ASP A O 1
ATOM 2690 N N . VAL A 1 397 ? -8.660 4.953 10.439 1.00 12.74 394 VAL A N 1
ATOM 2691 C CA . VAL A 1 397 ? -7.666 5.268 11.472 1.00 9.76 394 VAL A CA 1
ATOM 2692 C C . VAL A 1 397 ? -6.389 5.759 10.804 1.00 10.99 394 VAL A C 1
ATOM 2693 O O . VAL A 1 397 ? -5.965 5.187 9.793 1.00 13.10 394 VAL A O 1
ATOM 2697 N N . ALA A 1 398 ? -5.789 6.815 11.350 1.00 8.79 395 ALA A N 1
ATOM 2698 C CA . ALA A 1 398 ? -4.513 7.308 10.843 1.00 8.97 395 ALA A CA 1
ATOM 2699 C C . ALA A 1 398 ? -3.506 7.362 11.974 1.00 10.29 395 ALA A C 1
ATOM 2700 O O . ALA A 1 398 ? -3.850 7.700 13.111 1.00 12.50 395 ALA A O 1
ATOM 2702 N N . GLY A 1 399 ? -2.254 7.051 11.686 1.00 8.30 396 GLY A N 1
ATOM 2703 C CA . GLY A 1 399 ? -1.271 7.134 12.749 1.00 7.81 396 GLY A CA 1
ATOM 2704 C C . GLY A 1 399 ? 0.126 6.857 12.269 1.00 10.36 396 GLY A C 1
ATOM 2705 O O . GLY A 1 399 ? 0.349 6.629 11.085 1.00 9.74 396 GLY A O 1
ATOM 2706 N N . LYS A 1 400 ? 1.070 6.876 13.201 1.00 8.35 397 LYS A N 1
ATOM 2707 C CA . LYS A 1 400 ? 2.462 6.593 12.894 1.00 7.30 397 LYS A CA 1
ATOM 2708 C C . LYS A 1 400 ? 2.973 5.574 13.892 1.00 10.59 397 LYS A C 1
ATOM 2709 O O . LYS A 1 400 ? 2.822 5.752 15.097 1.00 10.97 397 LYS A O 1
ATOM 2715 N N . THR A 1 401 ? 3.566 4.503 13.383 1.00 8.47 398 THR A N 1
ATOM 2716 C CA . THR A 1 401 ? 4.231 3.530 14.242 1.00 10.30 398 THR A CA 1
ATOM 2717 C C . THR A 1 401 ? 5.606 4.022 14.645 1.00 13.80 398 THR A C 1
ATOM 2718 O O . THR A 1 401 ? 6.210 4.895 14.005 1.00 12.49 398 THR A O 1
ATOM 2722 N N . GLY A 1 402 ? 6.123 3.439 15.711 1.00 11.43 399 GLY A N 1
ATOM 2723 C CA . GLY A 1 402 ? 7.445 3.781 16.154 1.00 13.70 399 GLY A CA 1
ATOM 2724 C C . GLY A 1 402 ? 8.187 2.595 16.701 1.00 14.06 399 GLY A C 1
ATOM 2725 O O . GLY A 1 402 ? 7.629 1.725 17.373 1.00 12.87 399 GLY A O 1
ATOM 2726 N N . THR A 1 403 ? 9.471 2.561 16.383 1.00 13.05 400 THR A N 1
ATOM 2727 C CA . THR A 1 403 ? 10.383 1.687 17.035 1.00 16.05 400 THR A CA 1
ATOM 2728 C C . THR A 1 403 ? 11.461 2.631 17.551 1.00 20.32 400 THR A C 1
ATOM 2729 O O . THR A 1 403 ? 11.912 3.528 16.835 1.00 20.72 400 THR A O 1
ATOM 2733 N N . ALA A 1 404 ? 11.802 2.481 18.821 1.00 11.79 401 ALA A N 1
ATOM 2734 C CA . ALA A 1 404 ? 12.923 3.212 19.406 1.00 15.26 401 ALA A CA 1
ATOM 2735 C C . ALA A 1 404 ? 13.996 2.233 19.875 1.00 15.26 401 ALA A C 1
ATOM 2736 O O . ALA A 1 404 ? 13.741 1.333 20.680 1.00 16.32 401 ALA A O 1
ATOM 2738 N N . GLU A 1 405 ? 15.203 2.411 19.347 1.00 13.46 402 GLU A N 1
ATOM 2739 C CA . GLU A 1 405 ? 16.290 1.459 19.516 1.00 21.95 402 GLU A CA 1
ATOM 2740 C C . GLU A 1 405 ? 16.785 1.329 20.947 1.00 25.12 402 GLU A C 1
ATOM 2741 O O . GLU A 1 405 ? 17.048 2.322 21.616 1.00 26.95 402 GLU A O 1
ATOM 2747 N N . LYS A 1 406 ? 16.896 0.091 21.416 1.00 24.49 403 LYS A N 1
ATOM 2748 C CA . LYS A 1 406 ? 17.580 -0.198 22.672 1.00 27.88 403 LYS A CA 1
ATOM 2749 C C . LYS A 1 406 ? 18.674 -1.220 22.405 1.00 26.20 403 LYS A C 1
ATOM 2750 O O . LYS A 1 406 ? 18.797 -1.728 21.289 1.00 25.80 403 LYS A O 1
ATOM 2756 N N . GLU A 1 407 ? 19.460 -1.526 23.431 1.00 32.40 404 GLU A N 1
ATOM 2757 C CA . GLU A 1 407 ? 20.617 -2.405 23.277 1.00 36.17 404 GLU A CA 1
ATOM 2758 C C . GLU A 1 407 ? 20.273 -3.762 22.658 1.00 35.06 404 GLU A C 1
ATOM 2759 O O . GLU A 1 407 ? 20.865 -4.166 21.652 1.00 33.97 404 GLU A O 1
ATOM 2765 N N . ASN A 1 408 ? 19.308 -4.462 23.247 1.00 29.15 405 ASN A N 1
ATOM 2766 C CA . ASN A 1 408 ? 18.950 -5.787 22.743 1.00 29.49 405 ASN A CA 1
ATOM 2767 C C . ASN A 1 408 ? 17.483 -5.910 22.345 1.00 25.97 405 ASN A C 1
ATOM 2768 O O . ASN A 1 408 ? 16.870 -6.965 22.478 1.00 25.52 405 ASN A O 1
ATOM 2773 N N . GLY A 1 409 ? 16.931 -4.821 21.837 1.00 22.09 406 GLY A N 1
ATOM 2774 C CA . GLY A 1 409 ? 15.540 -4.802 21.440 1.00 19.67 406 GLY A CA 1
ATOM 2775 C C . GLY A 1 409 ? 15.128 -3.381 21.158 1.00 20.28 406 GLY A C 1
ATOM 2776 O O . GLY A 1 409 ? 15.968 -2.536 20.818 1.00 23.50 406 GLY A O 1
ATOM 2777 N N . ASN A 1 410 ? 13.836 -3.109 21.311 1.00 16.89 407 ASN A N 1
ATOM 2778 C CA . ASN A 1 410 ? 13.304 -1.797 21.007 1.00 15.78 407 ASN A CA 1
ATOM 2779 C C . ASN A 1 410 ? 12.115 -1.468 21.896 1.00 15.70 407 ASN A C 1
ATOM 2780 O O . ASN A 1 410 ? 11.492 -2.367 22.458 1.00 17.96 407 ASN A O 1
ATOM 2785 N N . ASP A 1 411 ? 11.802 -0.185 22.009 1.00 12.69 408 ASP A N 1
ATOM 2786 C CA . ASP A 1 411 ? 10.514 0.219 22.552 1.00 11.90 408 ASP A CA 1
ATOM 2787 C C . ASP A 1 411 ? 9.552 0.365 21.397 1.00 15.42 408 ASP A C 1
ATOM 2788 O O . ASP A 1 411 ? 9.920 0.870 20.342 1.00 16.78 408 ASP A O 1
ATOM 2793 N N . SER A 1 412 ? 8.310 -0.054 21.606 1.00 12.06 409 SER A N 1
ATOM 2794 C CA . SER A 1 412 ? 7.327 -0.074 20.535 1.00 10.66 409 SER A CA 1
ATOM 2795 C C . SER A 1 412 ? 6.258 0.989 20.762 1.00 11.04 409 SER A C 1
ATOM 2796 O O . SER A 1 412 ? 5.627 1.024 21.814 1.00 11.88 409 SER A O 1
ATOM 2799 N N . TRP A 1 413 ? 6.072 1.862 19.772 1.00 8.97 410 TRP A N 1
ATOM 2800 C CA . TRP A 1 413 ? 5.201 3.023 19.889 1.00 10.69 410 TRP A CA 1
ATOM 2801 C C . TRP A 1 413 ? 4.075 3.033 18.863 1.00 11.19 410 TRP A C 1
ATOM 2802 O O . TRP A 1 413 ? 4.211 2.490 17.764 1.00 10.06 410 TRP A O 1
ATOM 2813 N N . PHE A 1 414 ? 2.985 3.717 19.197 1.00 7.42 411 PHE A N 1
ATOM 2814 C CA . PHE A 1 414 ? 2.032 4.151 18.179 1.00 7.10 411 PHE A CA 1
ATOM 2815 C C . PHE A 1 414 ? 1.412 5.462 18.612 1.00 11.64 411 PHE A C 1
ATOM 2816 O O . PHE A 1 414 ? 1.080 5.623 19.781 1.00 10.54 411 PHE A O 1
ATOM 2824 N N . VAL A 1 415 ? 1.271 6.399 17.676 1.00 7.11 412 VAL A N 1
ATOM 2825 C CA . VAL A 1 415 ? 0.481 7.612 17.902 1.00 8.73 412 VAL A CA 1
ATOM 2826 C C . VAL A 1 415 ? -0.540 7.642 16.773 1.00 11.14 412 VAL A C 1
ATOM 2827 O O . VAL A 1 415 ? -0.172 7.556 15.602 1.00 11.87 412 VAL A O 1
ATOM 2831 N N . GLY A 1 416 ? -1.820 7.726 17.103 1.00 9.22 413 GLY A N 1
ATOM 2832 C CA . GLY A 1 416 ? -2.823 7.707 16.057 1.00 11.21 413 GLY A CA 1
ATOM 2833 C C . GLY A 1 416 ? -4.102 8.387 16.458 1.00 12.88 413 GLY A C 1
ATOM 2834 O O . GLY A 1 416 ? -4.238 8.864 17.579 1.00 11.18 413 GLY A O 1
ATOM 2843 N N . ALA A 1 418 ? -8.597 8.842 15.314 1.00 7.92 415 ALA A N 1
ATOM 2844 C CA . ALA A 1 418 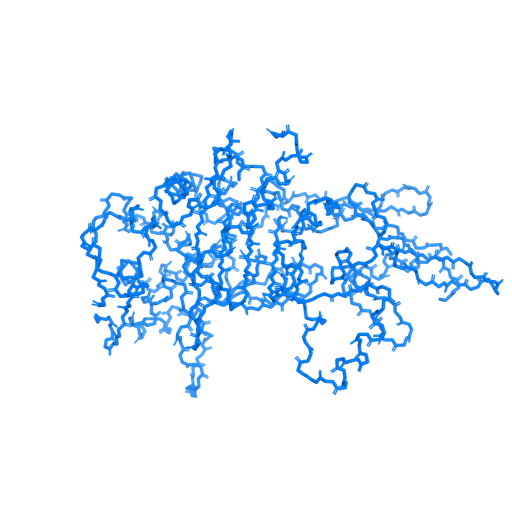? -9.769 8.331 14.619 1.00 8.05 415 ALA A CA 1
ATOM 2845 C C . ALA A 1 418 ? -11.007 9.165 14.957 1.00 8.88 415 ALA A C 1
ATOM 2846 O O . ALA A 1 418 ? -11.072 9.739 16.040 1.00 10.98 415 ALA A O 1
ATOM 2848 N N . PRO A 1 419 ? -11.967 9.286 14.016 1.00 12.29 416 PRO A N 1
ATOM 2849 C CA . PRO A 1 419 ? -11.887 8.914 12.597 1.00 13.18 416 PRO A CA 1
ATOM 2850 C C . PRO A 1 419 ? -10.889 9.830 11.894 1.00 20.47 416 PRO A C 1
ATOM 2851 O O . PRO A 1 419 ? -10.777 11.004 12.248 1.00 21.05 416 PRO A O 1
ATOM 2855 N N . ALA A 1 420 ? -10.171 9.298 10.917 1.00 13.69 417 ALA A N 1
ATOM 2856 C CA . ALA A 1 420 ? -9.101 10.045 10.255 1.00 15.86 417 ALA A CA 1
ATOM 2857 C C . ALA A 1 420 ? -9.510 11.418 9.698 1.00 18.70 417 ALA A C 1
ATOM 2858 O O . ALA A 1 420 ? -8.758 12.375 9.821 1.00 18.04 417 ALA A O 1
ATOM 2860 N N . GLU A 1 421 ? -10.693 11.536 9.097 1.00 16.75 418 GLU A N 1
ATOM 2861 C CA . GLU A 1 421 ? -11.046 12.797 8.434 1.00 19.21 418 GLU A CA 1
ATOM 2862 C C . GLU A 1 421 ? -11.291 13.967 9.399 1.00 25.18 418 GLU A C 1
ATOM 2863 O O . GLU A 1 421 ? -10.988 15.116 9.074 1.00 30.81 418 GLU A O 1
ATOM 2869 N N . ASP A 1 422 ? -11.823 13.667 10.582 1.00 19.97 419 ASP A N 1
ATOM 2870 C CA . ASP A 1 422 ? -12.100 14.679 11.601 1.00 19.47 419 ASP A CA 1
ATOM 2871 C C . ASP A 1 422 ? -12.047 13.993 12.962 1.00 16.47 419 ASP A C 1
ATOM 2872 O O . ASP A 1 422 ? -13.079 13.601 13.519 1.00 17.03 419 ASP A O 1
ATOM 2877 N N . PRO A 1 423 ? -10.836 13.811 13.501 1.00 15.23 420 PRO A N 1
ATOM 2878 C CA . PRO A 1 423 ? -10.688 12.913 14.651 1.00 12.78 420 PRO A CA 1
ATOM 2879 C C . PRO A 1 423 ? -11.385 13.351 15.930 1.00 12.85 420 PRO A C 1
ATOM 2880 O O . PRO A 1 423 ? -11.470 14.549 16.217 1.00 16.10 420 PRO A O 1
ATOM 2884 N N . ARG A 1 424 ? -11.883 12.367 16.676 1.00 12.92 421 ARG A N 1
ATOM 2885 C CA . ARG A 1 424 ? -12.530 12.595 17.960 1.00 14.86 421 ARG A CA 1
ATOM 2886 C C . ARG A 1 424 ? -11.681 12.069 19.101 1.00 11.17 421 ARG A C 1
ATOM 2887 O O . ARG A 1 424 ? -11.979 12.317 20.278 1.00 16.09 421 ARG A O 1
ATOM 2895 N N . VAL A 1 425 ? -10.616 11.339 18.763 1.00 10.11 422 VAL A N 1
ATOM 2896 C CA . VAL A 1 425 ? -9.742 10.759 19.771 1.00 10.37 422 VAL A CA 1
ATOM 2897 C C . VAL A 1 425 ? -8.333 10.602 19.217 1.00 10.53 422 VAL A C 1
ATOM 2898 O O . VAL A 1 425 ? -8.162 10.323 18.033 1.00 9.68 422 VAL A O 1
ATOM 2902 N N . VAL A 1 426 ? -7.338 10.833 20.071 1.00 7.88 423 VAL A N 1
ATOM 2903 C CA . VAL A 1 426 ? -5.936 10.579 19.764 1.00 7.55 423 VAL A CA 1
ATOM 2904 C C . VAL A 1 426 ? -5.379 9.643 20.831 1.00 9.14 423 VAL A C 1
ATOM 2905 O O . VAL A 1 426 ? -5.671 9.803 22.011 1.00 9.67 423 VAL A O 1
ATOM 2909 N N A VAL A 1 427 ? -4.607 8.640 20.425 0.60 8.40 424 VAL A N 1
ATOM 2910 N N B VAL A 1 427 ? -4.581 8.678 20.392 0.40 8.58 424 VAL A N 1
ATOM 2911 C CA A VAL A 1 427 ? -3.959 7.748 21.393 0.60 9.35 424 VAL A CA 1
ATOM 2912 C CA B VAL A 1 427 ? -3.903 7.765 21.295 0.40 9.85 424 VAL A CA 1
ATOM 2913 C C A VAL A 1 427 ? -2.442 7.689 21.165 0.60 9.29 424 VAL A C 1
ATOM 2914 C C B VAL A 1 427 ? -2.383 7.912 21.140 0.40 8.07 424 VAL A C 1
ATOM 2915 O O A VAL A 1 427 ? -1.994 7.574 20.025 0.60 9.71 424 VAL A O 1
ATOM 2916 O O B VAL A 1 427 ? -1.876 8.188 20.049 0.40 6.68 424 VAL A O 1
ATOM 2923 N N . ALA A 1 428 ? -1.661 7.770 22.245 1.00 7.09 425 ALA A N 1
ATOM 2924 C CA . ALA A 1 428 ? -0.207 7.575 22.188 1.00 7.48 425 ALA A CA 1
ATOM 2925 C C . ALA A 1 428 ? 0.107 6.462 23.176 1.00 8.57 425 ALA A C 1
ATOM 2926 O O . ALA A 1 428 ? -0.371 6.482 24.309 1.00 9.83 425 ALA A O 1
ATOM 2928 N N . ILE A 1 429 ? 0.890 5.486 22.739 1.00 8.89 426 ILE A N 1
ATOM 2929 C CA . ILE A 1 429 ? 1.220 4.365 23.612 1.00 7.13 426 ILE A CA 1
ATOM 2930 C C . ILE A 1 429 ? 2.661 3.968 23.371 1.00 8.04 426 ILE A C 1
ATOM 2931 O O . ILE A 1 429 ? 3.138 3.987 22.229 1.00 7.84 426 ILE A O 1
ATOM 2936 N N . VAL A 1 430 ? 3.373 3.661 24.451 1.00 7.18 427 VAL A N 1
ATOM 2937 C CA . VAL A 1 430 ? 4.701 3.065 24.321 1.00 7.33 427 VAL A CA 1
ATOM 2938 C C . VAL A 1 430 ? 4.734 1.784 25.138 1.00 10.20 427 VAL A C 1
ATOM 2939 O O . VAL A 1 430 ? 4.271 1.742 26.285 1.00 8.44 427 VAL A O 1
ATOM 2943 N N . ILE A 1 431 ? 5.234 0.722 24.525 1.00 8.76 428 ILE A N 1
ATOM 2944 C CA . ILE A 1 431 ? 5.465 -0.533 25.236 1.00 9.36 428 ILE A CA 1
ATOM 2945 C C . ILE A 1 431 ? 6.971 -0.758 25.296 1.00 12.49 428 ILE A C 1
ATOM 2946 O O . ILE A 1 431 ? 7.607 -1.010 24.272 1.00 12.48 428 ILE A O 1
ATOM 2951 N N . GLU A 1 432 ? 7.554 -0.685 26.486 1.00 10.57 429 GLU A N 1
ATOM 2952 C CA . GLU A 1 432 ? 9.002 -0.880 26.603 1.00 11.73 429 GLU A CA 1
ATOM 2953 C C . GLU A 1 432 ? 9.427 -2.321 26.289 1.00 12.91 429 GLU A C 1
ATOM 2954 O O . GLU A 1 432 ? 8.762 -3.284 26.693 1.00 13.58 429 GLU A O 1
ATOM 2960 N N . ASP A 1 433 ? 10.532 -2.458 25.563 1.00 13.77 430 ASP A N 1
ATOM 2961 C CA . ASP A 1 433 ? 11.070 -3.783 25.226 1.00 15.95 430 ASP A CA 1
ATOM 2962 C C . ASP A 1 433 ? 10.018 -4.663 24.563 1.00 15.07 430 ASP A C 1
ATOM 2963 O O . ASP A 1 433 ? 9.898 -5.845 24.887 1.00 20.22 430 ASP A O 1
ATOM 2968 N N . GLY A 1 434 ? 9.250 -4.079 23.653 1.00 15.38 431 GLY A N 1
ATOM 2969 C CA . GLY A 1 434 ? 8.130 -4.778 23.048 1.00 16.49 431 GLY A CA 1
ATOM 2970 C C . GLY A 1 434 ? 8.485 -5.479 21.756 1.00 20.69 431 GLY A C 1
ATOM 2971 O O . GLY A 1 434 ? 9.437 -5.101 21.082 1.00 20.11 431 GLY A O 1
ATOM 2972 N N . GLU A 1 435 ? 7.729 -6.522 21.425 1.00 20.94 432 GLU A N 1
ATOM 2973 C CA . GLU A 1 435 ? 7.866 -7.206 20.140 1.00 22.27 432 GLU A CA 1
ATOM 2974 C C . GLU A 1 435 ? 7.575 -6.201 19.037 1.00 23.09 432 GLU A C 1
ATOM 2975 O O . GLU A 1 435 ? 6.860 -5.234 19.264 1.00 21.14 432 GLU A O 1
ATOM 2981 N N . GLU A 1 436 ? 8.126 -6.417 17.847 1.00 25.87 433 GLU A N 1
ATOM 2982 C CA . GLU A 1 436 ? 7.904 -5.479 16.748 1.00 25.30 433 GLU A CA 1
ATOM 2983 C C . GLU A 1 436 ? 6.412 -5.287 16.479 1.00 22.42 433 GLU A C 1
ATOM 2984 O O . GLU A 1 436 ? 5.674 -6.259 16.336 1.00 24.23 433 GLU A O 1
ATOM 2990 N N . GLY A 1 437 ? 5.973 -4.030 16.467 1.00 23.12 434 GLY A N 1
ATOM 2991 C CA . GLY A 1 437 ? 4.598 -3.700 16.146 1.00 23.98 434 GLY A CA 1
ATOM 2992 C C . GLY A 1 437 ? 3.579 -3.824 17.267 1.00 20.49 434 GLY A C 1
ATOM 2993 O O . GLY A 1 437 ? 2.394 -3.589 17.044 1.00 18.19 434 GLY A O 1
ATOM 2994 N N . VAL A 1 438 ? 4.017 -4.205 18.464 1.00 17.12 435 VAL A N 1
ATOM 2995 C CA . VAL A 1 438 ? 3.064 -4.472 19.550 1.00 14.29 435 VAL A CA 1
ATOM 2996 C C . VAL A 1 438 ? 2.336 -3.203 19.997 1.00 14.86 435 VAL A C 1
ATOM 2997 O O . VAL A 1 438 ? 1.163 -3.244 20.396 1.00 14.51 435 VAL A O 1
ATOM 3001 N N . GLY A 1 439 ? 3.023 -2.068 19.907 1.00 11.05 436 GLY A N 1
ATOM 3002 C CA . GLY A 1 439 ? 2.424 -0.800 20.279 1.00 11.89 436 GLY A CA 1
ATOM 3003 C C . GLY A 1 439 ? 1.201 -0.523 19.423 1.00 10.76 436 GLY A C 1
ATOM 3004 O O . GLY A 1 439 ? 0.154 -0.114 19.918 1.00 10.02 436 GLY A O 1
ATOM 3005 N N . THR A 1 440 ? 1.335 -0.791 18.129 1.00 10.44 437 THR A N 1
ATOM 3006 C CA . THR A 1 440 ? 0.260 -0.556 17.179 1.00 11.52 437 THR A CA 1
ATOM 3007 C C . THR A 1 440 ? -0.909 -1.499 17.435 1.00 11.33 437 THR A C 1
ATOM 3008 O O . THR A 1 440 ? -2.067 -1.090 17.387 1.00 12.73 437 THR A O 1
ATOM 3012 N N . ALA A 1 441 ? -0.594 -2.760 17.708 1.00 12.67 438 ALA A N 1
ATOM 3013 C CA . ALA A 1 441 ? -1.622 -3.759 17.974 1.00 15.06 438 ALA A CA 1
ATOM 3014 C C . ALA A 1 441 ? -2.402 -3.424 19.245 1.00 15.27 438 ALA A C 1
ATOM 3015 O O . ALA A 1 441 ? -3.628 -3.579 19.300 1.00 17.24 438 ALA A O 1
ATOM 3017 N N . LYS A 1 442 ? -1.702 -2.969 20.277 1.00 13.19 439 LYS A N 1
ATOM 3018 C CA . LYS A 1 442 ? -2.389 -2.614 21.513 1.00 14.21 439 LYS A CA 1
ATOM 3019 C C . LYS A 1 442 ? -3.191 -1.318 21.379 1.00 15.34 439 LYS A C 1
ATOM 3020 O O . LYS A 1 442 ? -4.260 -1.190 21.971 1.00 16.25 439 LYS A O 1
ATOM 3026 N N . ALA A 1 443 ? -2.672 -0.362 20.612 1.00 11.86 440 ALA A N 1
ATOM 3027 C CA . ALA A 1 443 ? -3.379 0.890 20.376 1.00 10.53 440 ALA A CA 1
ATOM 3028 C C . ALA A 1 443 ? -4.726 0.623 19.722 1.00 11.38 440 ALA A C 1
ATOM 3029 O O . ALA A 1 443 ? -5.680 1.359 19.961 1.00 12.60 440 ALA A O 1
ATOM 3031 N N . GLN A 1 444 ? -4.799 -0.414 18.888 1.00 12.70 441 GLN A N 1
ATOM 3032 C CA . GLN A 1 444 ? -6.039 -0.707 18.175 1.00 10.09 441 GLN A CA 1
ATOM 3033 C C . GLN A 1 444 ? -7.185 -0.902 19.163 1.00 13.33 441 GLN A C 1
ATOM 3034 O O . GLN A 1 444 ? -8.284 -0.363 18.973 1.00 12.28 441 GLN A O 1
ATOM 3040 N N . ASN A 1 445 ? -6.915 -1.687 20.207 1.00 12.75 442 ASN A N 1
ATOM 3041 C CA . ASN A 1 445 ? -7.911 -2.002 21.226 1.00 15.35 442 ASN A CA 1
ATOM 3042 C C . ASN A 1 445 ? -8.354 -0.754 21.991 1.00 12.34 442 ASN A C 1
ATOM 3043 O O . ASN A 1 445 ? -9.532 -0.583 22.296 1.00 12.78 442 ASN A O 1
ATOM 3048 N N . VAL A 1 446 ? -7.404 0.124 22.294 1.00 13.18 443 VAL A N 1
ATOM 3049 C CA . VAL A 1 446 ? -7.705 1.341 23.048 1.00 10.61 443 VAL A CA 1
ATOM 3050 C C . VAL A 1 446 ? -8.557 2.294 22.201 1.00 10.72 443 VAL A C 1
ATOM 3051 O O . VAL A 1 446 ? -9.568 2.835 22.669 1.00 10.20 443 VAL A O 1
ATOM 3055 N N . LEU A 1 447 ? -8.163 2.474 20.944 1.00 10.03 444 LEU A N 1
ATOM 3056 C CA . LEU A 1 447 ? -8.935 3.296 20.014 1.00 9.70 444 LEU A CA 1
ATOM 3057 C C . LEU A 1 447 ? -10.353 2.752 19.817 1.00 11.58 444 LEU A C 1
ATOM 3058 O O . LEU A 1 447 ? -11.319 3.520 19.802 1.00 12.67 444 LEU A O 1
ATOM 3063 N N . LYS A 1 448 ? -10.483 1.432 19.660 1.00 11.41 445 LYS A N 1
ATOM 3064 C CA . LYS A 1 448 ? -11.793 0.809 19.459 1.00 12.17 445 LYS A CA 1
ATOM 3065 C C . LYS A 1 448 ? -12.672 1.086 20.671 1.00 13.96 445 LYS A C 1
ATOM 3066 O O . LYS A 1 448 ? -13.830 1.452 20.527 1.00 12.78 445 LYS A O 1
ATOM 3072 N N . THR A 1 449 ? -12.109 0.942 21.869 1.00 12.05 446 THR A N 1
ATOM 3073 C CA . THR A 1 449 ? -12.884 1.197 23.078 1.00 11.65 446 THR A CA 1
ATOM 3074 C C . THR A 1 449 ? -13.316 2.651 23.152 1.00 11.85 446 THR A C 1
ATOM 3075 O O . THR A 1 449 ? -14.475 2.935 23.462 1.00 14.46 446 THR A O 1
ATOM 3079 N N . ALA A 1 450 ? -12.396 3.564 22.864 1.00 11.50 447 ALA A N 1
ATOM 3080 C CA . ALA A 1 450 ? -12.749 4.984 22.835 1.00 13.24 447 ALA A CA 1
ATOM 3081 C C . ALA A 1 450 ? -13.889 5.261 21.843 1.00 13.71 447 ALA A C 1
ATOM 3082 O O . ALA A 1 450 ? -14.827 5.988 22.167 1.00 13.99 447 ALA A O 1
ATOM 3084 N N . LEU A 1 451 ? -13.824 4.671 20.650 1.00 12.38 448 LEU A N 1
ATOM 3085 C CA . LEU A 1 451 ? -14.877 4.896 19.649 1.00 13.60 448 LEU A CA 1
ATOM 3086 C C . LEU A 1 451 ? -16.209 4.294 20.080 1.00 16.05 448 LEU A C 1
ATOM 3087 O O . LEU A 1 451 ? -17.270 4.854 19.815 1.00 16.81 448 LEU A O 1
ATOM 3092 N N . GLU A 1 452 ? -16.157 3.147 20.753 1.00 14.08 449 GLU A N 1
ATOM 3093 C CA . GLU A 1 452 ? -17.383 2.546 21.287 1.00 14.69 449 GLU A CA 1
ATOM 3094 C C . GLU A 1 452 ? -18.036 3.435 22.354 1.00 15.30 449 GLU A C 1
ATOM 3095 O O . GLU A 1 452 ? -19.264 3.633 22.350 1.00 17.71 449 GLU A O 1
ATOM 3101 N N . VAL A 1 453 ? -17.211 3.946 23.270 1.00 14.38 450 VAL A N 1
ATOM 3102 C CA . VAL A 1 453 ? -17.681 4.794 24.364 1.00 15.11 450 VAL A CA 1
ATOM 3103 C C . VAL A 1 453 ? -18.323 6.058 23.808 1.00 17.63 450 VAL A C 1
ATOM 3104 O O . VAL A 1 453 ? -19.381 6.499 24.282 1.00 19.91 450 VAL A O 1
ATOM 3108 N N . GLN A 1 454 ? -17.703 6.601 22.765 1.00 16.58 451 GLN A N 1
ATOM 3109 C CA . GLN A 1 454 ? -18.188 7.816 22.114 1.00 20.97 451 GLN A CA 1
ATOM 3110 C C . GLN A 1 454 ? -19.391 7.566 21.195 1.00 24.78 451 GLN A C 1
ATOM 3111 O O . GLN A 1 454 ? -19.997 8.508 20.685 1.00 27.27 451 GLN A O 1
ATOM 3117 N N . GLY A 1 455 ? -19.742 6.300 20.983 1.00 20.29 452 GLY A N 1
ATOM 3118 C CA . GLY A 1 455 ? -20.915 5.963 20.204 1.00 18.84 452 GLY A CA 1
ATOM 3119 C C . GLY A 1 455 ? -20.711 5.736 18.712 1.00 19.94 452 GLY A C 1
ATOM 3120 O O . GLY A 1 455 ? -21.666 5.417 18.002 1.00 23.76 452 GLY A O 1
ATOM 3121 N N . LEU A 1 456 ? -19.477 5.889 18.234 1.00 17.23 453 LEU A N 1
ATOM 3122 C CA . LEU A 1 456 ? -19.202 5.776 16.796 1.00 24.22 453 LEU A CA 1
ATOM 3123 C C . LEU A 1 456 ? -19.145 4.329 16.335 1.00 27.87 453 LEU A C 1
ATOM 3124 O O . LEU A 1 456 ? -19.293 4.038 15.150 1.00 31.04 453 LEU A O 1
ATOM 3129 N N . LEU A 1 457 ? -18.924 3.428 17.285 1.00 27.22 454 LEU A N 1
ATOM 3130 C CA . LEU A 1 457 ? -19.006 1.988 17.045 1.00 30.64 454 LEU A CA 1
ATOM 3131 C C . LEU A 1 457 ? -20.000 1.379 18.022 1.00 37.22 454 LEU A C 1
ATOM 3132 O O . LEU A 1 457 ? -20.571 0.312 17.777 1.00 40.77 454 LEU A O 1
#

CATH classification: 3.90.1310.10 (+1 more: 3.40.710.10)

InterPro domains:
  IPR001182 Probable peptidoglycan glycosyltransferase FtsW/RodA [PF01098] (88-414)
  IPR001460 Penicillin-binding protein, transpeptidase [PF00905] (597-918)
  IPR012338 Beta-lactamase/transpeptidase-like [G3DSA:3.40.710.10] (581-902)
  IPR012338 Beta-lactamase/transpeptidase-like [SSF56601] (538-907)
  IPR050515 Class D beta-lactamase/transpeptidase [PTHR30627] (516-917)
  IPR054120 Penicillin binding protein A, dimerisation domain [PF21922] (494-576)

Secondary structure (DSSP, 8-state):
--S-PPPEE-TT--EEEEEEE-TTS-EEEE-TTTTTTHHHH--EETTTEE-HHHHHTHHHHH-----EEEES--HHHHHHHHHHHTTS-EEEE--TTT-B----EES---GGGHHHHHHHHHH-TT--TT---SSS--B--GGGGHHHHHHHHHHTTS--TT-EEEE----BTTB----GGG---EEEEHHHHHHHT-HHHHHHHHH--HHHHHHHHHHTTTT-PPP-SS--PPP---HHHHHH-HHHHHHHHTT-----TTSTT--S--S--B-S----HHHHHTTT----B-EEEEE-TTS-EEEE--------S-HHHHHHHHHHHHHHHHHSTTGGG-BTTB----EEEEEEETTEEEEEEE---TTS-S---EEEETTPPTTHHHHHHHHHHHHHHHHTT--

Solvent-accessible surface area: 16667 Å² total

Organism: Eggerthella lenta (strain ATCC 25559 / DSM 2243 / CCUG 17323 / JCM 9979 / KCTC 3265 / NCTC 11813 / VPI 0255 / 1899 B) (NCBI:txid479437)